Protein AF-0000000084470427 (afdb_homodimer)

Organism: NCBI:txid879819

Solvent-accessible surface area (backbone atoms only — not comparable to full-atom values): 25221 Å² total; per-residue (Å²): 129,80,79,66,42,74,39,89,88,28,77,55,55,62,18,39,40,30,24,36,75,31,31,33,35,25,37,55,49,65,61,48,43,73,49,12,62,55,51,40,52,55,36,69,72,40,95,55,68,43,71,46,78,41,76,47,62,79,40,29,23,48,70,33,50,50,32,50,50,33,35,75,75,68,65,41,80,74,83,70,77,54,63,73,68,60,48,66,65,60,88,35,27,63,62,39,49,36,32,50,42,46,18,47,51,49,40,21,37,54,49,38,34,57,75,44,50,18,67,69,55,52,55,50,47,47,55,48,49,54,70,34,50,65,83,79,36,54,38,56,17,41,28,45,23,14,45,62,68,71,32,66,66,42,28,36,54,26,36,68,72,51,64,61,80,67,62,78,46,91,40,67,48,67,58,41,72,49,41,45,28,38,49,87,78,61,84,49,56,74,37,67,39,53,40,17,49,73,56,54,74,52,43,47,62,66,55,48,47,17,47,25,38,20,65,56,23,37,76,82,59,47,32,62,42,24,55,49,24,41,53,38,50,53,54,56,56,69,73,104,129,82,78,66,43,74,38,90,89,28,76,54,55,63,18,40,40,29,23,36,77,31,32,32,36,25,34,54,50,67,62,48,41,73,50,13,62,54,51,41,52,55,36,70,72,41,96,53,70,43,73,46,78,41,75,48,60,78,38,28,24,51,69,33,50,49,34,50,50,32,35,76,75,67,64,41,80,73,81,70,77,55,62,74,69,60,47,63,62,60,88,36,28,60,65,40,48,37,35,51,42,45,17,49,52,50,38,19,37,54,49,38,33,58,75,44,50,18,67,69,55,52,54,50,48,49,56,47,49,54,70,34,50,64,82,79,35,54,38,58,16,41,28,47,24,14,45,63,68,70,31,66,66,43,28,35,55,26,35,68,71,52,63,62,82,68,61,75,48,92,39,67,49,66,57,42,73,48,41,45,25,39,50,88,78,58,85,50,54,74,37,67,39,53,39,17,48,74,55,55,72,51,44,47,62,64,54,48,47,17,46,24,38,19,66,55,22,37,75,83,58,47,32,63,42,24,55,48,26,42,52,39,51,53,54,55,55,68,74,102

Sequence (480 aa):
MTDVTDDPGWTSGDATLVSADGVRFKVASYYLFTASCVFRQAHAVSSGPLHLEFDDTSIESASTIRNFLNLIVHLRLHLEPAPTSAASAHSSSPRLSSTLHQADQLNALFRFLDKYDCPVLRRSAILVLDTLLPSSIDPAAALLAGCAADEPDLVSAALRFADRGKSDGHYEAPEAELALTAAKEDKDTLDPARMPYEFVRRIPQEYAWALARAWGGRPYPVRERFGEYIKAVKRYRSKEMTDVTDDPGWTSG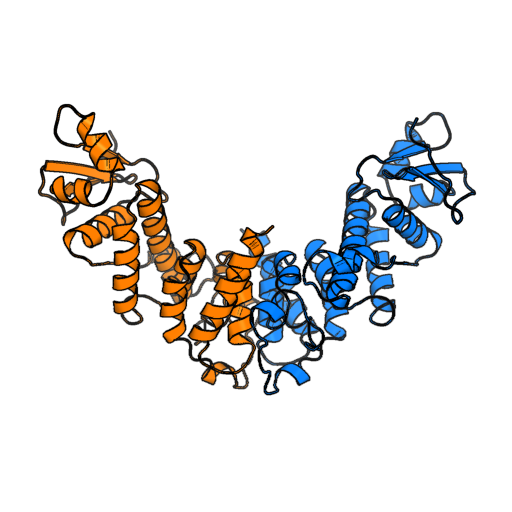DATLVSADGVRFKVASYYLFTASCVFRQAHAVSSGPLHLEFDDTSIESASTIRNFLNLIVHLRLHLEPAPTSAASAHSSSPRLSSTLHQADQLNALFRFLDKYDCPVLRRSAILVLDTLLPSSIDPAAALLAGCAADEPDLVSAALRFADRGKSDGHYEAPEAELALTAAKEDKDTLDPARMPYEFVRRIPQEYAWALARAWGGRPYPVRERFGEYIKAVKRYRSKE

pLDDT: mean 86.88, std 13.07, range [41.12, 97.94]

Radius of gyration: 27.4 Å; Cα contacts (8 Å, |Δi|>4): 758; chains: 2; bounding box: 57×79×62 Å

Nearest PDB structures (foldseek):
  7k79-assembly1_N  TM=5.739E-01  e=6.125E-01  Saccharomyces cerevisiae S288C
  6frk-assembly1_r  TM=2.318E-01  e=6.065E+00  Canis lupus familiaris
  7k79-assembly1_N  TM=5.738E-01  e=3.033E-01  Saccharomyces cerevisiae S288C
  6frk-assembly1_r  TM=2.279E-01  e=6.448E+00  Canis lupus familiaris

Secondary structure (DSSP, 8-state):
----EEEEEEE-SSEEEE-TTSEEEEE-HHHHHHH-HHHHHHHHH-SSS-EEE---TTT-SHHHHHHHHHHHHHS---PPPPPTTHHHHSS--HHHHHHHHHHHHHHHHHHHHHHTT-HHHHHHHHHHHHHHTTTTS-HHHHHHHHHHTT-HHHHHHHHTT--GGGTSS--BPPPHHHHHTT-TT-S-TTSGGG--HHHHTTS-HHHHHHHHHHHHSBSSPHHHHHHHHHHHHHHHHHT-/---PEEEEEEE-SSEEEE-TTSEEEEE-HHHHHHH-HHHHHHHHH-SSS-EEE---TTT-SHHHHHHHHHHHHHS---PPPPPTTHHHHSS--HHHHHHHHHHHHHHHHHHHHHHTT-HHHHHHHHHHHHHHTTTTS-HHHHHHHHHHTT-HHHHHHHHTT--GGGTSS--BPPPHHHHHTT-TT-S-TTSGGG--HHHHTTS-HHHHHHHHHHHHSBSSPHHHHHHHHHHHHHHHHHT-

Foldseek 3Di:
DPAAAEDPVADDEQAWEAFQNRYIGHDHLVLVVVQFVLSVVQVVVDPGRHYDYDNDCQQRHPQLVVQVCCCSPPLAGDQDFADPVVCPDDPADSVLRRLVSLLSSLLSNLVVCVVRVGVVSNVSNLVNVLVCPPPRHPLLSQLLNCQLSVNLSSNLSSLVPADLVVVPDPDDDDDPVCLQRLDDPPVGCLQLVRPHPVSVVSGDPLLSVLQNVLSVDDDDDSSVSSVVSSVVVVVVVVVD/DPAAAEDPVADDEQAWEAFQVRYIGHDHLVLVVVQFVLSVVQVVVDPGGHYYYDNDCQQRHPQLVVQVCCCSPPLAGDQDFADPVVCPDDPADSVLRRLVSLLSSLLSNLVVCVVRVRVVSNVSNLVNLLVCPPPRHPLLSQLLNCQLSVNLSSNLSSLVPADLVVVPDPDDDDDPVCLQRQDDPPVGCLQLVRPHPVSVVSGDPLLSVLQNVLSVDDDDDSSVSSVVSSVVVVVVVVVD

Structure (mmCIF, N/CA/C/O backbone):
data_AF-0000000084470427-model_v1
#
loop_
_entity.id
_entity.type
_entity.pdbx_description
1 polymer 'BTB domain-containing protein'
#
loop_
_atom_site.group_PDB
_atom_site.id
_atom_site.type_symbol
_atom_site.label_atom_id
_atom_site.label_alt_id
_atom_site.label_comp_id
_atom_site.label_asym_id
_atom_site.label_entity_id
_atom_site.label_seq_id
_atom_site.pdbx_PDB_ins_code
_atom_site.Cartn_x
_atom_site.Cartn_y
_atom_site.Cartn_z
_atom_site.occupancy
_atom_site.B_iso_or_equiv
_atom_site.auth_seq_id
_atom_site.auth_comp_id
_atom_site.auth_asym_id
_atom_site.auth_atom_id
_atom_site.pdbx_PDB_model_num
ATOM 1 N N . MET A 1 1 ? -31.609 26.75 11.797 1 41.38 1 MET A N 1
ATOM 2 C CA . MET A 1 1 ? -30.5 27.703 11.664 1 41.38 1 MET A CA 1
ATOM 3 C C . MET A 1 1 ? -29.328 27.297 12.555 1 41.38 1 MET A C 1
ATOM 5 O O . MET A 1 1 ? -29.453 27.25 13.773 1 41.38 1 MET A O 1
ATOM 9 N N . THR A 1 2 ? -28.469 26.406 12.148 1 57.31 2 THR A N 1
ATOM 10 C CA . THR A 1 2 ? -27.484 25.797 13.031 1 57.31 2 THR A CA 1
ATOM 11 C C . THR A 1 2 ? -26.625 26.875 13.719 1 57.31 2 THR A C 1
ATOM 13 O O . THR A 1 2 ? -26.281 27.875 13.109 1 57.31 2 THR A O 1
ATOM 16 N N . ASP A 1 3 ? -26.641 26.969 15 1 78.69 3 ASP A N 1
ATOM 17 C CA . ASP A 1 3 ? -26.031 27.938 15.891 1 78.69 3 ASP A CA 1
ATOM 18 C C . ASP A 1 3 ? -24.562 28.141 15.547 1 78.69 3 ASP A C 1
ATOM 20 O O . ASP A 1 3 ? -23.781 27.188 15.531 1 78.69 3 ASP A O 1
ATOM 24 N N . VAL A 1 4 ? -24.328 29.25 14.805 1 91 4 VAL A N 1
ATOM 25 C CA . VAL A 1 4 ? -22.984 29.641 14.422 1 91 4 VAL A CA 1
ATOM 26 C C . VAL A 1 4 ? -22.328 30.422 15.562 1 91 4 VAL A C 1
ATOM 28 O O . VAL A 1 4 ? -22.938 31.297 16.156 1 91 4 VAL A O 1
ATOM 31 N N . THR A 1 5 ? -21.125 29.953 16.031 1 95.56 5 THR A N 1
ATOM 32 C CA . THR A 1 5 ? -20.375 30.609 17.078 1 95.56 5 THR A CA 1
ATOM 33 C C . THR A 1 5 ? -19.172 31.359 16.5 1 95.56 5 THR A C 1
ATOM 35 O O . THR A 1 5 ? -18.578 30.938 15.516 1 95.56 5 THR A O 1
ATOM 38 N N . ASP A 1 6 ? -18.812 32.5 17.125 1 96 6 ASP A N 1
ATOM 39 C CA . ASP A 1 6 ? -17.672 33.312 16.672 1 96 6 ASP A CA 1
ATOM 40 C C . ASP A 1 6 ? -16.359 32.75 17.203 1 96 6 ASP A C 1
ATOM 42 O O . ASP A 1 6 ? -16.281 32.344 18.359 1 96 6 ASP A O 1
ATOM 46 N N . ASP A 1 7 ? -15.375 32.656 16.359 1 96.31 7 ASP A N 1
ATOM 47 C CA . ASP A 1 7 ? -14.039 32.344 16.844 1 96.31 7 ASP A CA 1
ATOM 48 C C . ASP A 1 7 ? -13.445 33.469 17.672 1 96.31 7 ASP A C 1
ATOM 50 O O . ASP A 1 7 ? -13.484 34.625 17.25 1 96.31 7 ASP A O 1
ATOM 54 N N . PRO A 1 8 ? -12.945 33.156 18.781 1 94.19 8 PRO A N 1
ATOM 55 C CA . PRO A 1 8 ? -12.461 34.219 19.672 1 94.19 8 PRO A CA 1
ATOM 56 C C . PRO A 1 8 ? -11.234 34.938 19.125 1 94.19 8 PRO A C 1
ATOM 58 O O . PRO A 1 8 ? -10.984 36.094 19.484 1 94.19 8 PRO A O 1
ATOM 61 N N . GLY A 1 9 ? -10.461 34.312 18.281 1 94.06 9 GLY A N 1
ATOM 62 C CA . GLY A 1 9 ? -9.234 34.906 17.781 1 94.06 9 GLY A CA 1
ATOM 63 C C . GLY A 1 9 ? -9.414 35.656 16.469 1 94.06 9 GLY A C 1
ATOM 64 O O . GLY A 1 9 ? -8.531 36.375 16.047 1 94.06 9 GLY A O 1
ATOM 65 N N . TRP A 1 10 ? -10.523 35.438 15.852 1 96.44 10 TRP A N 1
ATOM 66 C CA . TRP A 1 10 ? -10.766 36.031 14.531 1 96.44 10 TRP A CA 1
ATOM 67 C C . TRP A 1 10 ? -12.117 36.75 14.484 1 96.44 10 TRP A C 1
ATOM 69 O O . TRP A 1 10 ? -13.078 36.219 13.906 1 96.44 10 TRP A O 1
ATOM 79 N N . THR A 1 11 ? -12.109 38 15.008 1 95.38 11 THR A N 1
ATOM 80 C CA . THR A 1 11 ? -13.383 38.688 15.211 1 95.38 11 THR A CA 1
ATOM 81 C C . THR A 1 11 ? -13.422 40 14.422 1 95.38 11 THR A C 1
ATOM 83 O O . THR A 1 11 ? -14.43 40.719 14.438 1 95.38 11 THR A O 1
ATOM 86 N N . SER A 1 12 ? -12.32 40.281 13.758 1 93.81 12 SER A N 1
ATOM 87 C CA . SER A 1 12 ? -12.266 41.562 13.039 1 93.81 12 SER A CA 1
ATOM 88 C C . SER A 1 12 ? -11.906 41.344 11.578 1 93.81 12 SER A C 1
ATOM 90 O O . SER A 1 12 ? -11.133 40.438 11.242 1 93.81 12 SER A O 1
ATOM 92 N N . GLY A 1 13 ? -12.586 42.094 10.648 1 93.25 13 GLY A N 1
ATOM 93 C CA . GLY A 1 13 ? -12.297 42.031 9.227 1 93.25 13 GLY A CA 1
ATOM 94 C C . GLY A 1 13 ? -13.531 42.219 8.359 1 93.25 13 GLY A C 1
ATOM 95 O O . GLY A 1 13 ? -14.656 42.219 8.867 1 93.25 13 GLY A O 1
ATOM 96 N N . ASP A 1 14 ? -13.266 42.406 7.09 1 93.44 14 ASP A N 1
ATOM 97 C CA . ASP A 1 14 ? -14.352 42.719 6.164 1 93.44 14 ASP A CA 1
ATOM 98 C C . ASP A 1 14 ? -14.805 41.438 5.426 1 93.44 14 ASP A C 1
ATOM 100 O O . ASP A 1 14 ? -15.672 41.531 4.547 1 93.44 14 ASP A O 1
ATOM 104 N N . ALA A 1 15 ? -14.234 40.344 5.734 1 94.88 15 ALA A N 1
ATOM 105 C CA . ALA A 1 15 ? -14.648 39.062 5.168 1 94.88 15 ALA A CA 1
ATOM 106 C C . ALA A 1 15 ? -15.055 38.094 6.27 1 94.88 15 ALA A C 1
ATOM 108 O O . ALA A 1 15 ? -14.438 38.031 7.332 1 94.88 15 ALA A O 1
ATOM 109 N N . THR A 1 16 ? -16.062 37.344 5.91 1 96.06 16 THR A N 1
ATOM 110 C CA . THR A 1 16 ? -16.578 36.375 6.871 1 96.06 16 THR A CA 1
ATOM 111 C C . THR A 1 16 ? -16.5 34.969 6.305 1 96.06 16 THR A C 1
ATOM 113 O O . THR A 1 16 ? -17.016 34.719 5.219 1 96.06 16 THR A O 1
ATOM 116 N N . LEU A 1 17 ? -15.812 34.125 7.062 1 96.31 17 LEU A N 1
ATOM 117 C CA . LEU A 1 17 ? -15.758 32.688 6.738 1 96.31 17 LEU A CA 1
ATOM 118 C C . LEU A 1 17 ? -16.484 31.875 7.793 1 96.31 17 LEU A C 1
ATOM 120 O O . LEU A 1 17 ? -16.312 32.094 8.992 1 96.31 17 LEU A O 1
ATOM 124 N N . VAL A 1 18 ? -17.312 30.969 7.328 1 97.31 18 VAL A N 1
ATOM 125 C CA . VAL A 1 18 ? -18 30.094 8.258 1 97.31 18 VAL A CA 1
ATOM 126 C C . VAL A 1 18 ? -17.625 28.641 7.98 1 97.31 18 VAL A C 1
ATOM 128 O O . VAL A 1 18 ? -17.844 28.125 6.875 1 97.31 18 VAL A O 1
ATOM 131 N N . SER A 1 19 ? -17.047 28.031 9.023 1 97.69 19 SER A N 1
ATOM 132 C CA . SER A 1 19 ? -16.594 26.641 8.891 1 97.69 19 SER A CA 1
ATOM 133 C C . SER A 1 19 ? -17.766 25.688 8.789 1 97.69 19 SER A C 1
ATOM 135 O O . SER A 1 19 ? -18.891 26.047 9.125 1 97.69 19 SER A O 1
ATOM 137 N N . ALA A 1 20 ? -17.469 24.484 8.32 1 96.56 20 ALA A N 1
ATOM 138 C CA . ALA A 1 20 ? -18.5 23.453 8.148 1 96.56 20 ALA A CA 1
ATOM 139 C C . ALA A 1 20 ? -19.094 23.031 9.5 1 96.56 20 ALA A C 1
ATOM 141 O O . ALA A 1 20 ? -20.234 22.578 9.57 1 96.56 20 ALA A O 1
ATOM 142 N N . ASP A 1 21 ? -18.375 23.156 10.562 1 95.12 21 ASP A N 1
ATOM 143 C CA . ASP A 1 21 ? -18.844 22.766 11.883 1 95.12 21 ASP A CA 1
ATOM 144 C C . ASP A 1 21 ? -19.375 23.984 12.656 1 95.12 21 ASP A C 1
ATOM 146 O O . ASP A 1 21 ? -19.531 23.922 13.875 1 95.12 21 ASP A O 1
ATOM 150 N N . GLY A 1 22 ? -19.562 25.125 12.016 1 95.5 22 GLY A N 1
ATOM 151 C CA . GLY A 1 22 ? -20.391 26.203 12.547 1 95.5 22 GLY A CA 1
ATOM 152 C C . GLY A 1 22 ? -19.594 27.25 13.297 1 95.5 22 GLY A C 1
ATOM 153 O O . GLY A 1 22 ? -20.078 27.828 14.273 1 95.5 22 GLY A O 1
ATOM 154 N N . VAL A 1 23 ? -18.438 27.547 12.938 1 97.19 23 VAL A N 1
ATOM 155 C CA . VAL A 1 23 ? -17.641 28.594 13.562 1 97.19 23 VAL A CA 1
ATOM 156 C C . VAL A 1 23 ? -17.391 29.719 12.555 1 97.19 23 VAL A C 1
ATOM 158 O O . VAL A 1 23 ? -17.031 29.469 11.406 1 97.19 23 VAL A O 1
ATOM 161 N N . ARG A 1 24 ? -17.594 30.906 13.031 1 97.94 24 ARG A N 1
ATOM 162 C CA . ARG A 1 24 ? -17.438 32.094 12.18 1 97.94 24 ARG A CA 1
ATOM 163 C C . ARG A 1 24 ? -16.094 32.75 12.406 1 97.94 24 ARG A C 1
ATOM 165 O O . ARG A 1 24 ? -15.664 32.938 13.547 1 97.94 24 ARG A O 1
ATOM 172 N N . PHE A 1 25 ? -15.43 33.062 11.312 1 97.88 25 PHE A N 1
ATOM 173 C CA . PHE A 1 25 ? -14.156 33.781 11.32 1 97.88 25 PHE A CA 1
ATOM 174 C C . PHE A 1 25 ? -14.258 35.062 10.547 1 97.88 25 PHE A C 1
ATOM 176 O O . PHE A 1 25 ? -14.797 35.094 9.438 1 97.88 25 PHE A O 1
ATOM 183 N N . LYS A 1 26 ? -13.773 36.125 11.117 1 96.88 26 LYS A N 1
ATOM 184 C CA . LYS A 1 26 ? -13.648 37.406 10.422 1 96.88 26 LYS A CA 1
ATOM 185 C C . LYS A 1 26 ? -12.188 37.75 10.148 1 96.88 26 LYS A C 1
ATOM 187 O O . LYS A 1 26 ? -11.336 37.594 11.023 1 96.88 26 LYS A O 1
ATOM 192 N N . VAL A 1 27 ? -11.922 38.125 8.945 1 96 27 VAL A N 1
ATOM 193 C CA . VAL A 1 27 ? -10.547 38.406 8.539 1 96 27 VAL A CA 1
ATOM 194 C C . VAL A 1 27 ? -10.547 39.5 7.465 1 96 27 VAL A C 1
ATOM 196 O O . VAL A 1 27 ? -11.562 39.719 6.805 1 96 27 VAL A O 1
ATOM 199 N N . ALA A 1 28 ? -9.445 40.25 7.402 1 94.69 28 ALA A N 1
ATOM 200 C CA . ALA A 1 28 ? -9.297 41.219 6.309 1 94.69 28 ALA A CA 1
ATOM 201 C C . ALA A 1 28 ? -9.227 40.5 4.961 1 94.69 28 ALA A C 1
ATOM 203 O O . ALA A 1 28 ? -8.398 39.594 4.766 1 94.69 28 ALA A O 1
ATOM 204 N N . SER A 1 29 ? -9.984 40.875 3.992 1 92.75 29 SER A N 1
ATOM 205 C CA . SER A 1 29 ? -10.156 40.188 2.723 1 92.75 29 SER A CA 1
ATOM 206 C C . SER A 1 29 ? -8.867 40.156 1.915 1 92.75 29 SER A C 1
ATOM 208 O O . SER A 1 29 ? -8.625 39.25 1.143 1 92.75 29 SER A O 1
ATOM 210 N N . TYR A 1 30 ? -8.078 41.125 2.102 1 91.44 30 TYR A N 1
ATOM 211 C CA . TYR A 1 30 ? -6.855 41.219 1.312 1 91.44 30 TYR A CA 1
ATOM 212 C C . TYR A 1 30 ? -5.965 40 1.55 1 91.44 30 TYR A C 1
ATOM 214 O O . TYR A 1 30 ? -5.27 39.562 0.638 1 91.44 30 TYR A O 1
ATOM 222 N N . TYR A 1 31 ? -5.938 39.438 2.725 1 92.69 31 TYR A N 1
ATOM 223 C CA . TYR A 1 31 ? -5.164 38.219 2.994 1 92.69 31 TYR A CA 1
ATOM 224 C C . TYR A 1 31 ? -5.648 37.062 2.139 1 92.69 31 TYR A C 1
ATOM 226 O O . TYR A 1 31 ? -4.84 36.312 1.595 1 92.69 31 TYR A O 1
ATOM 234 N N . LEU A 1 32 ? -6.926 36.938 2.025 1 93.75 32 LEU A N 1
ATOM 235 C CA . LEU A 1 32 ? -7.531 35.875 1.26 1 93.75 32 LEU A CA 1
ATOM 236 C C . LEU A 1 32 ? -7.246 36.031 -0.23 1 93.75 32 LEU A C 1
ATOM 238 O O . LEU A 1 32 ? -6.918 35.062 -0.913 1 93.75 32 LEU A O 1
ATOM 242 N N . PHE A 1 33 ? -7.273 37.281 -0.665 1 90.44 33 PHE A N 1
ATOM 243 C CA . PHE A 1 33 ? -7.098 37.562 -2.082 1 90.44 33 PHE A CA 1
ATOM 244 C C . PHE A 1 33 ? -5.656 37.312 -2.512 1 90.44 33 PHE A C 1
ATOM 246 O O . PHE A 1 33 ? -5.406 36.875 -3.635 1 90.44 33 PHE A O 1
ATOM 253 N N . THR A 1 34 ? -4.82 37.562 -1.643 1 89.19 34 THR A N 1
ATOM 254 C CA . THR A 1 34 ? -3.408 37.375 -1.944 1 89.19 34 THR A CA 1
ATOM 255 C C . THR A 1 34 ? -3.064 35.875 -1.943 1 89.19 34 THR A C 1
ATOM 257 O O . THR A 1 34 ? -2.189 35.438 -2.691 1 89.19 34 THR A O 1
ATOM 260 N N . ALA A 1 35 ? -3.752 35.156 -1.205 1 89.56 35 ALA A N 1
ATOM 261 C CA . ALA A 1 35 ? -3.416 33.75 -0.988 1 89.56 35 ALA A CA 1
ATOM 262 C C . ALA A 1 35 ? -3.992 32.875 -2.094 1 89.56 35 ALA A C 1
ATOM 264 O O . ALA A 1 35 ? -3.443 31.812 -2.4 1 89.56 35 ALA A O 1
ATOM 265 N N . SER A 1 36 ? -5.121 33.281 -2.738 1 91.69 36 SER A N 1
ATOM 266 C CA . SER A 1 36 ? -5.836 32.344 -3.605 1 91.69 36 SER A CA 1
ATOM 267 C C . SER A 1 36 ? -6.621 33.094 -4.684 1 91.69 36 SER A C 1
ATOM 269 O O . SER A 1 36 ? -7.285 34.094 -4.402 1 91.69 36 SER A O 1
ATOM 271 N N . CYS A 1 37 ? -6.586 32.562 -5.801 1 86.81 37 CYS A N 1
ATOM 272 C CA . CYS A 1 37 ? -7.391 33.094 -6.898 1 86.81 37 CYS A CA 1
ATOM 273 C C . CYS A 1 37 ? -8.859 32.75 -6.719 1 86.81 37 CYS A C 1
ATOM 275 O O . CYS A 1 37 ? -9.742 33.5 -7.121 1 86.81 37 CYS A O 1
ATOM 277 N N . VAL A 1 38 ? -9.062 31.656 -6.145 1 90.19 38 VAL A N 1
ATOM 278 C CA . VAL A 1 38 ? -10.43 31.203 -5.922 1 90.19 38 VAL A CA 1
ATOM 279 C C . VAL A 1 38 ? -11.172 32.188 -5.031 1 90.19 38 VAL A C 1
ATOM 281 O O . VAL A 1 38 ? -12.32 32.531 -5.305 1 90.19 38 VAL A O 1
ATOM 284 N N . PHE A 1 39 ? -10.523 32.719 -4.039 1 91.25 39 PHE A N 1
ATOM 285 C CA . PHE A 1 39 ? -11.156 33.656 -3.141 1 91.25 39 PHE A CA 1
ATOM 286 C C . PHE A 1 39 ? -11.352 35 -3.838 1 91.25 39 PHE A C 1
ATOM 288 O O . PHE A 1 39 ? -12.352 35.688 -3.605 1 91.25 39 PHE A O 1
ATOM 295 N N . ARG A 1 40 ? -10.43 35.312 -4.68 1 88.69 40 ARG A N 1
ATOM 296 C CA . ARG A 1 40 ? -10.578 36.531 -5.465 1 88.69 40 ARG A CA 1
ATOM 297 C C . ARG A 1 40 ? -11.797 36.469 -6.375 1 88.69 40 ARG A C 1
ATOM 299 O O . ARG A 1 40 ? -12.57 37.438 -6.461 1 88.69 40 ARG A O 1
ATOM 306 N N . GLN A 1 41 ? -11.938 35.375 -6.941 1 88.75 41 GLN A N 1
ATOM 307 C CA . GLN A 1 41 ? -13.055 35.188 -7.859 1 88.75 41 GLN A CA 1
ATOM 308 C C . GLN A 1 41 ? -14.383 35.156 -7.113 1 88.75 41 GLN A C 1
ATOM 310 O O . GLN A 1 41 ? -15.383 35.719 -7.594 1 88.75 41 GLN A O 1
ATOM 315 N N . ALA A 1 42 ? -14.367 34.531 -6.023 1 87.69 42 ALA A N 1
ATOM 316 C CA . ALA A 1 42 ? -15.578 34.5 -5.215 1 87.69 42 ALA A CA 1
ATOM 317 C C . ALA A 1 42 ? -16 35.906 -4.809 1 87.69 42 ALA A C 1
ATOM 319 O O . ALA A 1 42 ? -17.188 36.219 -4.758 1 87.69 42 ALA A O 1
ATOM 320 N N . HIS A 1 43 ? -15.062 36.75 -4.551 1 86.12 43 HIS A N 1
ATOM 321 C CA . HIS A 1 43 ? -15.336 38.125 -4.176 1 86.12 43 HIS A CA 1
ATOM 322 C C . HIS A 1 43 ? -15.859 38.938 -5.367 1 86.12 43 HIS A C 1
ATOM 324 O O . HIS A 1 43 ? -16.719 39.781 -5.207 1 86.12 43 HIS A O 1
ATOM 330 N N . ALA A 1 44 ? -15.281 38.656 -6.418 1 84.69 44 ALA A N 1
ATOM 331 C CA . ALA A 1 44 ? -15.625 39.406 -7.621 1 84.69 44 ALA A CA 1
ATOM 332 C C . ALA A 1 44 ? -17.094 39.219 -7.984 1 84.69 44 ALA A C 1
ATOM 334 O O . ALA A 1 44 ? -17.734 40.125 -8.539 1 84.69 44 ALA A O 1
ATOM 335 N N . VAL A 1 45 ? -17.547 38.125 -7.645 1 83.62 45 VAL A N 1
ATOM 336 C CA . VAL A 1 45 ? -18.922 37.812 -8.023 1 83.62 45 VAL A CA 1
ATOM 337 C C . VAL A 1 45 ? -19.875 38.281 -6.93 1 83.62 45 VAL A C 1
ATOM 339 O O . VAL A 1 45 ? -21.078 38.406 -7.16 1 83.62 45 VAL A O 1
ATOM 342 N N . SER A 1 46 ? -19.312 38.656 -5.902 1 79.31 46 SER A N 1
ATOM 343 C CA . SER A 1 46 ? -20.156 39.062 -4.781 1 79.31 46 SER A CA 1
ATOM 344 C C . SER A 1 46 ? -20.406 40.562 -4.793 1 79.31 46 SER A C 1
ATOM 346 O O . SER A 1 46 ? -19.547 41.312 -5.227 1 79.31 46 SER A O 1
ATOM 348 N N . SER A 1 47 ? -21.594 41 -4.508 1 80.56 47 SER A N 1
ATOM 349 C CA . SER A 1 47 ? -21.984 42.406 -4.477 1 80.56 47 SER A CA 1
ATOM 350 C C . SER A 1 47 ? -21.609 43.062 -3.15 1 80.56 47 SER A C 1
ATOM 352 O O . SER A 1 47 ? -21.703 44.281 -3 1 80.56 47 SER A O 1
ATOM 354 N N . GLY A 1 48 ? -21.094 42.375 -2.234 1 80.56 48 GLY A N 1
ATOM 355 C CA . GLY A 1 48 ? -20.766 42.875 -0.911 1 80.56 48 GLY A CA 1
ATOM 356 C C . GLY A 1 48 ? -19.578 42.156 -0.289 1 80.56 48 GLY A C 1
ATOM 357 O O . GLY A 1 48 ? -18.734 41.594 -0.998 1 80.56 48 GLY A O 1
ATOM 358 N N . PRO A 1 49 ? -19.5 42.5 1.004 1 85.44 49 PRO A N 1
ATOM 359 C CA . PRO A 1 49 ? -18.391 41.844 1.706 1 85.44 49 PRO A CA 1
ATOM 360 C C . PRO A 1 49 ? -18.391 40.312 1.494 1 85.44 49 PRO A C 1
ATOM 362 O O . PRO A 1 49 ? -19.453 39.719 1.358 1 85.44 49 PRO A O 1
ATOM 365 N N . LEU A 1 50 ? -17.219 39.812 1.347 1 89 50 LEU A N 1
ATOM 366 C CA . LEU A 1 50 ? -17.062 38.375 1.091 1 89 50 LEU A CA 1
ATOM 367 C C . LEU A 1 50 ? -17.625 37.562 2.252 1 89 50 LEU A C 1
ATOM 369 O O . LEU A 1 50 ? -17.25 37.781 3.406 1 89 50 LEU A O 1
ATOM 373 N N . HIS A 1 51 ? -18.578 36.781 1.916 1 92.12 51 HIS A N 1
ATOM 374 C CA . HIS A 1 51 ? -19.156 35.812 2.846 1 92.12 51 HIS A CA 1
ATOM 375 C C . HIS A 1 51 ? -19.141 34.406 2.268 1 92.12 51 HIS A C 1
ATOM 377 O O . HIS A 1 51 ? -19.844 34.125 1.295 1 92.12 51 HIS A O 1
ATOM 383 N N . LEU A 1 52 ? -18.312 33.594 2.938 1 92.88 52 LEU A N 1
ATOM 384 C CA . LEU A 1 52 ? -18.156 32.25 2.424 1 92.88 52 LEU A CA 1
ATOM 385 C C . LEU A 1 52 ? -18.547 31.219 3.48 1 92.88 52 LEU A C 1
ATOM 387 O O . LEU A 1 52 ? -18.062 31.25 4.609 1 92.88 52 LEU A O 1
ATOM 391 N N . GLU A 1 53 ? -19.422 30.344 3.072 1 94.25 53 GLU A N 1
ATOM 392 C CA . GLU A 1 53 ? -19.812 29.219 3.924 1 94.25 53 GLU A CA 1
ATOM 393 C C . GLU A 1 53 ? -19.281 27.906 3.383 1 94.25 53 GLU A C 1
ATOM 395 O O . GLU A 1 53 ? -19.562 27.531 2.242 1 94.25 53 GLU A O 1
ATOM 400 N N . PHE A 1 54 ? -18.547 27.25 4.332 1 95 54 PHE A N 1
ATOM 401 C CA . PHE A 1 54 ? -17.969 25.984 3.936 1 95 54 PHE A CA 1
ATOM 402 C C . PHE A 1 54 ? -18.859 24.812 4.367 1 95 54 PHE A C 1
ATOM 404 O O . PHE A 1 54 ? -19.516 24.891 5.402 1 95 54 PHE A O 1
ATOM 411 N N . ASP A 1 55 ? -18.828 23.703 3.562 1 94.5 55 ASP A N 1
ATOM 412 C CA . ASP A 1 55 ? -19.75 22.609 3.842 1 94.5 55 ASP A CA 1
ATOM 413 C C . ASP A 1 55 ? -19 21.281 3.961 1 94.5 55 ASP A C 1
ATOM 415 O O . ASP A 1 55 ? -19.562 20.297 4.438 1 94.5 55 ASP A O 1
ATOM 419 N N . ASP A 1 56 ? -17.781 21.25 3.646 1 95.31 56 ASP A N 1
ATOM 420 C CA . ASP A 1 56 ? -17.016 20 3.709 1 95.31 56 ASP A CA 1
ATOM 421 C C . ASP A 1 56 ? -16.375 19.812 5.082 1 95.31 56 ASP A C 1
ATOM 423 O O . ASP A 1 56 ? -15.305 20.375 5.348 1 95.31 56 ASP A O 1
ATOM 427 N N . THR A 1 57 ? -16.891 18.984 5.879 1 93 57 THR A N 1
ATOM 428 C CA . THR A 1 57 ? -16.453 18.812 7.262 1 93 57 THR A CA 1
ATOM 429 C C . THR A 1 57 ? -15.086 18.141 7.32 1 93 57 THR A C 1
ATOM 431 O O . THR A 1 57 ? -14.398 18.203 8.344 1 93 57 THR A O 1
ATOM 434 N N . SER A 1 58 ? -14.711 17.5 6.285 1 94.06 58 SER A N 1
ATOM 435 C CA . SER A 1 58 ? -13.453 16.766 6.293 1 94.06 58 SER A CA 1
ATOM 436 C C . SER A 1 58 ? -12.258 17.703 6.164 1 94.06 58 SER A C 1
ATOM 438 O O . SER A 1 58 ? -11.188 17.438 6.727 1 94.06 58 SER A O 1
ATOM 440 N N . ILE A 1 59 ? -12.445 18.781 5.484 1 96.56 59 ILE A N 1
ATOM 441 C CA . ILE A 1 59 ? -11.273 19.625 5.258 1 96.56 59 ILE A CA 1
ATOM 442 C C . ILE A 1 59 ? -11.609 21.078 5.566 1 96.56 59 ILE A C 1
ATOM 444 O O . ILE A 1 59 ? -10.734 21.953 5.543 1 96.56 59 ILE A O 1
ATOM 448 N N . GLU A 1 60 ? -12.859 21.375 5.875 1 97.69 60 GLU A N 1
ATOM 449 C CA . GLU A 1 60 ? -13.281 22.75 6.082 1 97.69 60 GLU A CA 1
ATOM 450 C C . GLU A 1 60 ? -13.828 22.953 7.488 1 97.69 60 GLU A C 1
ATOM 452 O O . GLU A 1 60 ? -14.836 23.641 7.676 1 97.69 60 GLU A O 1
ATOM 457 N N . SER A 1 61 ? -13.219 22.312 8.398 1 96.44 61 SER A N 1
ATOM 458 C CA . SER A 1 61 ? -13.555 22.469 9.805 1 96.44 61 SER A CA 1
ATOM 459 C C . SER A 1 61 ? -12.969 23.75 10.383 1 96.44 61 SER A C 1
ATOM 461 O O . SER A 1 61 ? -12.141 24.406 9.742 1 96.44 61 SER A O 1
ATOM 463 N N . ALA A 1 62 ? -13.438 24.078 11.594 1 96.38 62 ALA A N 1
ATOM 464 C CA . ALA A 1 62 ? -12.93 25.266 12.289 1 96.38 62 ALA A CA 1
ATOM 465 C C . ALA A 1 62 ? -11.422 25.172 12.508 1 9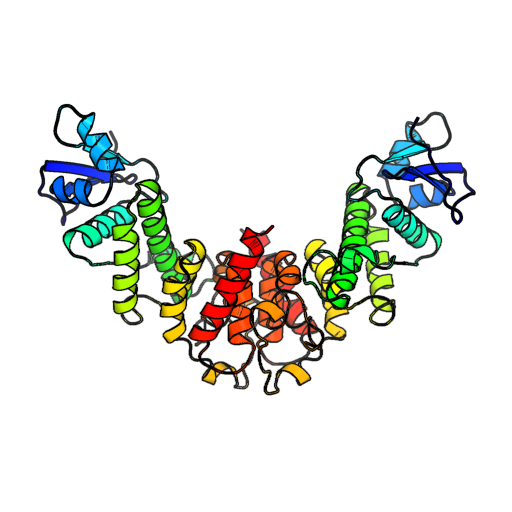6.38 62 ALA A C 1
ATOM 467 O O . ALA A 1 62 ? -10.703 26.156 12.312 1 96.38 62 ALA A O 1
ATOM 468 N N . SER A 1 63 ? -11.016 24.016 12.859 1 95.06 63 SER A N 1
ATOM 469 C CA . SER A 1 63 ? -9.594 23.797 13.102 1 95.06 63 SER A CA 1
ATOM 470 C C . SER A 1 63 ? -8.773 24.047 11.844 1 95.06 63 SER A C 1
ATOM 472 O O . SER A 1 63 ? -7.727 24.703 11.898 1 95.06 63 SER A O 1
ATOM 474 N N . THR A 1 64 ? -9.227 23.594 10.75 1 97.31 64 THR A N 1
ATOM 475 C CA . THR A 1 64 ? -8.531 23.766 9.477 1 97.31 64 THR A CA 1
ATOM 476 C C . THR A 1 64 ? -8.492 25.234 9.078 1 97.31 64 THR A C 1
ATOM 478 O O . THR A 1 64 ? -7.441 25.75 8.695 1 97.31 64 THR A O 1
ATOM 481 N N . ILE A 1 65 ? -9.602 25.859 9.156 1 97 65 ILE A N 1
ATOM 482 C CA . ILE A 1 65 ? -9.695 27.266 8.766 1 97 65 ILE A CA 1
ATOM 483 C C . ILE A 1 65 ? -8.828 28.125 9.688 1 97 65 ILE A C 1
ATOM 485 O O . ILE A 1 65 ? -8.133 29.031 9.234 1 97 65 ILE A O 1
ATOM 489 N N . ARG A 1 66 ? -8.844 27.844 10.977 1 96.62 66 ARG A N 1
ATOM 490 C CA . ARG A 1 66 ? -8.008 28.547 11.938 1 96.62 66 ARG A CA 1
ATOM 491 C C . ARG A 1 66 ? -6.535 28.438 11.562 1 96.62 66 ARG A C 1
ATOM 493 O O . ARG A 1 66 ? -5.809 29.438 11.57 1 96.62 66 ARG A O 1
ATOM 500 N N . ASN A 1 67 ? -6.105 27.297 11.234 1 96.38 67 ASN A N 1
ATOM 501 C CA . ASN A 1 67 ? -4.711 27.094 10.852 1 96.38 67 ASN A CA 1
ATOM 502 C C . ASN A 1 67 ? -4.387 27.781 9.531 1 96.38 67 ASN A C 1
ATOM 504 O O . ASN A 1 67 ? -3.287 28.297 9.352 1 96.38 67 ASN A O 1
ATOM 508 N N . PHE A 1 68 ? -5.305 27.719 8.648 1 96.88 68 PHE A N 1
ATOM 509 C CA . PHE A 1 68 ? -5.16 28.422 7.383 1 96.88 68 PHE A CA 1
ATOM 510 C C . PHE A 1 68 ? -4.945 29.922 7.629 1 96.88 68 PHE A C 1
ATOM 512 O O . PHE A 1 68 ? -3.994 30.516 7.109 1 96.88 68 PHE A O 1
ATOM 519 N N . LEU A 1 69 ? -5.828 30.469 8.414 1 96.25 69 LEU A N 1
ATOM 520 C CA . LEU A 1 69 ? -5.742 31.891 8.719 1 96.25 69 LEU A CA 1
ATOM 521 C C . LEU A 1 69 ? -4.469 32.219 9.492 1 96.25 69 LEU A C 1
ATOM 523 O O . LEU A 1 69 ? -3.809 33.219 9.234 1 96.25 69 LEU A O 1
ATOM 527 N N . ASN A 1 70 ? -4.113 31.359 10.445 1 95.38 70 ASN A N 1
ATOM 528 C CA . ASN A 1 70 ? -2.865 31.531 11.18 1 95.38 70 ASN A CA 1
ATOM 529 C C . ASN A 1 70 ? -1.661 31.547 10.242 1 95.38 70 ASN A C 1
ATOM 531 O O . ASN A 1 70 ? -0.712 32.312 10.453 1 95.38 70 ASN A O 1
ATOM 535 N N . LEU A 1 71 ? -1.701 30.719 9.25 1 94.75 71 LEU A N 1
ATOM 536 C CA . LEU A 1 71 ? -0.602 30.609 8.297 1 94.75 71 LEU A CA 1
ATOM 537 C C . LEU A 1 71 ? -0.509 31.859 7.434 1 94.75 71 LEU A C 1
ATOM 539 O O . LEU A 1 71 ? 0.579 32.406 7.242 1 94.75 71 LEU A O 1
ATOM 543 N N . ILE A 1 72 ? -1.645 32.281 6.93 1 93.38 72 ILE A N 1
ATOM 544 C CA . ILE A 1 72 ? -1.596 33.375 5.953 1 93.38 72 ILE A CA 1
ATOM 545 C C . ILE A 1 72 ? -1.322 34.688 6.668 1 93.38 72 ILE A C 1
ATOM 547 O O . ILE A 1 72 ? -0.681 35.562 6.109 1 93.38 72 ILE A O 1
ATOM 551 N N . VAL A 1 73 ? -1.745 34.844 7.91 1 92.75 73 VAL A N 1
ATOM 552 C CA . VAL A 1 73 ? -1.627 36.125 8.594 1 92.75 73 VAL A CA 1
ATOM 553 C C . VAL A 1 73 ? -0.362 36.125 9.445 1 92.75 73 VAL A C 1
ATOM 555 O O . VAL A 1 73 ? 0.354 37.125 9.492 1 92.75 73 VAL A O 1
ATOM 558 N N . HIS A 1 74 ? -0.022 35 10.133 1 92.69 74 HIS A N 1
ATOM 559 C CA . HIS A 1 74 ? 1.028 35.031 11.141 1 92.69 74 HIS A CA 1
ATOM 560 C C . HIS A 1 74 ? 2.154 34.062 10.789 1 92.69 74 HIS A C 1
ATOM 562 O O . HIS A 1 74 ? 3.17 34 11.484 1 92.69 74 HIS A O 1
ATOM 568 N N . LEU A 1 75 ? 2.049 33.25 9.758 1 92.12 75 LEU A N 1
ATOM 569 C CA . LEU A 1 75 ? 3.01 32.188 9.398 1 92.12 75 LEU A CA 1
ATOM 570 C C . LEU A 1 75 ? 3.266 31.266 10.578 1 92.12 75 LEU A C 1
ATOM 572 O O . LEU A 1 75 ? 4.418 30.984 10.922 1 92.12 75 LEU A O 1
ATOM 576 N N . ARG A 1 76 ? 2.131 30.891 11.164 1 92.69 76 ARG A N 1
ATOM 577 C CA . ARG A 1 76 ? 2.17 29.969 12.305 1 92.69 76 ARG A CA 1
ATOM 578 C C . ARG A 1 76 ? 1.167 28.844 12.133 1 92.69 76 ARG A C 1
ATOM 580 O O . ARG A 1 76 ? 0.234 28.938 11.336 1 92.69 76 ARG A O 1
ATOM 587 N N . LEU A 1 77 ? 1.462 27.781 12.852 1 93.69 77 LEU A N 1
ATOM 588 C CA . LEU A 1 77 ? 0.564 26.625 12.883 1 93.69 77 LEU A CA 1
ATOM 589 C C . LEU A 1 77 ? 0.368 26.141 14.32 1 93.69 77 LEU A C 1
ATOM 591 O O . LEU A 1 77 ? 1.319 26.094 15.102 1 93.69 77 LEU A O 1
ATOM 595 N N . HIS A 1 78 ? -0.892 25.906 14.633 1 90.75 78 HIS A N 1
ATOM 596 C CA . HIS A 1 78 ? -1.226 25.359 15.938 1 90.75 78 HIS A CA 1
ATOM 597 C C . HIS A 1 78 ? -2.15 24.156 15.812 1 90.75 78 HIS A C 1
ATOM 599 O O . HIS A 1 78 ? -3.361 24.312 15.633 1 90.75 78 HIS A O 1
ATOM 605 N N . LEU A 1 79 ? -1.561 23.016 16 1 93 79 LEU A N 1
ATOM 606 C CA . LEU A 1 79 ? -2.379 21.812 15.922 1 93 79 LEU A CA 1
ATOM 607 C C . LEU A 1 79 ? -3.055 21.531 17.25 1 93 79 LEU A C 1
ATOM 609 O O . LEU A 1 79 ? -2.453 21.719 18.312 1 93 79 LEU A O 1
ATOM 613 N N . GLU A 1 80 ? -4.285 21.188 17.141 1 89.44 80 GLU A N 1
ATOM 614 C CA . GLU A 1 80 ? -5.051 20.875 18.344 1 89.44 80 GLU A CA 1
ATOM 615 C C . GLU A 1 80 ? -4.715 19.484 18.859 1 89.44 80 GLU A C 1
ATOM 617 O O . GLU A 1 80 ? -4.492 18.547 18.078 1 89.44 80 GLU A O 1
ATOM 622 N N . PRO A 1 81 ? -4.715 19.375 20.141 1 87.19 81 PRO A N 1
ATOM 623 C CA . PRO A 1 81 ? -4.488 18.047 20.703 1 87.19 81 PRO A CA 1
ATOM 624 C C . PRO A 1 81 ? -5.645 17.078 20.422 1 87.19 81 PRO A C 1
ATOM 626 O O . PRO A 1 81 ? -6.77 17.516 20.172 1 87.19 81 PRO A O 1
ATOM 629 N N . ALA A 1 82 ? -5.25 15.773 20.453 1 84.19 82 ALA A N 1
ATOM 630 C CA . ALA A 1 82 ? -6.285 14.766 20.266 1 84.19 82 ALA A CA 1
ATOM 631 C C . ALA A 1 82 ? -7.305 14.805 21.406 1 84.19 82 ALA A C 1
ATOM 633 O O . ALA A 1 82 ? -6.945 15.031 22.562 1 84.19 82 ALA A O 1
ATOM 634 N N . PRO A 1 83 ? -8.609 14.57 20.891 1 77.31 83 PRO A N 1
ATOM 635 C CA . PRO A 1 83 ? -9.617 14.539 21.969 1 77.31 83 PRO A CA 1
ATOM 636 C C . PRO A 1 83 ? -9.398 13.383 22.938 1 77.31 83 PRO A C 1
ATOM 638 O O . PRO A 1 83 ? -8.859 12.344 22.562 1 77.31 83 PRO A O 1
ATOM 641 N N . THR A 1 84 ? -9.492 13.609 24.188 1 67.94 84 THR A N 1
ATOM 642 C CA . THR A 1 84 ? -9.312 12.617 25.25 1 67.94 84 THR A CA 1
ATOM 643 C C . THR A 1 84 ? -10.148 11.375 24.969 1 67.94 84 THR A C 1
ATOM 645 O O . THR A 1 84 ? -9.758 10.266 25.344 1 67.94 84 THR A O 1
ATOM 648 N N . SER A 1 85 ? -11.242 11.523 24.406 1 59.06 85 SER A N 1
ATOM 649 C CA . SER A 1 85 ? -12.148 10.406 24.156 1 59.06 85 SER A CA 1
ATOM 650 C C . SER A 1 85 ? -11.578 9.445 23.109 1 59.06 85 SER A C 1
ATOM 652 O O . SER A 1 85 ? -12.07 8.328 22.953 1 59.06 85 SER A O 1
ATOM 654 N N . ALA A 1 86 ? -10.82 9.914 22.375 1 53.44 86 ALA A N 1
ATOM 655 C CA . ALA A 1 86 ? -10.289 9.094 21.297 1 53.44 86 ALA A CA 1
ATOM 656 C C . ALA A 1 86 ? -9.375 7.992 21.844 1 53.44 86 ALA A C 1
ATOM 658 O O . ALA A 1 86 ? -9.117 6.996 21.156 1 53.44 86 ALA A O 1
ATOM 659 N N . ALA A 1 87 ? -8.875 8.367 23.062 1 50.41 87 ALA A N 1
ATOM 660 C CA . ALA A 1 87 ? -8.016 7.387 23.734 1 50.41 87 ALA A CA 1
ATOM 661 C C . ALA A 1 87 ? -8.758 6.07 23.938 1 50.41 87 ALA A C 1
ATOM 663 O O . ALA A 1 87 ? -8.133 5.02 24.125 1 50.41 87 ALA A O 1
ATOM 664 N N . SER A 1 88 ? -10.07 6.297 24.141 1 47.34 88 SER A N 1
ATOM 665 C CA . SER A 1 88 ? -10.789 5.121 24.625 1 47.34 88 SER A CA 1
ATOM 666 C C . SER A 1 88 ? -10.945 4.082 23.516 1 47.34 88 SER A C 1
ATOM 668 O O . SER A 1 88 ? -11.406 2.965 23.781 1 47.34 88 SER A O 1
ATOM 670 N N . ALA A 1 89 ? -11.492 4.77 22.438 1 43.16 89 ALA A N 1
ATOM 671 C CA . ALA A 1 89 ? -12.047 3.684 21.641 1 43.16 89 ALA A CA 1
ATOM 672 C C . ALA A 1 89 ? -11 2.607 21.359 1 43.16 89 ALA A C 1
ATOM 674 O O . ALA A 1 89 ? -11.25 1.419 21.578 1 43.16 89 ALA A O 1
ATOM 675 N N . HIS A 1 90 ? -10.398 2.652 20.094 1 47.94 90 HIS A N 1
ATOM 676 C CA . HIS A 1 90 ? -9.562 1.513 19.734 1 47.94 90 HIS A CA 1
ATOM 677 C C . HIS A 1 90 ? -8.258 1.517 20.516 1 47.94 90 HIS A C 1
ATOM 679 O O . HIS A 1 90 ? -7.836 2.557 21.031 1 47.94 90 HIS A O 1
ATOM 685 N N . SER A 1 91 ? -7.668 0.292 20.906 1 52.59 91 SER A N 1
ATOM 686 C CA . SER A 1 91 ? -6.449 -0.255 21.484 1 52.59 91 SER A CA 1
ATOM 687 C C . SER A 1 91 ? -5.23 0.582 21.109 1 52.59 91 SER A C 1
ATOM 689 O O . SER A 1 91 ? -4.09 0.154 21.297 1 52.59 91 SER A O 1
ATOM 691 N N . SER A 1 92 ? -5.574 1.776 20.562 1 60.22 92 SER A N 1
ATOM 692 C CA . SER A 1 92 ? -4.336 2.438 20.156 1 60.22 92 SER A CA 1
ATOM 693 C C . SER A 1 92 ? -3.738 3.244 21.297 1 60.22 92 SER A C 1
ATOM 695 O O . SER A 1 92 ? -4.457 3.684 22.203 1 60.22 92 SER A O 1
ATOM 697 N N . SER A 1 93 ? -2.471 3.16 21.453 1 72.88 93 SER A N 1
ATOM 698 C CA . SER A 1 93 ? -1.706 3.941 22.422 1 72.88 93 SER A CA 1
ATOM 699 C C . SER A 1 93 ? -1.991 5.434 22.281 1 72.88 93 SER A C 1
ATOM 701 O O . SER A 1 93 ? -2.236 5.918 21.172 1 72.88 93 SER A O 1
ATOM 703 N N . PRO A 1 94 ? -2.211 6.109 23.422 1 76 94 PRO A N 1
ATOM 704 C CA . PRO A 1 94 ? -2.406 7.559 23.391 1 76 94 PRO A CA 1
ATOM 705 C C . PRO A 1 94 ? -1.44 8.266 22.438 1 76 94 PRO A C 1
ATOM 707 O O . PRO A 1 94 ? -1.816 9.234 21.781 1 76 94 PRO A O 1
ATOM 710 N N . ARG A 1 95 ? -0.316 7.777 22.359 1 79.69 95 ARG A N 1
ATOM 711 C CA . ARG A 1 95 ? 0.674 8.383 21.469 1 79.69 95 ARG A CA 1
ATOM 712 C C . ARG A 1 95 ? 0.276 8.211 20.016 1 79.69 95 ARG A C 1
ATOM 714 O O . ARG A 1 95 ? 0.387 9.148 19.219 1 79.69 95 ARG A O 1
ATOM 721 N N . LEU A 1 96 ? -0.14 7.086 19.719 1 84.81 96 LEU A N 1
ATOM 722 C CA . LEU A 1 96 ? -0.572 6.812 18.344 1 84.81 96 LEU A CA 1
ATOM 723 C C . LEU A 1 96 ? -1.755 7.695 17.969 1 84.81 96 LEU A C 1
ATOM 725 O O . LEU A 1 96 ? -1.787 8.258 16.875 1 84.81 96 LEU A O 1
ATOM 729 N N . SER A 1 97 ? -2.633 7.789 18.906 1 85.75 97 SER A N 1
ATOM 730 C CA . SER A 1 97 ? -3.814 8.609 18.656 1 85.75 97 SER A CA 1
ATOM 731 C C . SER A 1 97 ? -3.436 10.07 18.422 1 85.75 97 SER A C 1
ATOM 733 O O . SER A 1 97 ? -4 10.727 17.547 1 85.75 97 SER A O 1
ATOM 735 N N . SER A 1 98 ? -2.553 10.508 19.219 1 88.62 98 SER A N 1
ATOM 736 C CA . SER A 1 98 ? -2.096 11.891 19.078 1 88.62 98 SER A CA 1
ATOM 737 C C . SER A 1 98 ? -1.409 12.117 17.734 1 88.62 98 SER A C 1
ATOM 739 O O . SER A 1 98 ? -1.655 13.125 17.062 1 88.62 98 SER A O 1
ATOM 741 N N . THR A 1 99 ? -0.528 11.203 17.359 1 90.44 99 THR A N 1
ATOM 742 C CA . THR A 1 99 ? 0.191 11.305 16.094 1 90.44 99 THR A CA 1
ATOM 743 C C . THR A 1 99 ? -0.78 11.297 14.914 1 90.44 99 THR A C 1
ATOM 745 O O . THR A 1 99 ? -0.669 12.125 14.008 1 90.44 99 THR A O 1
ATOM 748 N N . LEU A 1 100 ? -1.716 10.445 14.977 1 91.62 100 LEU A N 1
ATOM 749 C CA . LEU A 1 100 ? -2.684 10.32 13.898 1 91.62 100 LEU A CA 1
ATOM 750 C C . LEU A 1 100 ? -3.559 11.57 13.805 1 91.62 100 LEU A C 1
ATOM 752 O O . LEU A 1 100 ? -3.91 12.008 12.711 1 91.62 100 LEU A O 1
ATOM 756 N N . HIS A 1 101 ? -3.855 12.055 14.969 1 93 101 HIS A N 1
ATOM 757 C CA . HIS A 1 101 ? -4.66 13.266 15 1 93 101 HIS A CA 1
ATOM 758 C C . HIS A 1 101 ? -3.918 14.438 14.359 1 93 101 HIS A C 1
ATOM 760 O O . HIS A 1 101 ? -4.5 15.195 13.578 1 93 101 HIS A O 1
ATOM 766 N N . GLN A 1 102 ? -2.684 14.555 14.703 1 94.12 102 GLN A N 1
ATOM 767 C CA . GLN A 1 102 ? -1.861 15.594 14.086 1 94.12 102 GLN A CA 1
ATOM 768 C C . GLN A 1 102 ? -1.768 15.406 12.578 1 94.12 102 GLN A C 1
ATOM 770 O O . GLN A 1 102 ? -1.909 16.359 11.82 1 94.12 102 GLN A O 1
ATOM 775 N N . ALA A 1 103 ? -1.535 14.188 12.164 1 95.44 103 ALA A N 1
ATOM 776 C CA . ALA A 1 103 ? -1.452 13.875 10.734 1 95.44 103 ALA A CA 1
ATOM 777 C C . ALA A 1 103 ? -2.744 14.258 10.023 1 95.44 103 ALA A C 1
ATOM 779 O O . ALA A 1 103 ? -2.709 14.82 8.922 1 95.44 103 ALA A O 1
ATOM 780 N N . ASP A 1 104 ? -3.812 13.992 10.656 1 95.56 104 ASP A N 1
ATOM 781 C CA . ASP A 1 104 ? -5.109 14.297 10.062 1 95.56 104 ASP A CA 1
ATOM 782 C C . ASP A 1 104 ? -5.305 15.797 9.906 1 95.56 104 ASP A C 1
ATOM 784 O O . ASP A 1 104 ? -5.82 16.266 8.883 1 95.56 104 ASP A O 1
ATOM 788 N N . GLN A 1 105 ? -4.941 16.469 10.875 1 96.12 105 GLN A N 1
ATOM 789 C CA . GLN A 1 105 ? -5.051 17.922 10.812 1 96.12 105 GLN A CA 1
ATOM 790 C C . GLN A 1 105 ? -4.195 18.484 9.68 1 96.12 105 GLN A C 1
ATOM 792 O O . GLN A 1 105 ? -4.641 19.359 8.938 1 96.12 105 GLN A O 1
ATOM 797 N N . LEU A 1 106 ? -3.016 18 9.578 1 97.12 106 LEU A N 1
ATOM 798 C CA . LEU A 1 106 ? -2.121 18.453 8.516 1 97.12 106 LEU A CA 1
ATOM 799 C C . LEU A 1 106 ? -2.674 18.078 7.145 1 97.12 106 LEU A C 1
ATOM 801 O O . LEU A 1 106 ? -2.633 18.891 6.219 1 97.12 106 LEU A O 1
ATOM 805 N N . ASN A 1 107 ? -3.162 16.906 7.039 1 97 107 ASN A N 1
ATOM 806 C CA . ASN A 1 107 ? -3.764 16.469 5.785 1 97 107 ASN A CA 1
ATOM 807 C C . ASN A 1 107 ? -4.934 17.359 5.387 1 97 107 ASN A C 1
ATOM 809 O O . ASN A 1 107 ? -5.074 17.734 4.215 1 97 107 ASN A O 1
ATOM 813 N N . ALA A 1 108 ? -5.758 17.625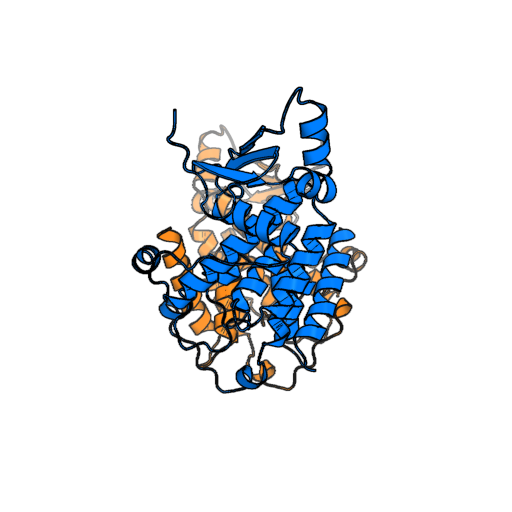 6.355 1 97.19 108 ALA A N 1
ATOM 814 C CA . ALA A 1 108 ? -6.895 18.5 6.09 1 97.19 108 ALA A CA 1
ATOM 815 C C . ALA A 1 108 ? -6.43 19.859 5.609 1 97.19 108 ALA A C 1
ATOM 817 O O . ALA A 1 108 ? -6.996 20.422 4.668 1 97.19 108 ALA A O 1
ATOM 818 N N . LEU A 1 109 ? -5.434 20.359 6.199 1 97.31 109 LEU A N 1
ATOM 819 C CA . LEU A 1 109 ? -4.895 21.656 5.816 1 97.31 109 LEU A CA 1
ATOM 820 C C . LEU A 1 109 ? -4.367 21.625 4.383 1 97.31 109 LEU A C 1
ATOM 822 O O . LEU A 1 109 ? -4.707 22.5 3.574 1 97.31 109 LEU A O 1
ATOM 826 N N . PHE A 1 110 ? -3.574 20.656 4.031 1 97.12 110 PHE A N 1
ATOM 827 C CA . PHE A 1 110 ? -3.006 20.547 2.689 1 97.12 110 PHE A CA 1
ATOM 828 C C . PHE A 1 110 ? -4.105 20.391 1.647 1 97.12 110 PHE A C 1
ATOM 830 O O . PHE A 1 110 ? -4.047 21 0.575 1 97.12 110 PHE A O 1
ATOM 837 N N . ARG A 1 111 ? -5.051 19.609 1.962 1 96.94 111 ARG A N 1
ATOM 838 C CA . ARG A 1 111 ? -6.16 19.438 1.034 1 96.94 111 ARG A CA 1
ATOM 839 C C . ARG A 1 111 ? -6.941 20.734 0.85 1 96.94 111 ARG A C 1
ATOM 841 O O . ARG A 1 111 ? -7.402 21.031 -0.252 1 96.94 111 ARG A O 1
ATOM 848 N N . PHE A 1 112 ? -7.125 21.391 1.923 1 97.12 112 PHE A N 1
ATOM 849 C CA . PHE A 1 112 ? -7.777 22.703 1.852 1 97.12 112 PHE A CA 1
ATOM 850 C C . PHE A 1 112 ? -7.004 23.641 0.936 1 97.12 112 PHE A C 1
ATOM 852 O O . PHE A 1 112 ? -7.59 24.281 0.061 1 97.12 112 PHE A O 1
ATOM 859 N N . LEU A 1 113 ? -5.742 23.719 1.116 1 96.44 113 LEU A N 1
ATOM 860 C CA . LEU A 1 113 ? -4.895 24.594 0.314 1 96.44 113 LEU A CA 1
ATOM 861 C C . LEU A 1 113 ? -4.961 24.203 -1.16 1 96.44 113 LEU A C 1
ATOM 863 O O . LEU A 1 113 ? -4.93 25.078 -2.035 1 96.44 113 LEU A O 1
ATOM 867 N N . ASP A 1 114 ? -5.07 22.938 -1.419 1 94.94 114 ASP A N 1
ATOM 868 C CA . ASP A 1 114 ? -5.188 22.453 -2.793 1 94.94 114 ASP A CA 1
ATOM 869 C C . ASP A 1 114 ? -6.543 22.828 -3.391 1 94.94 114 ASP A C 1
ATOM 871 O O . ASP A 1 114 ? -6.617 23.328 -4.516 1 94.94 114 ASP A O 1
ATOM 875 N N . LYS A 1 115 ? -7.5 22.531 -2.662 1 95.19 115 LYS A N 1
ATOM 876 C CA . LYS A 1 115 ? -8.859 22.781 -3.125 1 95.19 115 LYS A CA 1
ATOM 877 C C . LYS A 1 115 ? -9.062 24.25 -3.479 1 95.19 115 LYS A C 1
ATOM 879 O O . LYS A 1 115 ? -9.742 24.578 -4.453 1 95.19 115 LYS A O 1
ATOM 884 N N . TYR A 1 116 ? -8.5 25.141 -2.734 1 95.06 116 TYR A N 1
ATOM 885 C CA . TYR A 1 116 ? -8.719 26.578 -2.916 1 95.06 116 TYR A CA 1
ATOM 886 C C . TYR A 1 116 ? -7.523 27.234 -3.592 1 95.06 116 TYR A C 1
ATOM 888 O O . TYR A 1 116 ? -7.355 28.453 -3.531 1 95.06 116 TYR A O 1
ATOM 896 N N . ASP A 1 117 ? -6.613 26.469 -4.156 1 93.38 117 ASP A N 1
ATOM 897 C CA . ASP A 1 117 ? -5.512 26.875 -5.02 1 93.38 117 ASP A CA 1
ATOM 898 C C . ASP A 1 117 ? -4.621 27.891 -4.324 1 93.38 117 ASP A C 1
ATOM 900 O O . ASP A 1 117 ? -4.457 29.016 -4.816 1 93.38 117 ASP A O 1
ATOM 904 N N . CYS A 1 118 ? -3.98 27.422 -3.299 1 94.31 118 CYS A N 1
ATOM 905 C CA . CYS A 1 118 ? -3.045 28.25 -2.537 1 94.31 118 CYS A CA 1
ATOM 906 C C . CYS A 1 118 ? -1.629 27.688 -2.631 1 94.31 118 CYS A C 1
ATOM 908 O O . CYS A 1 118 ? -1.051 27.281 -1.623 1 94.31 118 CYS A O 1
ATOM 910 N N . PRO A 1 119 ? -0.969 27.844 -3.752 1 90.56 119 PRO A N 1
ATOM 911 C CA . PRO A 1 119 ? 0.326 27.188 -3.941 1 90.56 119 PRO A CA 1
ATOM 912 C C . PRO A 1 119 ? 1.438 27.828 -3.107 1 90.56 119 PRO A C 1
ATOM 914 O O . PRO A 1 119 ? 2.299 27.109 -2.58 1 90.56 119 PRO A O 1
ATOM 917 N N . VAL A 1 120 ? 1.471 29.141 -3.047 1 90.31 120 VAL A N 1
ATOM 918 C CA . VAL A 1 120 ? 2.502 29.828 -2.277 1 90.31 120 VAL A CA 1
ATOM 919 C C . VAL A 1 120 ? 2.377 29.469 -0.8 1 90.31 120 VAL A C 1
ATOM 921 O O . VAL A 1 120 ? 3.381 29.203 -0.131 1 90.31 120 VAL A O 1
ATOM 924 N N . LEU A 1 121 ? 1.167 29.406 -0.349 1 92.44 121 LEU A N 1
ATOM 925 C CA . LEU A 1 121 ? 0.932 29.094 1.054 1 92.44 121 LEU A CA 1
ATOM 926 C C . LEU A 1 121 ? 1.313 27.641 1.349 1 92.44 121 LEU A C 1
ATOM 928 O O . LEU A 1 121 ? 1.772 27.328 2.449 1 92.44 121 LEU A O 1
ATOM 932 N N . ARG A 1 122 ? 1.095 26.781 0.428 1 93.19 122 ARG A N 1
ATOM 933 C CA . ARG A 1 122 ? 1.495 25.391 0.599 1 93.19 122 ARG A CA 1
ATOM 934 C C . ARG A 1 122 ? 2.988 25.281 0.887 1 93.19 122 ARG A C 1
ATOM 936 O O . ARG A 1 122 ? 3.4 24.562 1.798 1 93.19 122 ARG A O 1
ATOM 943 N N . ARG A 1 123 ? 3.764 26.031 0.18 1 91.5 123 ARG A N 1
ATOM 944 C CA . ARG A 1 123 ? 5.211 26.016 0.375 1 91.5 123 ARG A CA 1
ATOM 945 C C . ARG A 1 123 ? 5.578 26.609 1.73 1 91.5 123 ARG A C 1
ATOM 947 O O . ARG A 1 123 ? 6.461 26.109 2.42 1 91.5 123 ARG A O 1
ATOM 954 N N . SER A 1 124 ? 4.891 27.656 2.059 1 92.31 124 SER A N 1
ATOM 955 C CA . SER A 1 124 ? 5.121 28.281 3.357 1 92.31 124 SER A CA 1
ATOM 956 C C . SER A 1 124 ? 4.805 27.312 4.496 1 92.31 124 SER A C 1
ATOM 958 O O . SER A 1 124 ? 5.5 27.297 5.516 1 92.31 124 SER A O 1
ATOM 960 N N . ALA A 1 125 ? 3.77 26.547 4.301 1 94.75 125 ALA A N 1
ATOM 961 C CA . ALA A 1 125 ? 3.369 25.578 5.32 1 94.75 125 ALA A CA 1
ATOM 962 C C . ALA A 1 125 ? 4.48 24.562 5.578 1 94.75 125 ALA A C 1
ATOM 964 O O . ALA A 1 125 ? 4.77 24.234 6.73 1 94.75 125 ALA A O 1
ATOM 965 N N . ILE A 1 126 ? 5.09 24.141 4.562 1 93.25 126 ILE A N 1
ATOM 966 C CA . ILE A 1 126 ? 6.16 23.156 4.668 1 93.25 126 ILE A CA 1
ATOM 967 C C . ILE A 1 126 ? 7.332 23.75 5.445 1 93.25 126 ILE A C 1
ATOM 969 O O . ILE A 1 126 ? 7.906 23.094 6.316 1 93.25 126 ILE A O 1
ATOM 973 N N . LEU A 1 127 ? 7.668 24.953 5.164 1 91.81 127 LEU A N 1
ATOM 974 C CA . LEU A 1 127 ? 8.758 25.641 5.852 1 91.81 127 LEU A CA 1
ATOM 975 C C . LEU A 1 127 ? 8.453 25.797 7.336 1 91.81 127 LEU A C 1
ATOM 977 O O . LEU A 1 127 ? 9.312 25.562 8.188 1 91.81 127 LEU A O 1
ATOM 981 N N . VAL A 1 128 ? 7.297 26.188 7.609 1 94.06 128 VAL A N 1
ATOM 982 C CA . VAL A 1 128 ? 6.875 26.375 8.992 1 94.06 128 VAL A CA 1
ATOM 983 C C . VAL A 1 128 ? 6.922 25.031 9.727 1 94.06 128 VAL A C 1
ATOM 985 O O . VAL A 1 128 ? 7.422 24.953 10.852 1 94.06 128 VAL A O 1
ATOM 988 N N . LEU A 1 129 ? 6.426 24.047 9.07 1 94.62 129 LEU A N 1
ATOM 989 C CA . LEU A 1 129 ? 6.418 22.734 9.688 1 94.62 129 LEU A CA 1
ATOM 990 C C . LEU A 1 129 ? 7.836 22.266 9.984 1 94.62 129 LEU A C 1
ATOM 992 O O . LEU A 1 129 ? 8.086 21.641 11.023 1 94.62 129 LEU A O 1
ATOM 996 N N . ASP A 1 130 ? 8.703 22.562 9.133 1 92.69 130 ASP A N 1
ATOM 997 C CA . ASP A 1 130 ? 10.102 22.188 9.32 1 92.69 130 ASP A CA 1
ATOM 998 C C . ASP A 1 130 ? 10.664 22.812 10.602 1 92.69 130 ASP A C 1
ATOM 1000 O O . ASP A 1 130 ? 11.453 22.188 11.312 1 92.69 130 ASP A O 1
ATOM 1004 N N . THR A 1 131 ? 10.258 24 10.906 1 92.19 131 THR A N 1
ATOM 1005 C CA . THR A 1 131 ? 10.75 24.703 12.094 1 92.19 131 THR A CA 1
ATOM 1006 C C . THR A 1 131 ? 10.086 24.156 13.352 1 92.19 131 THR A C 1
ATOM 1008 O O . THR A 1 131 ? 10.633 24.281 14.453 1 92.19 131 THR A O 1
ATOM 1011 N N . LEU A 1 132 ? 8.984 23.562 13.219 1 93.56 132 LEU A N 1
ATOM 1012 C CA . LEU A 1 132 ? 8.219 23.094 14.367 1 93.56 132 LEU A CA 1
ATOM 1013 C C . LEU A 1 132 ? 8.625 21.672 14.742 1 93.56 132 LEU A C 1
ATOM 1015 O O . LEU A 1 132 ? 8.297 21.203 15.836 1 93.56 132 LEU A O 1
ATOM 1019 N N . LEU A 1 133 ? 9.359 21.062 13.867 1 91 133 LEU A N 1
ATOM 1020 C CA . LEU A 1 133 ? 9.844 19.719 14.125 1 91 133 LEU A CA 1
ATOM 1021 C C . LEU A 1 133 ? 11.102 19.75 14.984 1 91 133 LEU A C 1
ATOM 1023 O O . LEU A 1 133 ? 11.984 20.578 14.773 1 91 133 LEU A O 1
ATOM 1027 N N . PRO A 1 134 ? 11.203 18.812 15.938 1 89.5 134 PRO A N 1
ATOM 1028 C CA . PRO A 1 134 ? 10.227 17.859 16.469 1 89.5 134 PRO A CA 1
ATOM 1029 C C . PRO A 1 134 ? 9.5 18.391 17.703 1 89.5 134 PRO A C 1
ATOM 1031 O O . PRO A 1 134 ? 8.742 17.641 18.328 1 89.5 134 PRO A O 1
ATOM 1034 N N . SER A 1 135 ? 9.633 19.609 18.016 1 89.38 135 SER A N 1
ATOM 1035 C CA . SER A 1 135 ? 9.219 20.172 19.297 1 89.38 135 SER A CA 1
ATOM 1036 C C . SER A 1 135 ? 7.695 20.234 19.406 1 89.38 135 SER A C 1
ATOM 1038 O O . SER A 1 135 ? 7.121 19.812 20.406 1 89.38 135 SER A O 1
ATOM 1040 N N . SER A 1 136 ? 7.004 20.609 18.375 1 90.62 136 SER A N 1
ATOM 1041 C CA . SER A 1 136 ? 5.566 20.844 18.453 1 90.62 136 SER A CA 1
ATOM 1042 C C . SER A 1 136 ? 4.801 19.812 17.609 1 90.62 136 SER A C 1
ATOM 1044 O O . SER A 1 136 ? 3.604 19.609 17.828 1 90.62 136 SER A O 1
ATOM 1046 N N . ILE A 1 137 ? 5.516 19.297 16.703 1 92 137 ILE A N 1
ATOM 1047 C CA . ILE A 1 137 ? 4.883 18.344 15.812 1 92 137 ILE A CA 1
ATOM 1048 C C . ILE A 1 137 ? 5.668 17.031 15.805 1 92 137 ILE A C 1
ATOM 1050 O O . ILE A 1 137 ? 6.898 17.047 15.719 1 92 137 ILE A O 1
ATOM 1054 N N . ASP A 1 138 ? 4.941 15.984 15.961 1 91.25 138 ASP A N 1
ATOM 1055 C CA . ASP A 1 138 ? 5.543 14.656 15.883 1 91.25 138 ASP A CA 1
ATOM 1056 C C . ASP A 1 138 ? 6.07 14.375 14.477 1 91.25 138 ASP A C 1
ATOM 1058 O O . ASP A 1 138 ? 5.324 14.461 13.5 1 91.25 138 ASP A O 1
ATOM 1062 N N . PRO A 1 139 ? 7.348 14.039 14.391 1 93.19 139 PRO A N 1
ATOM 1063 C CA . PRO A 1 139 ? 7.91 13.734 13.07 1 93.19 139 PRO A CA 1
ATOM 1064 C C . PRO A 1 139 ? 7.109 12.672 12.32 1 93.19 139 PRO A C 1
ATOM 1066 O O . PRO A 1 139 ? 6.984 12.742 11.094 1 93.19 139 PRO A O 1
ATOM 1069 N N . ALA A 1 140 ? 6.59 11.711 12.977 1 93 140 ALA A N 1
ATOM 1070 C CA . ALA A 1 140 ? 5.781 10.68 12.328 1 93 140 ALA A CA 1
ATOM 1071 C C . ALA A 1 140 ? 4.527 11.281 11.695 1 93 140 ALA A C 1
ATOM 1073 O O . ALA A 1 140 ? 4.117 10.875 10.602 1 93 140 ALA A O 1
ATOM 1074 N N . ALA A 1 141 ? 3.951 12.203 12.391 1 94.06 141 ALA A N 1
ATOM 1075 C CA . ALA A 1 141 ? 2.775 12.875 11.836 1 94.06 141 ALA A CA 1
ATOM 1076 C C . ALA A 1 141 ? 3.121 13.625 10.562 1 94.06 141 ALA A C 1
ATOM 1078 O O . ALA A 1 141 ? 2.379 13.57 9.578 1 94.06 141 ALA A O 1
ATOM 1079 N N . ALA A 1 142 ? 4.234 14.281 10.664 1 95.19 142 ALA A N 1
ATOM 1080 C CA . ALA A 1 142 ? 4.691 15.031 9.492 1 95.19 142 ALA A CA 1
ATOM 1081 C C . ALA A 1 142 ? 4.996 14.094 8.328 1 95.19 142 ALA A C 1
ATOM 1083 O O . ALA A 1 142 ? 4.684 14.406 7.176 1 95.19 142 ALA A O 1
ATOM 1084 N N . LEU A 1 143 ? 5.605 13.008 8.609 1 96.19 143 LEU A N 1
ATOM 1085 C CA . LEU A 1 143 ? 5.902 12.016 7.582 1 96.19 143 LEU A CA 1
ATOM 1086 C C . LEU A 1 143 ? 4.621 11.516 6.918 1 96.19 143 LEU A C 1
ATOM 1088 O O . LEU A 1 143 ? 4.523 11.484 5.691 1 96.19 143 LEU A O 1
ATOM 1092 N N . LEU A 1 144 ? 3.701 11.148 7.699 1 96.56 144 LEU A N 1
ATOM 1093 C CA . LEU A 1 144 ? 2.438 10.633 7.184 1 96.56 144 LEU A CA 1
ATOM 1094 C C . LEU A 1 144 ? 1.729 11.68 6.332 1 96.56 144 LEU A C 1
ATOM 1096 O O . LEU A 1 144 ? 1.265 11.375 5.23 1 96.56 144 LEU A O 1
ATOM 1100 N N . ALA A 1 145 ? 1.652 12.836 6.855 1 96.94 145 ALA A N 1
ATOM 1101 C CA . ALA A 1 145 ? 0.998 13.914 6.121 1 96.94 145 ALA A CA 1
ATOM 1102 C C . ALA A 1 145 ? 1.725 14.203 4.812 1 96.94 145 ALA A C 1
ATOM 1104 O O . ALA A 1 145 ? 1.09 14.445 3.783 1 96.94 145 ALA A O 1
ATOM 1105 N N . GLY A 1 146 ? 3.053 14.25 4.898 1 97.44 146 GLY A N 1
ATOM 1106 C CA . GLY A 1 146 ? 3.84 14.469 3.695 1 97.44 146 GLY A CA 1
ATOM 1107 C C . GLY A 1 146 ? 3.605 13.414 2.631 1 97.44 146 GLY A C 1
ATOM 1108 O O . GLY A 1 146 ? 3.5 13.727 1.445 1 97.44 146 GLY A O 1
ATOM 1109 N N . CYS A 1 147 ? 3.512 12.219 3.012 1 97.62 147 CYS A N 1
ATOM 1110 C CA . CYS A 1 147 ? 3.234 11.133 2.076 1 97.62 147 CYS A CA 1
ATOM 1111 C C . CYS A 1 147 ? 1.861 11.305 1.438 1 97.62 147 CYS A C 1
ATOM 1113 O O . CYS A 1 147 ? 1.726 11.219 0.216 1 97.62 147 CYS A O 1
ATOM 1115 N N . ALA A 1 148 ? 0.913 11.547 2.24 1 96.44 148 ALA A N 1
ATOM 1116 C CA . ALA A 1 148 ? -0.462 11.672 1.763 1 96.44 148 ALA A CA 1
ATOM 1117 C C . ALA A 1 148 ? -0.617 12.867 0.831 1 96.44 148 ALA A C 1
ATOM 1119 O O . ALA A 1 148 ? -1.364 12.805 -0.148 1 96.44 148 ALA A O 1
ATOM 1120 N N . ALA A 1 149 ? 0.049 13.875 1.157 1 96 149 ALA A N 1
ATOM 1121 C CA . ALA A 1 149 ? -0.062 15.117 0.39 1 96 149 ALA A CA 1
ATOM 1122 C C . ALA A 1 149 ? 0.895 15.109 -0.799 1 96 149 ALA A C 1
ATOM 1124 O O . ALA A 1 149 ? 0.947 16.078 -1.565 1 96 149 ALA A O 1
ATOM 1125 N N . ASP A 1 150 ? 1.68 14.078 -0.977 1 95.69 150 ASP A N 1
ATOM 1126 C CA . ASP A 1 150 ? 2.695 13.984 -2.021 1 95.69 150 ASP A CA 1
ATOM 1127 C C . ASP A 1 150 ? 3.697 15.133 -1.918 1 95.69 150 ASP A C 1
ATOM 1129 O O . ASP A 1 150 ? 3.928 15.844 -2.893 1 95.69 150 ASP A O 1
ATOM 1133 N N . GLU A 1 151 ? 4.18 15.289 -0.741 1 95.25 151 GLU A N 1
ATOM 1134 C CA . GLU A 1 151 ? 5.188 16.297 -0.439 1 95.25 151 GLU A CA 1
ATOM 1135 C C . GLU A 1 151 ? 6.469 15.664 0.087 1 95.25 151 GLU A C 1
ATOM 1137 O O . GLU A 1 151 ? 6.719 15.664 1.294 1 95.25 151 GLU A O 1
ATOM 1142 N N . PRO A 1 152 ? 7.387 15.305 -0.813 1 95.94 152 PRO A N 1
ATOM 1143 C CA . PRO A 1 152 ? 8.602 14.609 -0.388 1 95.94 152 PRO A CA 1
ATOM 1144 C C . PRO A 1 152 ? 9.484 15.461 0.525 1 95.94 152 PRO A C 1
ATOM 1146 O O . PRO A 1 152 ? 10.18 14.93 1.391 1 95.94 152 PRO A O 1
ATOM 1149 N N . ASP A 1 153 ? 9.445 16.75 0.336 1 94.06 153 ASP A N 1
ATOM 1150 C CA . ASP A 1 153 ? 10.273 17.625 1.161 1 94.06 153 ASP A CA 1
ATOM 1151 C C . ASP A 1 153 ? 9.867 17.547 2.631 1 94.06 153 ASP A C 1
ATOM 1153 O O . ASP A 1 153 ? 10.719 17.562 3.518 1 94.06 153 ASP A O 1
ATOM 1157 N N . LEU A 1 154 ? 8.586 17.516 2.877 1 95.75 154 LEU A N 1
ATOM 1158 C CA . LEU A 1 154 ? 8.109 17.391 4.25 1 95.75 154 LEU A CA 1
ATOM 1159 C C . LEU A 1 154 ? 8.508 16.031 4.84 1 95.75 154 LEU A C 1
ATOM 1161 O O . LEU A 1 154 ? 8.883 15.953 6.012 1 95.75 154 LEU A O 1
ATOM 1165 N N . VAL A 1 155 ? 8.398 14.992 4.039 1 96.62 155 VAL A N 1
ATOM 1166 C CA . VAL A 1 155 ? 8.828 13.664 4.477 1 96.62 155 VAL A CA 1
ATOM 1167 C C . VAL A 1 155 ? 10.312 13.695 4.82 1 96.62 155 VAL A C 1
ATOM 1169 O O . VAL A 1 155 ? 10.727 13.18 5.863 1 96.62 155 VAL A O 1
ATOM 1172 N N . SER A 1 156 ? 11.094 14.328 3.977 1 93.75 156 SER A N 1
ATOM 1173 C CA . SER A 1 156 ? 12.531 14.445 4.203 1 93.75 156 SER A CA 1
ATOM 1174 C C . SER A 1 156 ? 12.82 15.203 5.492 1 93.75 156 SER A C 1
ATOM 1176 O O . SER A 1 156 ? 13.727 14.828 6.242 1 93.75 156 SER A O 1
ATOM 1178 N N . ALA A 1 157 ? 12.117 16.203 5.719 1 93 157 ALA A N 1
ATOM 1179 C CA . ALA A 1 157 ? 12.297 16.969 6.949 1 93 157 ALA A CA 1
ATOM 1180 C C . ALA A 1 157 ? 12.039 16.109 8.18 1 93 157 ALA A C 1
ATOM 1182 O O . ALA A 1 157 ? 12.789 16.172 9.156 1 93 157 ALA A O 1
ATOM 1183 N N . ALA A 1 158 ? 10.969 15.344 8.109 1 93.94 158 ALA A N 1
ATOM 1184 C CA . ALA A 1 158 ? 10.656 14.445 9.219 1 93.94 158 ALA A CA 1
ATOM 1185 C C . ALA A 1 158 ? 11.773 13.43 9.43 1 93.94 158 ALA A C 1
ATOM 1187 O O . ALA A 1 158 ? 12.133 13.125 10.57 1 93.94 158 ALA A O 1
ATOM 1188 N N . LEU A 1 159 ? 12.367 12.93 8.367 1 92.69 159 LEU A N 1
ATOM 1189 C CA . LEU A 1 159 ? 13.367 11.875 8.406 1 92.69 159 LEU A CA 1
ATOM 1190 C C . LEU A 1 159 ? 14.68 12.391 8.984 1 92.69 159 LEU A C 1
ATOM 1192 O O . LEU A 1 159 ? 15.57 11.602 9.32 1 92.69 159 LEU A O 1
ATOM 1196 N N . ARG A 1 160 ? 14.883 13.672 9.07 1 89.62 160 ARG A N 1
ATOM 1197 C CA . ARG A 1 160 ? 16.047 14.242 9.75 1 89.62 160 ARG A CA 1
ATOM 1198 C C . ARG A 1 160 ? 16.125 13.75 11.195 1 89.62 160 ARG A C 1
ATOM 1200 O O . ARG A 1 160 ? 17.219 13.711 11.781 1 89.62 160 ARG A O 1
ATOM 1207 N N . PHE A 1 161 ? 15.023 13.391 11.656 1 87.44 161 PHE A N 1
ATOM 1208 C CA . PHE A 1 161 ? 14.961 12.992 13.055 1 87.44 161 PHE A CA 1
ATOM 1209 C C . PHE A 1 161 ? 14.969 11.477 13.188 1 87.44 161 PHE A C 1
ATOM 1211 O O . PHE A 1 161 ? 14.766 10.938 14.281 1 87.44 161 PHE A O 1
ATOM 1218 N N . ALA A 1 162 ? 15.047 10.844 11.984 1 80.69 162 ALA A N 1
ATOM 1219 C CA . ALA A 1 162 ? 15.172 9.391 12 1 80.69 162 ALA A CA 1
ATOM 1220 C C . ALA A 1 162 ? 16.516 8.961 12.57 1 80.69 162 ALA A C 1
ATOM 1222 O O . ALA A 1 162 ? 17.547 9.609 12.32 1 80.69 162 ALA A O 1
ATOM 1223 N N . ASP A 1 163 ? 16.516 8.141 13.516 1 67.5 163 ASP A N 1
ATOM 1224 C CA . ASP A 1 163 ? 17.734 7.609 14.102 1 67.5 163 ASP A CA 1
ATOM 1225 C C . ASP A 1 163 ? 17.953 6.156 13.688 1 67.5 163 ASP A C 1
ATOM 1227 O O . ASP A 1 163 ? 17.516 5.234 14.383 1 67.5 163 ASP A O 1
ATOM 1231 N N . ARG A 1 164 ? 18.5 5.867 12.531 1 61.94 164 ARG A N 1
ATOM 1232 C CA . ARG A 1 164 ? 18.734 4.5 12.07 1 61.94 164 ARG A CA 1
ATOM 1233 C C . ARG A 1 164 ? 19.734 3.787 12.961 1 61.94 164 ARG A C 1
ATOM 1235 O O . ARG A 1 164 ? 19.734 2.557 13.047 1 61.94 164 ARG A O 1
ATOM 1242 N N . GLY A 1 165 ? 20.688 4.531 13.445 1 56.41 165 GLY A N 1
ATOM 1243 C CA . GLY A 1 165 ? 21.688 3.889 14.297 1 56.41 165 GLY A CA 1
ATOM 1244 C C . GLY A 1 165 ? 21.062 2.977 15.344 1 56.41 165 GLY A C 1
ATOM 1245 O O . GLY A 1 165 ? 21.719 2.037 15.812 1 56.41 165 GLY A O 1
ATOM 1246 N N . LYS A 1 166 ? 19.906 3.283 15.664 1 52.34 166 LYS A N 1
ATOM 1247 C CA . LYS A 1 166 ? 19.281 2.506 16.734 1 52.34 166 LYS A CA 1
ATOM 1248 C C . LYS A 1 166 ? 18.625 1.244 16.172 1 52.34 166 LYS A C 1
ATOM 1250 O O . LYS A 1 166 ? 18.266 0.342 16.938 1 52.34 166 LYS A O 1
ATOM 1255 N N . SER A 1 167 ? 18.438 1.226 14.781 1 54.31 167 SER A N 1
ATOM 1256 C CA . SER A 1 167 ? 17.75 0.062 14.211 1 54.31 167 SER A CA 1
ATOM 1257 C C . SER A 1 167 ? 18.703 -1.122 14.094 1 54.31 167 SER A C 1
ATOM 1259 O O . SER A 1 167 ? 18.266 -2.266 13.953 1 54.31 167 SER A O 1
ATOM 1261 N N . ASP A 1 168 ? 20.031 -0.842 13.945 1 55.53 168 ASP A N 1
ATOM 1262 C CA . ASP A 1 168 ? 21.031 -1.889 13.766 1 55.53 168 ASP A CA 1
ATOM 1263 C C . ASP A 1 168 ? 21.062 -2.822 14.977 1 55.53 168 ASP A C 1
ATOM 1265 O O . ASP A 1 168 ? 21.531 -3.963 14.875 1 55.53 168 ASP A O 1
ATOM 1269 N N . GLY A 1 169 ? 20.531 -2.293 16.047 1 54.56 169 GLY A N 1
ATOM 1270 C CA . GLY A 1 169 ? 20.641 -3.133 17.234 1 54.56 169 GLY A CA 1
ATOM 1271 C C . GLY A 1 169 ? 19.688 -4.305 17.234 1 54.56 169 GLY A C 1
ATOM 1272 O O . GLY A 1 169 ? 18.938 -4.496 16.266 1 54.56 169 GLY A O 1
ATOM 1273 N N . HIS A 1 170 ? 19.812 -5.23 18.109 1 63.06 170 HIS A N 1
ATOM 1274 C CA . HIS A 1 170 ? 18.969 -6.395 18.391 1 63.06 170 HIS A CA 1
ATOM 1275 C C . HIS A 1 170 ? 17.531 -5.988 18.656 1 63.06 170 HIS A C 1
ATOM 1277 O O . HIS A 1 170 ? 17.141 -5.801 19.812 1 63.06 170 HIS A O 1
ATOM 1283 N N . TYR A 1 171 ? 16.891 -5.449 17.641 1 67.81 171 TYR A N 1
ATOM 1284 C CA . TYR A 1 171 ? 15.484 -5.121 17.797 1 67.81 171 TYR A CA 1
ATOM 1285 C C . TYR A 1 171 ? 14.648 -6.387 17.938 1 67.81 171 TYR A C 1
ATOM 1287 O O . TYR A 1 171 ? 14.711 -7.281 17.094 1 67.81 171 TYR A O 1
ATOM 1295 N N . GLU A 1 172 ? 14.047 -6.441 19.188 1 73.56 172 GLU A N 1
ATOM 1296 C CA . GLU A 1 172 ? 13.07 -7.508 19.391 1 73.56 172 GLU A CA 1
ATOM 1297 C C . GLU A 1 172 ? 11.672 -7.062 18.953 1 73.56 172 GLU A C 1
ATOM 1299 O O . GLU A 1 172 ? 11.086 -6.16 19.562 1 73.56 172 GLU A O 1
ATOM 1304 N N . ALA A 1 173 ? 11.211 -7.691 17.906 1 74.56 173 ALA A N 1
ATOM 1305 C CA . ALA A 1 173 ? 9.891 -7.332 17.391 1 74.56 173 ALA A CA 1
ATOM 1306 C C . ALA A 1 173 ? 8.797 -7.617 18.406 1 74.56 173 ALA A C 1
ATOM 1308 O O . ALA A 1 173 ? 8.797 -8.672 19.047 1 74.56 173 ALA A O 1
ATOM 1309 N N . PRO A 1 174 ? 7.922 -6.672 18.656 1 78.06 174 PRO A N 1
ATOM 1310 C CA . PRO A 1 174 ? 6.828 -6.879 19.609 1 78.06 174 PRO A CA 1
ATOM 1311 C C . PRO A 1 174 ? 5.828 -7.934 19.141 1 78.06 174 PRO A C 1
ATOM 1313 O O . PRO A 1 174 ? 5.863 -8.352 17.984 1 78.06 174 PRO A O 1
ATOM 1316 N N . GLU A 1 175 ? 5.047 -8.312 20.141 1 82.12 175 GLU A N 1
ATOM 1317 C CA . GLU A 1 175 ? 3.918 -9.164 19.781 1 82.12 175 GLU A CA 1
ATOM 1318 C C . GLU A 1 175 ? 3.027 -8.484 18.734 1 82.12 175 GLU A C 1
ATOM 1320 O O . GLU A 1 175 ? 2.867 -7.266 18.75 1 82.12 175 GLU A O 1
ATOM 1325 N N . ALA A 1 176 ? 2.434 -9.305 17.875 1 83.88 176 ALA A N 1
ATOM 1326 C CA . ALA A 1 176 ? 1.703 -8.828 16.703 1 83.88 176 ALA A CA 1
ATOM 1327 C C . ALA A 1 176 ? 0.578 -7.879 17.109 1 83.88 176 ALA A C 1
ATOM 1329 O O . ALA A 1 176 ? 0.382 -6.836 16.484 1 83.88 176 ALA A O 1
ATOM 1330 N N . GLU A 1 177 ? -0.101 -8.18 18.203 1 81.19 177 GLU A N 1
ATOM 1331 C CA . GLU A 1 177 ? -1.227 -7.363 18.641 1 81.19 177 GLU A CA 1
ATOM 1332 C C . GLU A 1 177 ? -0.76 -5.984 19.094 1 81.19 177 GLU A C 1
ATOM 1334 O O . GLU A 1 177 ? -1.449 -4.984 18.875 1 81.19 177 GLU A O 1
ATOM 1339 N N . LEU A 1 178 ? 0.42 -5.98 19.625 1 78.88 178 LEU A N 1
ATOM 1340 C CA . LEU A 1 178 ? 0.979 -4.723 20.109 1 78.88 178 LEU A CA 1
ATOM 1341 C C . LEU A 1 178 ? 1.513 -3.883 18.953 1 78.88 178 LEU A C 1
ATOM 1343 O O . LEU A 1 178 ? 1.462 -2.652 19 1 78.88 178 LEU A O 1
ATOM 1347 N N . ALA A 1 179 ? 1.98 -4.562 17.953 1 80.69 179 ALA A N 1
ATOM 1348 C CA . ALA A 1 179 ? 2.578 -3.893 16.797 1 80.69 179 ALA A CA 1
ATOM 1349 C C . ALA A 1 179 ? 1.522 -3.15 15.984 1 80.69 179 ALA A C 1
ATOM 1351 O O . ALA A 1 179 ? 1.843 -2.223 15.242 1 80.69 179 ALA A O 1
ATOM 1352 N N . LEU A 1 180 ? 0.255 -3.58 16.141 1 80.75 180 LEU A N 1
ATOM 1353 C CA . LEU A 1 180 ? -0.837 -2.967 15.391 1 80.75 180 LEU A CA 1
ATOM 1354 C C . LEU A 1 180 ? -1.092 -1.542 15.875 1 80.75 180 LEU A C 1
ATOM 1356 O O . LEU A 1 180 ? -1.457 -0.67 15.078 1 80.75 180 LEU A O 1
ATOM 1360 N N . THR A 1 181 ? -1.129 -1.226 17.141 1 64.75 181 THR A N 1
ATOM 1361 C CA . THR A 1 181 ? -1.572 0.049 17.688 1 64.75 181 THR A CA 1
ATOM 1362 C C . THR A 1 181 ? -0.396 0.82 18.281 1 64.75 181 THR A C 1
ATOM 1364 O O . THR A 1 181 ? -0.572 1.916 18.828 1 64.75 181 THR A O 1
ATOM 1367 N N . ALA A 1 182 ? 0.902 0.856 17.734 1 57.56 182 ALA A N 1
ATOM 1368 C CA . ALA A 1 182 ? 2.117 1.623 18 1 57.56 182 ALA A CA 1
ATOM 1369 C C . ALA A 1 182 ? 2.398 1.704 19.5 1 57.56 182 ALA A C 1
ATOM 1371 O O . ALA A 1 182 ? 2 2.666 20.156 1 57.56 182 ALA A O 1
ATOM 1372 N N . ALA A 1 183 ? 2.459 0.719 20.188 1 48.22 183 ALA A N 1
ATOM 1373 C CA . ALA A 1 183 ? 2.715 0.948 21.594 1 48.22 183 ALA A CA 1
ATOM 1374 C C . ALA A 1 183 ? 4.012 1.728 21.812 1 48.22 183 ALA A C 1
ATOM 1376 O O . ALA A 1 183 ? 4.84 1.814 20.891 1 48.22 183 ALA A O 1
ATOM 1377 N N . LYS A 1 184 ? 4.27 2.229 22.906 1 49.62 184 LYS A N 1
ATOM 1378 C CA . LYS A 1 184 ? 5.227 3.045 23.641 1 49.62 184 LYS A CA 1
ATOM 1379 C C . LYS A 1 184 ? 6.641 2.863 23.094 1 49.62 184 LYS A C 1
ATOM 1381 O O . LYS A 1 184 ? 7.406 3.826 23 1 49.62 184 LYS A O 1
ATOM 1386 N N . GLU A 1 185 ? 7.062 1.692 23.016 1 47.78 185 GLU A N 1
ATOM 1387 C CA . GLU A 1 185 ? 8.484 1.392 23.078 1 47.78 185 GLU A CA 1
ATOM 1388 C C . GLU A 1 185 ? 9.148 1.568 21.703 1 47.78 185 GLU A C 1
ATOM 1390 O O . GLU A 1 185 ? 10.383 1.526 21.609 1 47.78 185 GLU A O 1
ATOM 1395 N N . ASP A 1 186 ? 8.352 1.667 20.656 1 51.44 186 ASP A N 1
ATOM 1396 C CA . ASP A 1 186 ? 9.133 1.565 19.438 1 51.44 186 ASP A CA 1
ATOM 1397 C C . ASP A 1 186 ? 9.672 2.932 19 1 51.44 186 ASP A C 1
ATOM 1399 O O . ASP A 1 186 ? 8.906 3.787 18.547 1 51.44 186 ASP A O 1
ATOM 1403 N N . LYS A 1 187 ? 10.703 3.395 19.641 1 55.91 187 LYS A N 1
ATOM 1404 C CA . LYS A 1 187 ? 11.453 4.641 19.531 1 55.91 187 LYS A CA 1
ATOM 1405 C C . LYS A 1 187 ? 11.602 5.055 18.062 1 55.91 187 LYS A C 1
ATOM 1407 O O . LYS A 1 187 ? 11.727 6.242 17.766 1 55.91 187 LYS A O 1
ATOM 1412 N N . ASP A 1 188 ? 11.414 4.105 17.047 1 72.94 188 ASP A N 1
ATOM 1413 C CA . ASP A 1 188 ? 11.695 4.68 15.734 1 72.94 188 ASP A CA 1
ATOM 1414 C C . ASP A 1 188 ? 10.562 4.387 14.75 1 72.94 188 ASP A C 1
ATOM 1416 O O . ASP A 1 188 ? 10.727 3.594 13.82 1 72.94 188 ASP A O 1
ATOM 1420 N N . THR A 1 189 ? 9.367 5.094 14.922 1 81.38 189 THR A N 1
ATOM 1421 C CA . THR A 1 189 ? 8.188 4.879 14.094 1 81.38 189 THR A CA 1
ATOM 1422 C C . THR A 1 189 ? 8.406 5.453 12.695 1 81.38 189 THR A C 1
ATOM 1424 O O . THR A 1 189 ? 7.523 5.363 11.836 1 81.38 189 THR A O 1
ATOM 1427 N N . LEU A 1 190 ? 9.578 5.973 12.547 1 88.94 190 LEU A N 1
ATOM 1428 C CA . LEU A 1 190 ? 9.906 6.438 11.195 1 88.94 190 LEU A CA 1
ATOM 1429 C C . LEU A 1 190 ? 10.461 5.297 10.352 1 88.94 190 LEU A C 1
ATOM 1431 O O . LEU A 1 190 ? 10.539 5.414 9.125 1 88.94 190 LEU A O 1
ATOM 1435 N N . ASP A 1 191 ? 10.812 4.238 11.078 1 87.31 191 ASP A N 1
ATOM 1436 C CA . ASP A 1 191 ? 11.273 3.02 10.422 1 87.31 191 ASP A CA 1
ATOM 1437 C C . ASP A 1 191 ? 10.094 2.195 9.906 1 87.31 191 ASP A C 1
ATOM 1439 O O . ASP A 1 191 ? 9.273 1.724 10.688 1 87.31 191 ASP A O 1
ATOM 1443 N N . PRO A 1 192 ? 10.109 1.958 8.562 1 88.94 192 PRO A N 1
ATOM 1444 C CA . PRO A 1 192 ? 8.984 1.195 8.008 1 88.94 192 PRO A CA 1
ATOM 1445 C C . PRO A 1 192 ? 8.82 -0.168 8.68 1 88.94 192 PRO A C 1
ATOM 1447 O O . PRO A 1 192 ? 7.695 -0.677 8.773 1 88.94 192 PRO A O 1
ATOM 1450 N N . ALA A 1 193 ? 9.836 -0.739 9.141 1 86.19 193 ALA A N 1
ATOM 1451 C CA . ALA A 1 193 ? 9.781 -2.057 9.766 1 86.19 193 ALA A CA 1
ATOM 1452 C C . ALA A 1 193 ? 9.195 -1.968 11.18 1 86.19 193 ALA A C 1
ATOM 1454 O O . ALA A 1 193 ? 8.883 -2.99 11.789 1 86.19 193 ALA A O 1
ATOM 1455 N N . ARG A 1 194 ? 8.953 -0.78 11.625 1 86.75 194 ARG A N 1
ATOM 1456 C CA . ARG A 1 194 ? 8.492 -0.608 12.992 1 86.75 194 ARG A CA 1
ATOM 1457 C C . ARG A 1 194 ? 7.203 0.203 13.039 1 86.75 194 ARG A C 1
ATOM 1459 O O . ARG A 1 194 ? 6.672 0.468 14.125 1 86.75 194 ARG A O 1
ATOM 1466 N N . MET A 1 195 ? 6.73 0.551 11.945 1 89.75 195 MET A N 1
ATOM 1467 C CA . MET A 1 195 ? 5.504 1.34 11.875 1 89.75 195 MET A CA 1
ATOM 1468 C C . MET A 1 195 ? 4.289 0.497 12.258 1 89.75 195 MET A C 1
ATOM 1470 O O . MET A 1 195 ? 4.184 -0.664 11.852 1 89.75 195 MET A O 1
ATOM 1474 N N . PRO A 1 196 ? 3.453 1.077 13.117 1 89.44 196 PRO A N 1
ATOM 1475 C CA . PRO A 1 196 ? 2.17 0.395 13.297 1 89.44 196 PRO A CA 1
ATOM 1476 C C . PRO A 1 196 ? 1.333 0.352 12.023 1 89.44 196 PRO A C 1
ATOM 1478 O O . PRO A 1 196 ? 1.585 1.118 11.094 1 89.44 196 PRO A O 1
ATOM 1481 N N . TYR A 1 197 ? 0.377 -0.532 11.984 1 90.62 197 TYR A N 1
ATOM 1482 C CA . TYR A 1 197 ? -0.413 -0.742 10.773 1 90.62 197 TYR A CA 1
ATOM 1483 C C . TYR A 1 197 ? -1.183 0.52 10.398 1 90.62 197 TYR A C 1
ATOM 1485 O O . TYR A 1 197 ? -1.35 0.823 9.219 1 90.62 197 TYR A O 1
ATOM 1493 N N . GLU A 1 198 ? -1.636 1.265 11.344 1 89.44 198 GLU A N 1
ATOM 1494 C CA . GLU A 1 198 ? -2.422 2.471 11.102 1 89.44 198 GLU A CA 1
ATOM 1495 C C . GLU A 1 198 ? -1.61 3.518 10.352 1 89.44 198 GLU A C 1
ATOM 1497 O O . GLU A 1 198 ? -2.172 4.348 9.633 1 89.44 198 GLU A O 1
ATOM 1502 N N . PHE A 1 199 ? -0.261 3.439 10.531 1 92.06 199 PHE A N 1
ATOM 1503 C CA . PHE A 1 199 ? 0.601 4.332 9.766 1 92.06 199 PHE A CA 1
ATOM 1504 C C . PHE A 1 199 ? 0.74 3.85 8.328 1 92.06 199 PHE A C 1
ATOM 1506 O O . PHE A 1 199 ? 0.53 4.617 7.387 1 92.06 199 PHE A O 1
ATOM 1513 N N . VAL A 1 200 ? 0.946 2.607 8.188 1 92.81 200 VAL A N 1
ATOM 1514 C CA . VAL A 1 200 ? 1.275 2.02 6.895 1 92.81 200 VAL A CA 1
ATOM 1515 C C . VAL A 1 200 ? 0.087 2.16 5.945 1 92.81 200 VAL A C 1
ATOM 1517 O O . VAL A 1 200 ? 0.264 2.424 4.754 1 92.81 200 VAL A O 1
ATOM 1520 N N . ARG A 1 201 ? -1.064 2.014 6.453 1 92 201 ARG A N 1
ATOM 1521 C CA . ARG A 1 201 ? -2.26 2.059 5.613 1 92 201 ARG A CA 1
ATOM 1522 C C . ARG A 1 201 ? -2.457 3.447 5.016 1 92 201 ARG A C 1
ATOM 1524 O O . ARG A 1 201 ? -3.225 3.615 4.066 1 92 201 ARG A O 1
ATOM 1531 N N . ARG A 1 202 ? -1.76 4.406 5.551 1 92.88 202 ARG A N 1
ATOM 1532 C CA . ARG A 1 202 ? -1.931 5.785 5.105 1 92.88 202 ARG A CA 1
ATOM 1533 C C . ARG A 1 202 ? -0.805 6.199 4.164 1 92.88 202 ARG A C 1
ATOM 1535 O O . ARG A 1 202 ? -0.794 7.324 3.658 1 92.88 202 ARG A O 1
ATOM 1542 N N . ILE A 1 203 ? 0.116 5.336 3.922 1 96.38 203 ILE A N 1
ATOM 1543 C CA . ILE A 1 203 ? 1.283 5.656 3.105 1 96.38 203 ILE A CA 1
ATOM 1544 C C . ILE A 1 203 ? 1.104 5.078 1.703 1 96.38 203 ILE A C 1
ATOM 1546 O O . ILE A 1 203 ? 0.974 3.863 1.536 1 96.38 203 ILE A O 1
ATOM 1550 N N . PRO A 1 204 ? 1.08 5.965 0.715 1 96.38 204 PRO A N 1
ATOM 1551 C CA . PRO A 1 204 ? 1.014 5.465 -0.66 1 96.38 204 PRO A CA 1
ATOM 1552 C C . PRO A 1 204 ? 2.189 4.555 -1.013 1 96.38 204 PRO A C 1
ATOM 1554 O O . PRO A 1 204 ? 3.277 4.699 -0.451 1 96.38 204 PRO A O 1
ATOM 1557 N N . GLN A 1 205 ? 2.098 3.748 -1.989 1 94.62 205 GLN A N 1
ATOM 1558 C CA . GLN A 1 205 ? 3.033 2.676 -2.312 1 94.62 205 GLN A CA 1
ATOM 1559 C C . GLN A 1 205 ? 4.383 3.238 -2.746 1 94.62 205 GLN A C 1
ATOM 1561 O O . GLN A 1 205 ? 5.43 2.668 -2.426 1 94.62 205 GLN A O 1
ATOM 1566 N N . GLU A 1 206 ? 4.359 4.328 -3.488 1 95.81 206 GLU A N 1
ATOM 1567 C CA . GLU A 1 206 ? 5.609 4.934 -3.932 1 95.81 206 GLU A CA 1
ATOM 1568 C C . GLU A 1 206 ? 6.469 5.355 -2.744 1 95.81 206 GLU A C 1
ATOM 1570 O O . GLU A 1 206 ? 7.684 5.137 -2.738 1 95.81 206 GLU A O 1
ATOM 1575 N N . TYR A 1 207 ? 5.766 5.934 -1.799 1 97.38 207 TYR A N 1
ATOM 1576 C CA . TYR A 1 207 ? 6.477 6.402 -0.613 1 97.38 207 TYR A CA 1
ATOM 1577 C C . TYR A 1 207 ? 6.898 5.23 0.265 1 97.38 207 TYR A C 1
ATOM 1579 O O . TYR A 1 207 ? 7.988 5.242 0.847 1 97.38 207 TYR A O 1
ATOM 1587 N N . ALA A 1 208 ? 6 4.234 0.352 1 96.25 208 ALA A N 1
ATOM 1588 C CA . ALA A 1 208 ? 6.348 3.043 1.121 1 96.25 208 ALA A CA 1
ATOM 1589 C C . ALA A 1 208 ? 7.602 2.377 0.568 1 96.25 208 ALA A C 1
ATOM 1591 O O . ALA A 1 208 ? 8.484 1.979 1.329 1 96.25 208 ALA A O 1
ATOM 1592 N N . TRP A 1 209 ? 7.695 2.271 -0.685 1 94.88 209 TRP A N 1
ATOM 1593 C CA . TRP A 1 209 ? 8.859 1.665 -1.332 1 94.88 209 TRP A CA 1
ATOM 1594 C C . TRP A 1 209 ? 10.117 2.486 -1.075 1 94.88 209 TRP A C 1
ATOM 1596 O O . TRP A 1 209 ? 11.148 1.943 -0.68 1 94.88 209 TRP A O 1
ATOM 1606 N N . ALA A 1 210 ? 10 3.766 -1.342 1 95.5 210 ALA A N 1
ATOM 1607 C CA . ALA A 1 210 ? 11.156 4.645 -1.177 1 95.5 210 ALA A CA 1
ATOM 1608 C C . ALA A 1 210 ? 11.672 4.609 0.26 1 95.5 210 ALA A C 1
ATOM 1610 O O . ALA A 1 210 ? 12.883 4.578 0.491 1 95.5 210 ALA A O 1
ATOM 1611 N N . LEU A 1 211 ? 10.719 4.629 1.218 1 93.75 211 LEU A N 1
ATOM 1612 C CA . LEU A 1 211 ? 11.094 4.59 2.627 1 93.75 211 LEU A CA 1
ATOM 1613 C C . LEU A 1 211 ? 11.789 3.275 2.969 1 93.75 211 LEU A C 1
ATOM 1615 O O . LEU A 1 211 ? 12.82 3.271 3.646 1 93.75 211 LEU A O 1
ATOM 1619 N N . ALA A 1 212 ? 11.25 2.188 2.514 1 90.94 212 ALA A N 1
ATOM 1620 C CA . ALA A 1 212 ? 11.82 0.875 2.795 1 90.94 212 ALA A CA 1
ATOM 1621 C C . ALA A 1 212 ? 13.234 0.759 2.221 1 90.94 212 ALA A C 1
ATOM 1623 O O . ALA A 1 212 ? 14.141 0.269 2.893 1 90.94 212 ALA A O 1
ATOM 1624 N N . ARG A 1 213 ? 13.398 1.229 1.037 1 89.31 213 ARG A N 1
ATOM 1625 C CA . ARG A 1 213 ? 14.711 1.174 0.394 1 89.31 213 ARG A CA 1
ATOM 1626 C C . ARG A 1 213 ? 15.719 2.062 1.119 1 89.31 213 ARG A C 1
ATOM 1628 O O . ARG A 1 213 ? 16.875 1.691 1.278 1 89.31 213 ARG A O 1
ATOM 1635 N N . ALA A 1 214 ? 15.273 3.201 1.467 1 89.12 214 ALA A N 1
ATOM 1636 C CA . ALA A 1 214 ? 16.141 4.156 2.137 1 89.12 214 ALA A CA 1
ATOM 1637 C C . ALA A 1 214 ? 16.625 3.615 3.482 1 89.12 214 ALA A C 1
ATOM 1639 O O . ALA A 1 214 ? 17.766 3.838 3.877 1 89.12 214 ALA A O 1
ATOM 1640 N N . TRP A 1 215 ? 15.742 2.889 4.148 1 85.06 215 TRP A N 1
ATOM 1641 C CA . TRP A 1 215 ? 16.062 2.371 5.477 1 85.06 215 TRP A CA 1
ATOM 1642 C C . TRP A 1 215 ? 16.938 1.118 5.375 1 85.06 215 TRP A C 1
ATOM 1644 O O . TRP A 1 215 ? 17.734 0.836 6.266 1 85.06 215 TRP A O 1
ATOM 1654 N N . GLY A 1 216 ? 16.703 0.279 4.395 1 76.94 216 GLY A N 1
ATOM 1655 C CA . GLY A 1 216 ? 17.281 -1.047 4.305 1 76.94 216 GLY A CA 1
ATOM 1656 C C . GLY A 1 216 ? 18.781 -1.02 4.004 1 76.94 216 GLY A C 1
ATOM 1657 O O . GLY A 1 216 ? 19.484 -2.004 4.238 1 76.94 216 GLY A O 1
ATOM 1658 N N . GLY A 1 217 ? 19.297 0.026 3.457 1 71.5 217 GLY A N 1
ATOM 1659 C CA . GLY A 1 217 ? 20.672 -0.061 3.004 1 71.5 217 GLY A CA 1
ATOM 1660 C C . GLY A 1 217 ? 21.516 1.109 3.459 1 71.5 217 GLY A C 1
ATOM 1661 O O . GLY A 1 217 ? 21 2.086 4.004 1 71.5 217 GLY A O 1
ATOM 1662 N N . ARG A 1 218 ? 22.828 0.771 3.357 1 71.25 218 ARG A N 1
ATOM 1663 C CA . ARG A 1 218 ? 23.828 1.82 3.49 1 71.25 218 ARG A CA 1
ATOM 1664 C C . ARG A 1 218 ? 24.156 2.443 2.137 1 71.25 218 ARG A C 1
ATOM 1666 O O . ARG A 1 218 ? 23.75 1.919 1.095 1 71.25 218 ARG A O 1
ATOM 1673 N N . PRO A 1 219 ? 24.781 3.756 2.051 1 64.88 219 PRO A N 1
ATOM 1674 C CA . PRO A 1 219 ? 25.172 4.578 3.195 1 64.88 219 PRO A CA 1
ATOM 1675 C C . PRO A 1 219 ? 24.016 5.379 3.783 1 64.88 219 PRO A C 1
ATOM 1677 O O . PRO A 1 219 ? 22.953 5.461 3.174 1 64.88 219 PRO A O 1
ATOM 1680 N N . TYR A 1 220 ? 24.297 5.859 5.004 1 66 220 TYR A N 1
ATOM 1681 C CA . TYR A 1 220 ? 23.453 6.844 5.668 1 66 220 TYR A CA 1
ATOM 1682 C C . TYR A 1 220 ? 23.938 8.258 5.391 1 66 220 TYR A C 1
ATOM 1684 O O . TYR A 1 220 ? 25.094 8.469 5.027 1 66 220 TYR A O 1
ATOM 1692 N N . PRO A 1 221 ? 22.812 9.406 5.227 1 80.12 221 PRO A N 1
ATOM 1693 C CA . PRO A 1 221 ? 21.578 9.438 6.023 1 80.12 221 PRO A CA 1
ATOM 1694 C C . PRO A 1 221 ? 20.359 8.938 5.246 1 80.12 221 PRO A C 1
ATOM 1696 O O . PRO A 1 221 ? 20.297 9.078 4.023 1 80.12 221 PRO A O 1
ATOM 1699 N N . VAL A 1 222 ? 19.391 8.461 5.926 1 87.81 222 VAL A N 1
ATOM 1700 C CA . VAL A 1 222 ? 18.156 7.918 5.395 1 87.81 222 VAL A CA 1
ATOM 1701 C C . VAL A 1 222 ? 17.422 8.984 4.578 1 87.81 222 VAL A C 1
ATOM 1703 O O . VAL A 1 222 ? 16.875 8.695 3.52 1 87.81 222 VAL A O 1
ATOM 1706 N N . ARG A 1 223 ? 17.578 10.234 5.059 1 89.69 223 ARG A N 1
ATOM 1707 C CA . ARG A 1 223 ? 16.875 11.344 4.418 1 89.69 223 ARG A CA 1
ATOM 1708 C C . ARG A 1 223 ? 17.344 11.523 2.977 1 89.69 223 ARG A C 1
ATOM 1710 O O . ARG A 1 223 ? 16.516 11.695 2.072 1 89.69 223 ARG A O 1
ATOM 1717 N N . GLU A 1 224 ? 18.609 11.531 2.732 1 88.81 224 GLU A N 1
ATOM 1718 C CA . GLU A 1 224 ? 19.156 11.727 1.396 1 88.81 224 GLU A CA 1
ATOM 1719 C C . GLU A 1 224 ? 18.781 10.57 0.472 1 88.81 224 GLU A C 1
ATOM 1721 O O . GLU A 1 224 ? 18.406 10.781 -0.679 1 88.81 224 GLU A O 1
ATOM 1726 N N . ARG A 1 225 ? 18.891 9.422 0.952 1 90.5 225 ARG A N 1
ATOM 1727 C CA . ARG A 1 225 ? 18.547 8.25 0.151 1 90.5 225 ARG A CA 1
ATOM 1728 C C . ARG A 1 225 ? 17.062 8.25 -0.211 1 90.5 225 ARG A C 1
ATOM 1730 O O . ARG A 1 225 ? 16.703 7.922 -1.341 1 90.5 225 ARG A O 1
ATOM 1737 N N . PHE A 1 226 ? 16.297 8.578 0.773 1 94.25 226 PHE A N 1
ATOM 1738 C CA . PHE A 1 226 ? 14.875 8.688 0.498 1 94.25 226 PHE A CA 1
ATOM 1739 C C . PHE A 1 226 ? 14.617 9.641 -0.661 1 94.25 226 PHE A C 1
ATOM 1741 O O . PHE A 1 226 ? 13.844 9.328 -1.57 1 94.25 226 PHE A O 1
ATOM 1748 N N . GLY A 1 227 ? 15.219 10.789 -0.6 1 93.56 227 GLY A N 1
ATOM 1749 C CA . GLY A 1 227 ? 15.055 11.766 -1.66 1 93.56 227 GLY A CA 1
ATOM 1750 C C . GLY A 1 227 ? 15.383 11.219 -3.035 1 93.56 227 GLY A C 1
ATOM 1751 O O . GLY A 1 227 ? 14.672 11.484 -4.004 1 93.56 227 GLY A O 1
ATOM 1752 N N . GLU A 1 228 ? 16.359 10.422 -3.111 1 92.5 228 GLU A N 1
ATOM 1753 C CA . GLU A 1 228 ? 16.781 9.828 -4.379 1 92.5 228 GLU A CA 1
ATOM 1754 C C . GLU A 1 228 ? 15.75 8.805 -4.863 1 92.5 228 GLU A C 1
ATOM 1756 O O . GLU A 1 228 ? 15.375 8.805 -6.035 1 92.5 228 GLU A O 1
ATOM 1761 N N . TYR A 1 229 ? 15.312 8.016 -4.004 1 93.56 229 TYR A N 1
ATOM 1762 C CA . TYR A 1 229 ? 14.414 6.926 -4.379 1 93.56 229 TYR A CA 1
ATOM 1763 C C . TYR A 1 229 ? 13.039 7.457 -4.758 1 93.56 229 TYR A C 1
ATOM 1765 O O . TYR A 1 229 ? 12.422 6.977 -5.711 1 93.56 229 TYR A O 1
ATOM 1773 N N . ILE A 1 230 ? 12.57 8.445 -3.986 1 96.5 230 ILE A N 1
ATOM 1774 C CA . ILE A 1 230 ? 11.234 8.961 -4.27 1 96.5 230 ILE A CA 1
ATOM 1775 C C . ILE A 1 230 ? 11.234 9.672 -5.621 1 96.5 230 ILE A C 1
ATOM 1777 O O . ILE A 1 230 ? 10.273 9.57 -6.383 1 96.5 230 ILE A O 1
ATOM 1781 N N . LYS A 1 231 ? 12.289 10.336 -5.938 1 94.94 231 LYS A N 1
ATOM 1782 C CA . LYS A 1 231 ? 12.406 10.984 -7.238 1 94.94 231 LYS A CA 1
ATOM 1783 C C . LYS A 1 231 ? 12.422 9.961 -8.367 1 94.94 231 LYS A C 1
ATOM 1785 O O . LYS A 1 231 ? 11.75 10.141 -9.391 1 94.94 231 LYS A O 1
ATOM 1790 N N . ALA A 1 232 ? 13.125 8.953 -8.164 1 93.06 232 ALA A N 1
ATOM 1791 C CA . ALA A 1 232 ? 13.258 7.918 -9.18 1 93.06 232 ALA A CA 1
ATOM 1792 C C . ALA A 1 232 ? 11.914 7.238 -9.445 1 93.06 232 ALA A C 1
ATOM 1794 O O . ALA A 1 232 ? 11.539 7.023 -10.602 1 93.06 232 ALA A O 1
ATOM 1795 N N . VAL A 1 233 ? 11.227 6.895 -8.406 1 93.81 233 VAL A N 1
ATOM 1796 C CA . VAL A 1 233 ? 9.984 6.16 -8.586 1 93.81 233 VAL A CA 1
ATOM 1797 C C . VAL A 1 233 ? 8.922 7.078 -9.195 1 93.81 233 VAL A C 1
ATOM 1799 O O . VAL A 1 233 ? 8.094 6.637 -9.992 1 93.81 233 VAL A O 1
ATOM 1802 N N . LYS A 1 234 ? 8.891 8.305 -8.844 1 93.31 234 LYS A N 1
ATOM 1803 C CA . LYS A 1 234 ? 7.949 9.242 -9.445 1 93.31 234 LYS A CA 1
ATOM 1804 C C . LYS A 1 234 ? 8.219 9.414 -10.938 1 93.31 234 LYS A C 1
ATOM 1806 O O . LYS A 1 234 ? 7.289 9.5 -11.742 1 93.31 234 LYS A O 1
ATOM 1811 N N . ARG A 1 235 ? 9.477 9.484 -11.281 1 90.69 235 ARG A N 1
ATOM 1812 C CA . ARG A 1 235 ? 9.852 9.547 -12.688 1 90.69 235 ARG A CA 1
ATOM 1813 C C . ARG A 1 235 ? 9.414 8.289 -13.43 1 90.69 235 ARG A C 1
ATOM 1815 O O . ARG A 1 235 ? 8.93 8.359 -14.555 1 90.69 235 ARG A O 1
ATOM 1822 N N . TYR A 1 236 ? 9.633 7.23 -12.773 1 88 236 TYR A N 1
ATOM 1823 C CA . TYR A 1 236 ? 9.266 5.934 -13.336 1 88 236 TYR A CA 1
ATOM 1824 C C . TYR A 1 236 ? 7.766 5.855 -13.586 1 88 236 TYR A C 1
ATOM 1826 O O . TYR A 1 236 ? 7.332 5.402 -14.648 1 88 236 TYR A O 1
ATOM 1834 N N . ARG A 1 237 ? 6.941 6.328 -12.727 1 88.75 237 ARG A N 1
ATOM 1835 C CA . ARG A 1 237 ? 5.484 6.258 -12.812 1 88.75 237 ARG A CA 1
ATOM 1836 C C . ARG A 1 237 ? 4.949 7.234 -13.852 1 88.75 237 ARG A C 1
ATOM 1838 O O . ARG A 1 237 ? 3.906 6.992 -14.461 1 88.75 237 ARG A O 1
ATOM 1845 N N . SER A 1 238 ? 5.629 8.289 -13.953 1 84.94 238 SER A N 1
ATOM 1846 C CA . SER A 1 238 ? 5.188 9.281 -14.93 1 84.94 238 SER A CA 1
ATOM 1847 C C . SER A 1 238 ? 5.359 8.766 -16.359 1 84.94 238 SER A C 1
ATOM 1849 O O . SER A 1 238 ? 4.711 9.258 -17.281 1 84.94 238 SER A O 1
ATOM 1851 N N . LYS A 1 239 ? 6.23 7.828 -16.609 1 77.12 239 LYS A N 1
ATOM 1852 C CA . LYS A 1 239 ? 6.477 7.266 -17.938 1 77.12 239 LYS A CA 1
ATOM 1853 C C . LYS A 1 239 ? 5.484 6.152 -18.25 1 77.12 239 LYS A C 1
ATOM 1855 O O . LYS A 1 239 ? 5.395 5.707 -19.406 1 77.12 239 LYS A O 1
ATOM 1860 N N . GLU A 1 240 ? 4.785 5.602 -17.266 1 67.94 240 GLU A N 1
ATOM 1861 C CA . GLU A 1 240 ? 3.771 4.574 -17.5 1 67.94 240 GLU A CA 1
ATOM 1862 C C . GLU A 1 240 ? 2.496 5.176 -18.078 1 67.94 240 GLU A C 1
ATOM 1864 O O . GLU A 1 240 ? 2.086 6.273 -17.688 1 67.94 240 GLU A O 1
ATOM 1869 N N . MET B 1 1 ? -15.008 -16.078 -37.719 1 41.12 1 MET B N 1
ATOM 1870 C CA . MET B 1 1 ? -14.867 -17.297 -36.938 1 41.12 1 MET B CA 1
ATOM 1871 C C . MET B 1 1 ? -13.438 -17.453 -36.406 1 41.12 1 MET B C 1
ATOM 1873 O O . MET B 1 1 ? -12.5 -17.562 -37.219 1 41.12 1 MET B O 1
ATOM 1877 N N . THR B 1 2 ? -13.031 -16.812 -35.344 1 57.22 2 THR B N 1
ATOM 1878 C CA . THR B 1 2 ? -11.633 -16.719 -34.938 1 57.22 2 THR B CA 1
ATOM 1879 C C . THR B 1 2 ? -11.008 -18.109 -34.812 1 57.22 2 THR B C 1
ATOM 1881 O O . THR B 1 2 ? -11.672 -19.062 -34.406 1 57.22 2 THR B O 1
ATOM 1884 N N . ASP B 1 3 ? -10 -18.422 -35.562 1 78.38 3 ASP B N 1
ATOM 1885 C CA . ASP B 1 3 ? -9.297 -19.688 -35.75 1 78.38 3 ASP B CA 1
ATOM 1886 C C . ASP B 1 3 ? -8.922 -20.312 -34.406 1 78.38 3 ASP B C 1
ATOM 1888 O O . ASP B 1 3 ? -8.234 -19.688 -33.594 1 78.38 3 ASP B O 1
ATOM 1892 N N . VAL B 1 4 ? -9.805 -21.25 -34 1 90.75 4 VAL B N 1
ATOM 1893 C CA . VAL B 1 4 ? -9.594 -22.016 -32.781 1 90.75 4 VAL B CA 1
ATOM 1894 C C . VAL B 1 4 ? -8.609 -23.156 -33.031 1 90.75 4 VAL B C 1
ATOM 1896 O O . VAL B 1 4 ? -8.727 -23.859 -34.031 1 90.75 4 VAL B O 1
ATOM 1899 N N . THR B 1 5 ? -7.488 -23.219 -32.25 1 95.44 5 THR B N 1
ATOM 1900 C CA . THR B 1 5 ? -6.492 -24.281 -32.344 1 95.44 5 THR B CA 1
ATOM 1901 C C . THR B 1 5 ? -6.648 -25.281 -31.203 1 95.44 5 THR B C 1
ATOM 1903 O O . THR B 1 5 ? -7.039 -24.906 -30.094 1 95.44 5 THR B O 1
ATOM 1906 N N . ASP B 1 6 ? -6.324 -26.562 -31.484 1 96 6 ASP B N 1
ATOM 1907 C CA . ASP B 1 6 ? -6.422 -27.609 -30.453 1 96 6 ASP B CA 1
ATOM 1908 C C . ASP B 1 6 ? -5.16 -27.641 -29.594 1 96 6 ASP B C 1
ATOM 1910 O O . ASP B 1 6 ? -4.047 -27.516 -30.109 1 96 6 ASP B O 1
ATOM 1914 N N . ASP B 1 7 ? -5.34 -27.766 -28.312 1 96.31 7 ASP B N 1
ATOM 1915 C CA . ASP B 1 7 ? -4.191 -28.016 -27.438 1 96.31 7 ASP B CA 1
ATOM 1916 C C . ASP B 1 7 ? -3.635 -29.406 -27.656 1 96.31 7 ASP B C 1
ATOM 1918 O O . ASP B 1 7 ? -4.387 -30.391 -27.688 1 96.31 7 ASP B O 1
ATOM 1922 N N . PRO B 1 8 ? -2.387 -29.5 -27.828 1 94.19 8 PRO B N 1
ATOM 1923 C CA . PRO B 1 8 ? -1.8 -30.797 -28.156 1 94.19 8 PRO B CA 1
ATOM 1924 C C . PRO B 1 8 ? -1.9 -31.797 -27 1 94.19 8 PRO B C 1
ATOM 1926 O O . PRO B 1 8 ? -1.871 -33.031 -27.234 1 94.19 8 PRO B O 1
ATOM 1929 N N . GLY B 1 9 ? -1.984 -31.344 -25.766 1 94.12 9 GLY B N 1
ATOM 1930 C CA . GLY B 1 9 ? -1.989 -32.25 -24.625 1 94.12 9 GLY B CA 1
ATOM 1931 C C . GLY B 1 9 ? -3.387 -32.594 -24.156 1 94.12 9 GLY B C 1
ATOM 1932 O O . GLY B 1 9 ? -3.557 -33.531 -23.344 1 94.12 9 GLY B O 1
ATOM 1933 N N . TRP B 1 10 ? -4.352 -31.922 -24.641 1 96.44 10 TRP B N 1
ATOM 1934 C CA . TRP B 1 10 ? -5.727 -32.125 -24.188 1 96.44 10 TRP B CA 1
ATOM 1935 C C . TRP B 1 10 ? -6.664 -32.281 -25.375 1 96.44 10 TRP B C 1
ATOM 1937 O O . TRP B 1 10 ? -7.426 -31.375 -25.719 1 96.44 10 TRP B O 1
ATOM 1947 N N . THR B 1 11 ? -6.684 -33.562 -25.922 1 95.44 11 THR B N 1
ATOM 1948 C CA . THR B 1 11 ? -7.375 -33.781 -27.188 1 95.44 11 THR B CA 1
ATOM 1949 C C . THR B 1 11 ? -8.477 -34.812 -27.016 1 95.44 11 THR B C 1
ATOM 1951 O O . THR B 1 11 ? -9.195 -35.125 -27.984 1 95.44 11 THR B O 1
ATOM 1954 N N . SER B 1 12 ? -8.586 -35.344 -25.812 1 93.94 12 SER B N 1
ATOM 1955 C CA . SER B 1 12 ? -9.57 -36.375 -25.609 1 93.94 12 SER B CA 1
ATOM 1956 C C . SER B 1 12 ? -10.5 -36.062 -24.438 1 93.94 12 SER B C 1
ATOM 1958 O O . SER B 1 12 ? -10.07 -35.469 -23.453 1 93.94 12 SER B O 1
ATOM 1960 N N . GLY B 1 13 ? -11.82 -36.344 -24.594 1 93.31 13 GLY B N 1
ATOM 1961 C CA . GLY B 1 13 ? -12.805 -36.125 -23.547 1 93.31 13 GLY B CA 1
ATOM 1962 C C . GLY B 1 13 ? -14.164 -35.719 -24.078 1 93.31 13 GLY B C 1
ATOM 1963 O O . GLY B 1 13 ? -14.305 -35.406 -25.266 1 93.31 13 GLY B O 1
ATOM 1964 N N . ASP B 1 14 ? -15.109 -35.719 -23.188 1 93.5 14 ASP B N 1
ATOM 1965 C CA . ASP B 1 14 ? -16.484 -35.438 -23.594 1 93.5 14 ASP B CA 1
ATOM 1966 C C . ASP B 1 14 ? -16.859 -34 -23.312 1 93.5 14 ASP B C 1
ATOM 1968 O O . ASP B 1 14 ? -18.016 -33.594 -23.516 1 93.5 14 ASP B O 1
ATOM 1972 N N . ALA B 1 15 ? -15.969 -33.25 -22.797 1 94.94 15 ALA B N 1
ATOM 1973 C CA . ALA B 1 15 ? -16.172 -31.828 -22.562 1 94.94 15 ALA B CA 1
ATOM 1974 C C . ALA B 1 15 ? -15.156 -31 -23.344 1 94.94 15 ALA B C 1
ATOM 1976 O O . ALA B 1 15 ? -13.984 -31.375 -23.438 1 94.94 15 ALA B O 1
ATOM 1977 N N . THR B 1 16 ? -15.688 -29.922 -23.828 1 96.12 16 THR B N 1
ATOM 1978 C CA . THR B 1 16 ? -14.836 -29.031 -24.594 1 96.12 16 THR B CA 1
ATOM 1979 C C . THR B 1 16 ? -14.766 -27.641 -23.953 1 96.12 16 THR B C 1
ATOM 1981 O O . THR B 1 16 ? -15.797 -27.016 -23.703 1 96.12 16 THR B O 1
ATOM 1984 N N . LEU B 1 17 ? -13.523 -27.234 -23.656 1 96.5 17 LEU B N 1
ATOM 1985 C CA . LEU B 1 17 ? -13.273 -25.875 -23.172 1 96.5 17 LEU B CA 1
ATOM 1986 C C . LEU B 1 17 ? -12.5 -25.062 -24.203 1 96.5 17 LEU B C 1
ATOM 1988 O O . LEU B 1 17 ? -11.523 -25.547 -24.781 1 96.5 17 LEU B O 1
ATOM 1992 N N . VAL B 1 18 ? -12.961 -23.875 -24.438 1 97.38 18 VAL B N 1
ATOM 1993 C CA . VAL B 1 18 ? -12.25 -23 -25.359 1 97.38 18 VAL B CA 1
ATOM 1994 C C . VAL B 1 18 ? -11.781 -21.734 -24.609 1 97.38 18 VAL B C 1
ATOM 1996 O O . VAL B 1 18 ? -12.602 -21 -24.078 1 97.38 18 VAL B O 1
ATOM 1999 N N . SER B 1 19 ? -10.453 -21.578 -24.609 1 97.69 19 SER B N 1
ATOM 2000 C CA . SER B 1 19 ? -9.867 -20.438 -23.906 1 97.69 19 SER B CA 1
ATOM 2001 C C . SER B 1 19 ? -10.195 -19.125 -24.609 1 97.69 19 SER B C 1
ATOM 2003 O O . SER B 1 19 ? -10.586 -19.125 -25.781 1 97.69 19 SER B O 1
ATOM 2005 N N . ALA B 1 20 ? -10.016 -18.016 -23.891 1 96.69 20 ALA B N 1
ATOM 2006 C CA . ALA B 1 20 ? -10.305 -16.688 -24.422 1 96.69 20 ALA B CA 1
ATOM 2007 C C . ALA B 1 20 ? -9.367 -16.344 -25.578 1 96.69 20 ALA B C 1
ATOM 2009 O O . ALA B 1 20 ? -9.703 -15.539 -26.438 1 96.69 20 ALA B O 1
ATOM 2010 N N . ASP B 1 21 ? -8.211 -16.922 -25.641 1 95.12 21 ASP B N 1
ATOM 2011 C CA . ASP B 1 21 ? -7.25 -16.641 -26.703 1 95.12 21 ASP B CA 1
ATOM 2012 C C . ASP B 1 21 ? -7.305 -17.719 -27.781 1 95.12 21 ASP B C 1
ATOM 2014 O O . ASP B 1 21 ? -6.371 -17.844 -28.594 1 95.12 21 ASP B O 1
ATOM 2018 N N . GLY B 1 22 ? -8.312 -18.594 -27.797 1 95.5 22 GLY B N 1
ATOM 2019 C CA . GLY B 1 22 ? -8.656 -19.391 -28.969 1 95.5 22 GLY B CA 1
ATOM 2020 C C . GLY B 1 22 ? -8.031 -20.766 -28.953 1 95.5 22 GLY B C 1
ATOM 2021 O O . GLY B 1 22 ? -7.684 -21.312 -30 1 95.5 22 GLY B O 1
ATOM 2022 N N . VAL B 1 23 ? -7.84 -21.375 -27.875 1 97.06 23 VAL B N 1
ATOM 2023 C CA . VAL B 1 23 ? -7.312 -22.734 -27.781 1 97.06 23 VAL B CA 1
ATOM 2024 C C . VAL B 1 23 ? -8.383 -23.656 -27.234 1 97.06 23 VAL B C 1
ATOM 2026 O O . VAL B 1 23 ? -9.047 -23.344 -26.25 1 97.06 23 VAL B O 1
ATOM 2029 N N . ARG B 1 24 ? -8.5 -24.766 -27.875 1 97.94 24 ARG B N 1
ATOM 2030 C CA . ARG B 1 24 ? -9.516 -25.75 -27.5 1 97.94 24 ARG B CA 1
ATOM 2031 C C . ARG B 1 24 ? -8.906 -26.875 -26.672 1 97.94 24 ARG B C 1
ATOM 2033 O O . ARG B 1 24 ? -7.848 -27.406 -27.016 1 97.94 24 ARG B O 1
ATOM 2040 N N . PHE B 1 25 ? -9.555 -27.188 -25.578 1 97.88 25 PHE B N 1
ATOM 2041 C CA . PHE B 1 25 ? -9.18 -28.266 -24.688 1 97.88 25 PHE B CA 1
ATOM 2042 C C . PHE B 1 25 ? -10.297 -29.297 -24.578 1 97.88 25 PHE B C 1
ATOM 2044 O O . PHE B 1 25 ? -11.461 -28.938 -24.391 1 97.88 25 PHE B O 1
ATOM 2051 N N . LYS B 1 26 ? -9.961 -30.531 -24.703 1 96.88 26 LYS B N 1
ATOM 2052 C CA . LYS B 1 26 ? -10.898 -31.609 -24.438 1 96.88 26 LYS B CA 1
ATOM 2053 C C . LYS B 1 26 ? -10.523 -32.375 -23.172 1 96.88 26 LYS B C 1
ATOM 2055 O O . LYS B 1 26 ? -9.352 -32.688 -22.953 1 96.88 26 LYS B O 1
ATOM 2060 N N . VAL B 1 27 ? -11.5 -32.594 -22.344 1 96.12 27 VAL B N 1
ATOM 2061 C CA . VAL B 1 27 ? -11.258 -33.281 -21.062 1 96.12 27 VAL B CA 1
ATOM 2062 C C . VAL B 1 27 ? -12.492 -34.094 -20.656 1 96.12 27 VAL B C 1
ATOM 2064 O O . VAL B 1 27 ? -13.602 -33.812 -21.141 1 96.12 27 VAL B O 1
ATOM 2067 N N . ALA B 1 28 ? -12.266 -35.156 -19.875 1 94.81 28 ALA B N 1
ATOM 2068 C CA . ALA B 1 28 ? -13.406 -35.875 -19.312 1 94.81 28 ALA B CA 1
ATOM 2069 C C . ALA B 1 28 ? -14.203 -35 -18.359 1 94.81 28 ALA B C 1
ATOM 2071 O O . ALA B 1 28 ? -13.648 -34.406 -17.422 1 94.81 28 ALA B O 1
ATOM 2072 N N . SER B 1 29 ? -15.477 -34.906 -18.516 1 92.88 29 SER B N 1
ATOM 2073 C CA . SER B 1 29 ? -16.344 -33.969 -17.797 1 92.88 29 SER B CA 1
ATOM 2074 C C . SER B 1 29 ? -16.344 -34.25 -16.297 1 92.88 29 SER B C 1
ATOM 2076 O O . SER B 1 29 ? -16.531 -33.344 -15.492 1 92.88 29 SER B O 1
ATOM 2078 N N . TYR B 1 30 ? -16.141 -35.438 -15.961 1 91.62 30 TYR B N 1
ATOM 2079 C CA . TYR B 1 30 ? -16.219 -35.812 -14.547 1 91.62 30 TYR B CA 1
ATOM 2080 C C . TYR B 1 30 ? -15.172 -35.031 -13.734 1 91.62 30 TYR B C 1
ATOM 2082 O O . TYR B 1 30 ? -15.414 -34.688 -12.578 1 91.62 30 TYR B O 1
ATOM 2090 N N . TYR B 1 31 ? -14.008 -34.75 -14.273 1 92.81 31 TYR B N 1
ATOM 2091 C CA . TYR B 1 31 ? -13 -33.938 -13.578 1 92.81 31 TYR B CA 1
ATOM 2092 C C . TYR B 1 31 ? -13.516 -32.562 -13.266 1 92.81 31 TYR B C 1
ATOM 2094 O O . TYR B 1 31 ? -13.305 -32.031 -12.164 1 92.81 31 TYR B O 1
ATOM 2102 N N . LEU B 1 32 ? -14.203 -31.984 -14.211 1 93.88 32 LEU B N 1
ATOM 2103 C CA . LEU B 1 32 ? -14.742 -30.641 -14.055 1 93.88 32 LEU B CA 1
ATOM 2104 C C . LEU B 1 32 ? -15.852 -30.625 -13.008 1 93.88 32 LEU B C 1
ATOM 2106 O O . LEU B 1 32 ? -15.898 -29.719 -12.172 1 93.88 32 LEU B O 1
ATOM 2110 N N . PHE B 1 33 ? -16.625 -31.672 -13.016 1 90.69 33 PHE B N 1
ATOM 2111 C CA . PHE B 1 33 ? -17.781 -31.734 -12.125 1 90.69 33 PHE B CA 1
ATOM 2112 C C . PHE B 1 33 ? -17.344 -31.938 -10.68 1 90.69 33 PHE B C 1
ATOM 2114 O O . PHE B 1 33 ? -17.969 -31.406 -9.758 1 90.69 33 PHE B O 1
ATOM 2121 N N . THR B 1 34 ? -16.328 -32.625 -10.539 1 89.56 34 THR B N 1
ATOM 2122 C CA . THR B 1 34 ? -15.805 -32.875 -9.203 1 89.56 34 THR B CA 1
ATOM 2123 C C . THR B 1 34 ? -15.125 -31.609 -8.648 1 89.56 34 THR B C 1
ATOM 2125 O O . THR B 1 34 ? -15.156 -31.375 -7.438 1 89.56 34 THR B O 1
ATOM 2128 N N . ALA B 1 35 ? -14.617 -30.844 -9.492 1 89.69 35 ALA B N 1
ATOM 2129 C CA . ALA B 1 35 ? -13.797 -29.703 -9.078 1 89.69 35 ALA B CA 1
ATOM 2130 C C . ALA B 1 35 ? -14.664 -28.5 -8.75 1 89.69 35 ALA B C 1
ATOM 2132 O O . ALA B 1 35 ? -14.289 -27.656 -7.926 1 89.69 35 ALA B O 1
ATOM 2133 N N . SER B 1 36 ? -15.875 -28.344 -9.352 1 91.81 36 SER B N 1
ATOM 2134 C CA . SER B 1 36 ? -16.594 -27.078 -9.258 1 91.81 36 SER B CA 1
ATOM 2135 C C . SER B 1 36 ? -18.109 -27.297 -9.406 1 91.81 36 SER B C 1
ATOM 2137 O O . SER B 1 36 ? -18.547 -28.031 -10.297 1 91.81 36 SER B O 1
ATOM 2139 N N . CYS B 1 37 ? -18.812 -26.641 -8.641 1 87.38 37 CYS B N 1
ATOM 2140 C CA . CYS B 1 37 ? -20.266 -26.656 -8.758 1 87.38 37 CYS B CA 1
ATOM 2141 C C . CYS B 1 37 ? -20.719 -25.844 -9.977 1 87.38 37 CYS B C 1
ATOM 2143 O O . CYS B 1 37 ? -21.734 -26.172 -10.594 1 87.38 37 CYS B O 1
ATOM 2145 N N . VAL B 1 38 ? -19.984 -24.891 -10.266 1 90.44 38 VAL B N 1
ATOM 2146 C CA . VAL B 1 38 ? -20.312 -24.031 -11.406 1 90.44 38 VAL B CA 1
ATOM 2147 C C . VAL B 1 38 ? -20.297 -24.844 -12.688 1 90.44 38 VAL B C 1
ATOM 2149 O O . VAL B 1 38 ? -21.203 -24.734 -13.516 1 90.44 38 VAL B O 1
ATOM 2152 N N . PHE B 1 39 ? -19.359 -25.719 -12.844 1 91.38 39 PHE B N 1
ATOM 2153 C CA . PHE B 1 39 ? -19.281 -26.562 -14.039 1 91.38 39 PHE B CA 1
ATOM 2154 C C . PHE B 1 39 ? -20.406 -27.594 -14.055 1 91.38 39 PHE B C 1
ATOM 2156 O O . PHE B 1 39 ? -20.938 -27.922 -15.117 1 91.38 39 PHE B O 1
ATOM 2163 N N . ARG B 1 40 ? -20.734 -28.047 -12.883 1 89.12 40 ARG B N 1
ATOM 2164 C CA . ARG B 1 40 ? -21.859 -28.984 -12.781 1 89.12 40 ARG B CA 1
ATOM 2165 C C . ARG B 1 40 ? -23.156 -28.312 -13.227 1 89.12 40 ARG B C 1
ATOM 2167 O O . ARG B 1 40 ? -23.938 -28.906 -13.984 1 89.12 40 ARG B O 1
ATOM 2174 N N . GLN B 1 41 ? -23.297 -27.141 -12.82 1 88.88 41 GLN B N 1
ATOM 2175 C CA . GLN B 1 41 ? -24.516 -26.406 -13.156 1 88.88 41 GLN B CA 1
ATOM 2176 C C . GLN B 1 41 ? -24.562 -26.078 -14.648 1 88.88 41 GLN B C 1
ATOM 2178 O O . GLN B 1 41 ? -25.609 -26.141 -15.273 1 88.88 41 GLN B O 1
ATOM 2183 N N . ALA B 1 42 ? -23.453 -25.703 -15.133 1 88 42 ALA B N 1
ATOM 2184 C CA . ALA B 1 42 ? -23.375 -25.406 -16.562 1 88 42 ALA B CA 1
ATOM 2185 C C . ALA B 1 42 ? -23.75 -26.625 -17.391 1 88 42 ALA B C 1
ATOM 2187 O O . ALA B 1 42 ? -24.391 -26.516 -18.438 1 88 42 ALA B O 1
ATOM 2188 N N . HIS B 1 43 ? -23.359 -27.766 -16.938 1 86.31 43 HIS B N 1
ATOM 2189 C CA . HIS B 1 43 ? -23.672 -29.016 -17.625 1 86.31 43 HIS B CA 1
ATOM 2190 C C . HIS B 1 43 ? -25.156 -29.359 -17.531 1 86.31 43 HIS B C 1
ATOM 2192 O O . HIS B 1 43 ? -25.75 -29.859 -18.484 1 86.31 43 HIS B O 1
ATOM 2198 N N . ALA B 1 44 ? -25.625 -29.125 -16.422 1 84.81 44 ALA B N 1
ATOM 2199 C CA . ALA B 1 44 ? -27.016 -29.469 -16.156 1 84.81 44 ALA B CA 1
ATOM 2200 C C . ALA B 1 44 ? -27.953 -28.719 -17.094 1 84.81 44 ALA B C 1
ATOM 2202 O O . ALA B 1 44 ? -29.016 -29.219 -17.469 1 84.81 44 ALA B O 1
ATOM 2203 N N . VAL B 1 45 ? -27.531 -27.594 -17.438 1 83.69 45 VAL B N 1
ATOM 2204 C CA . VAL B 1 45 ? -28.406 -26.781 -18.266 1 83.69 45 VAL B CA 1
ATOM 2205 C C . VAL B 1 45 ? -28.141 -27.078 -19.75 1 83.69 45 VAL B C 1
ATOM 2207 O O . VAL B 1 45 ? -28.953 -26.719 -20.609 1 83.69 45 VAL B O 1
ATOM 2210 N N . SER B 1 46 ? -27.172 -27.797 -19.953 1 79.75 46 SER B N 1
ATOM 2211 C CA . SER B 1 46 ? -26.812 -28.062 -21.344 1 79.75 46 SER B CA 1
ATOM 2212 C C . SER B 1 46 ? -27.469 -29.359 -21.828 1 79.75 46 SER B C 1
ATOM 2214 O O . SER B 1 46 ? -27.672 -30.297 -21.047 1 79.75 46 SER B O 1
ATOM 2216 N N . SER B 1 47 ? -28 -29.422 -23.016 1 80.5 47 SER B N 1
ATOM 2217 C CA . SER B 1 47 ? -28.656 -30.578 -23.625 1 80.5 47 SER B CA 1
ATOM 2218 C C . SER B 1 47 ? -27.625 -31.547 -24.188 1 80.5 47 SER B C 1
ATOM 2220 O O . SER B 1 47 ? -27.969 -32.656 -24.609 1 80.5 47 SER B O 1
ATOM 2222 N N . GLY B 1 48 ? -26.391 -31.266 -24.156 1 80.69 48 GLY B N 1
ATOM 2223 C CA . GLY B 1 48 ? -25.344 -32.094 -24.75 1 80.69 48 GLY B CA 1
ATOM 2224 C C . GLY B 1 48 ? -24.031 -31.984 -24.016 1 80.69 48 GLY B C 1
ATOM 2225 O O . GLY B 1 48 ? -24 -31.625 -22.828 1 80.69 48 GLY B O 1
ATOM 2226 N N . PRO B 1 49 ? -23.062 -32.531 -24.75 1 85.69 49 PRO B N 1
ATOM 2227 C CA . PRO B 1 49 ? -21.734 -32.438 -24.141 1 85.69 49 PRO B CA 1
ATOM 2228 C C . PRO B 1 49 ? -21.375 -31.016 -23.719 1 85.69 49 PRO B C 1
ATOM 2230 O O . PRO B 1 49 ? -21.781 -30.062 -24.391 1 85.69 49 PRO B O 1
ATOM 2233 N N . LEU B 1 50 ? -20.75 -30.938 -22.609 1 89.19 50 LEU B N 1
ATOM 2234 C CA . LEU B 1 50 ? -20.406 -29.625 -22.078 1 89.19 50 LEU B CA 1
ATOM 2235 C C . LEU B 1 50 ? -19.453 -28.891 -23.016 1 89.19 50 LEU B C 1
ATOM 2237 O O . LEU B 1 50 ? -18.438 -29.438 -23.422 1 89.19 50 LEU B O 1
ATOM 2241 N N . HIS B 1 51 ? -19.922 -27.766 -23.453 1 92.19 51 HIS B N 1
ATOM 2242 C CA . HIS B 1 51 ? -19.125 -26.844 -24.266 1 92.19 51 HIS B CA 1
ATOM 2243 C C . HIS B 1 51 ? -19.094 -25.453 -23.656 1 92.19 51 HIS B C 1
ATOM 2245 O O . HIS B 1 51 ? -20.109 -24.766 -23.594 1 92.19 51 HIS B O 1
ATOM 2251 N N . LEU B 1 52 ? -17.875 -25.125 -23.203 1 93 52 LEU B N 1
ATOM 2252 C CA . LEU B 1 52 ? -17.734 -23.844 -22.547 1 93 52 LEU B CA 1
ATOM 2253 C C . LEU B 1 52 ? -16.734 -22.953 -23.266 1 93 52 LEU B C 1
ATOM 2255 O O . LEU B 1 52 ? -15.602 -23.375 -23.516 1 93 52 LEU B O 1
ATOM 2259 N N . GLU B 1 53 ? -17.172 -21.781 -23.578 1 94.38 53 GLU B N 1
ATOM 2260 C CA . GLU B 1 53 ? -16.297 -20.766 -24.172 1 94.38 53 GLU B CA 1
ATOM 2261 C C . GLU B 1 53 ? -16.016 -19.641 -23.188 1 94.38 53 GLU B C 1
ATOM 2263 O O . GLU B 1 53 ? -16.938 -18.984 -22.703 1 94.38 53 GLU B O 1
ATOM 2268 N N . PHE B 1 54 ? -14.68 -19.484 -23.016 1 95.12 54 PHE B N 1
ATOM 2269 C CA . PHE B 1 54 ? -14.281 -18.438 -22.078 1 95.12 54 PHE B CA 1
ATOM 2270 C C . PHE B 1 54 ? -13.977 -17.141 -22.828 1 95.12 54 PHE B C 1
ATOM 2272 O O . PHE B 1 54 ? -13.5 -17.156 -23.969 1 95.12 54 PHE B O 1
ATOM 2279 N N . ASP B 1 55 ? -14.211 -15.969 -22.141 1 94.5 55 ASP B N 1
ATOM 2280 C CA . ASP B 1 55 ? -14.062 -14.688 -22.828 1 94.5 55 ASP B CA 1
ATOM 2281 C C . ASP B 1 55 ? -13.141 -13.75 -22.062 1 94.5 55 ASP B C 1
ATOM 2283 O O . ASP B 1 55 ? -12.68 -12.734 -22.594 1 94.5 55 ASP B O 1
ATOM 2287 N N . ASP B 1 56 ? -12.789 -14.078 -20.891 1 95.19 56 ASP B N 1
ATOM 2288 C CA . ASP B 1 56 ? -11.938 -13.211 -20.078 1 95.19 56 ASP B CA 1
ATOM 2289 C C . ASP B 1 56 ? -10.461 -13.531 -20.312 1 95.19 56 ASP B C 1
ATOM 2291 O O . ASP B 1 56 ? -9.922 -14.461 -19.703 1 95.19 56 ASP B O 1
ATOM 2295 N N . THR B 1 57 ? -9.789 -12.719 -21.031 1 92.88 57 THR B N 1
ATOM 2296 C CA . THR B 1 57 ? -8.414 -12.977 -21.438 1 92.88 57 THR B CA 1
ATOM 2297 C C . THR B 1 57 ? -7.465 -12.836 -20.234 1 92.88 57 THR B C 1
ATOM 2299 O O . THR B 1 57 ? -6.332 -13.32 -20.281 1 92.88 57 THR B O 1
ATOM 2302 N N . SER B 1 58 ? -7.883 -12.203 -19.234 1 94 58 SER B N 1
ATOM 2303 C CA . SER B 1 58 ? -7.008 -11.953 -18.094 1 94 58 SER B CA 1
ATOM 2304 C C . SER B 1 58 ? -6.852 -13.203 -17.234 1 94 58 SER B C 1
ATOM 2306 O O . SER B 1 58 ? -5.789 -13.43 -16.656 1 94 58 SER B O 1
ATOM 2308 N N . ILE B 1 59 ? -7.867 -14 -17.203 1 96.56 59 ILE B N 1
ATOM 2309 C CA . ILE B 1 59 ? -7.766 -15.133 -16.281 1 96.56 59 ILE B CA 1
ATOM 2310 C C . ILE B 1 59 ? -8.18 -16.422 -17 1 96.56 59 ILE B C 1
ATOM 2312 O O . ILE B 1 59 ? -8.062 -17.516 -16.453 1 96.56 59 ILE B O 1
ATOM 2316 N N . GLU B 1 60 ? -8.641 -16.328 -18.234 1 97.69 60 GLU B N 1
ATOM 2317 C CA . GLU B 1 60 ? -9.148 -17.5 -18.953 1 97.69 60 GLU B CA 1
ATOM 2318 C C . GLU B 1 60 ? -8.359 -17.75 -20.234 1 97.69 60 GLU B C 1
ATOM 2320 O O . GLU B 1 60 ? -8.945 -18.078 -21.266 1 97.69 60 GLU B O 1
ATOM 2325 N N . SER B 1 61 ? -7.117 -17.531 -20.125 1 96.44 61 SER B N 1
ATOM 2326 C CA . SER B 1 61 ? -6.207 -17.812 -21.219 1 96.44 61 SER B CA 1
ATOM 2327 C C . SER B 1 61 ? -5.906 -19.297 -21.312 1 96.44 61 SER B C 1
ATOM 2329 O O . SER B 1 61 ? -6.234 -20.062 -20.406 1 96.44 61 SER B O 1
ATOM 2331 N N . ALA B 1 62 ? -5.277 -19.672 -22.453 1 96.5 62 ALA B N 1
ATOM 2332 C CA . ALA B 1 62 ? -4.883 -21.062 -22.656 1 96.5 62 ALA B CA 1
ATOM 2333 C C . ALA B 1 62 ? -3.943 -21.547 -21.562 1 96.5 62 ALA B C 1
ATOM 2335 O O . ALA B 1 62 ? -4.09 -22.656 -21.047 1 96.5 62 ALA B O 1
ATOM 2336 N N . SER B 1 63 ? -3.061 -20.672 -21.203 1 95.06 63 SER B N 1
ATOM 2337 C CA . SER B 1 63 ? -2.096 -21.016 -20.156 1 95.06 63 SER B CA 1
ATOM 2338 C C . SER B 1 63 ? -2.795 -21.312 -18.828 1 95.06 63 SER B C 1
ATOM 2340 O O . SER B 1 63 ? -2.471 -22.281 -18.156 1 95.06 63 SER B O 1
ATOM 2342 N N . THR B 1 64 ? -3.74 -20.516 -18.484 1 97.31 64 THR B N 1
ATOM 2343 C CA . THR B 1 64 ? -4.473 -20.688 -17.234 1 97.31 64 THR B CA 1
ATOM 2344 C C . THR B 1 64 ? -5.289 -21.984 -17.266 1 97.31 64 THR B C 1
ATOM 2346 O O . THR B 1 64 ? -5.254 -22.75 -16.312 1 97.31 64 THR B O 1
ATOM 2349 N N . ILE B 1 65 ? -5.977 -22.188 -18.328 1 97.12 65 ILE B N 1
ATOM 2350 C CA . ILE B 1 65 ? -6.816 -23.375 -18.438 1 97.12 65 ILE B CA 1
ATOM 2351 C C . ILE B 1 65 ? -5.949 -24.625 -18.422 1 97.12 65 ILE B C 1
ATOM 2353 O O . ILE B 1 65 ? -6.297 -25.625 -17.781 1 97.12 65 ILE B O 1
ATOM 2357 N N . ARG B 1 66 ? -4.824 -24.594 -19.125 1 96.75 66 ARG B N 1
ATOM 2358 C CA . ARG B 1 66 ? -3.896 -25.719 -19.125 1 96.75 66 ARG B CA 1
ATOM 2359 C C . ARG B 1 66 ? -3.436 -26.062 -17.719 1 96.75 66 ARG B C 1
ATOM 2361 O O . ARG B 1 66 ? -3.424 -27.219 -17.328 1 96.75 66 ARG B O 1
ATOM 2368 N N . ASN B 1 67 ? -3.102 -25.078 -16.953 1 96.25 67 ASN B N 1
ATOM 2369 C CA . ASN B 1 67 ? -2.662 -25.312 -15.586 1 96.25 67 ASN B CA 1
ATOM 2370 C C . ASN B 1 67 ? -3.803 -25.812 -14.703 1 96.25 67 ASN B C 1
ATOM 2372 O O . ASN B 1 67 ? -3.592 -26.641 -13.82 1 96.25 67 ASN B O 1
ATOM 2376 N N . PHE B 1 68 ? -4.973 -25.281 -14.93 1 96.75 68 PHE B N 1
ATOM 2377 C CA . PHE B 1 68 ? -6.156 -25.75 -14.227 1 96.75 68 PHE B CA 1
ATOM 2378 C C . PHE B 1 68 ? -6.367 -27.25 -14.469 1 96.75 68 PHE B C 1
ATOM 2380 O O . PHE B 1 68 ? -6.52 -28.016 -13.523 1 96.75 68 PHE B O 1
ATOM 2387 N N . LEU B 1 69 ? -6.312 -27.594 -15.727 1 96.44 69 LEU B N 1
ATOM 2388 C CA . LEU B 1 69 ? -6.516 -28.984 -16.094 1 96.44 69 LEU B CA 1
ATOM 2389 C C . LEU B 1 69 ? -5.379 -29.859 -15.578 1 96.44 69 LEU B C 1
ATOM 2391 O O . LEU B 1 69 ? -5.613 -30.969 -15.094 1 96.44 69 LEU B O 1
ATOM 2395 N N . ASN B 1 70 ? -4.148 -29.375 -15.68 1 95.38 70 ASN B N 1
ATOM 2396 C CA . ASN B 1 70 ? -3.01 -30.109 -15.125 1 95.38 70 ASN B CA 1
ATOM 2397 C C . ASN B 1 70 ? -3.182 -30.359 -13.625 1 95.38 70 ASN B C 1
ATOM 2399 O O . ASN B 1 70 ? -2.816 -31.422 -13.125 1 95.38 70 ASN B O 1
ATOM 2403 N N . LEU B 1 71 ? -3.729 -29.406 -12.938 1 94.69 71 LEU B N 1
ATOM 2404 C CA . LEU B 1 71 ? -3.924 -29.516 -11.492 1 94.69 71 LEU B CA 1
ATOM 2405 C C . LEU B 1 71 ? -5.008 -30.531 -11.164 1 94.69 71 LEU B C 1
ATOM 2407 O O . LEU B 1 71 ? -4.816 -31.391 -10.297 1 94.69 71 LEU B O 1
ATOM 2411 N N . ILE B 1 72 ? 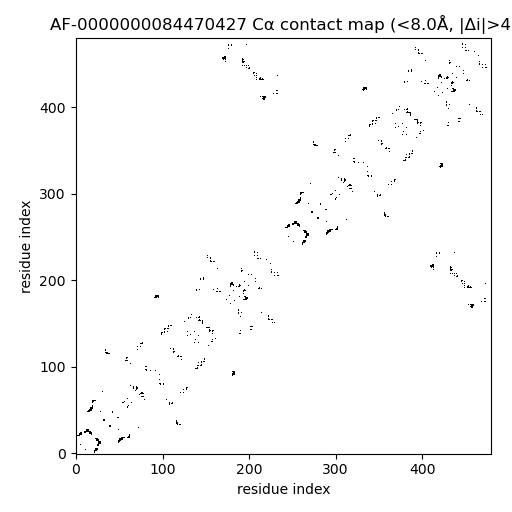-6.105 -30.422 -11.875 1 93.5 72 ILE B N 1
ATOM 2412 C CA . ILE B 1 72 ? -7.238 -31.25 -11.492 1 93.5 72 ILE B CA 1
ATOM 2413 C C . ILE B 1 72 ? -6.992 -32.688 -11.922 1 93.5 72 ILE B C 1
ATOM 2415 O O . ILE B 1 72 ? -7.438 -33.625 -11.258 1 93.5 72 ILE B O 1
AT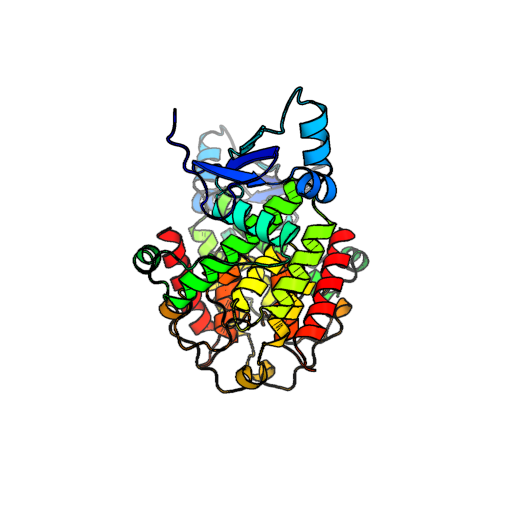OM 2419 N N . VAL B 1 73 ? -6.242 -32.906 -12.992 1 92.81 73 VAL B N 1
ATOM 2420 C CA . VAL B 1 73 ? -6.082 -34.25 -13.523 1 92.81 73 VAL B CA 1
ATOM 2421 C C . VAL B 1 73 ? -4.789 -34.875 -13 1 92.81 73 VAL B C 1
ATOM 2423 O O . VAL B 1 73 ? -4.754 -36.062 -12.641 1 92.81 73 VAL B O 1
ATOM 2426 N N . HIS B 1 74 ? -3.688 -34.094 -12.906 1 92.62 74 HIS B N 1
ATOM 2427 C CA . HIS B 1 74 ? -2.375 -34.656 -12.641 1 92.62 74 HIS B CA 1
ATOM 2428 C C . HIS B 1 74 ? -1.772 -34.094 -11.359 1 92.62 74 HIS B C 1
ATOM 2430 O O . HIS B 1 74 ? -0.702 -34.531 -10.93 1 92.62 74 HIS B O 1
ATOM 2436 N N . LEU B 1 75 ? -2.363 -33.094 -10.703 1 92.12 75 LEU B N 1
ATOM 2437 C CA . LEU B 1 75 ? -1.822 -32.406 -9.539 1 92.12 75 LEU B CA 1
ATOM 2438 C C . LEU B 1 75 ? -0.428 -31.875 -9.828 1 92.12 75 LEU B C 1
ATOM 2440 O O . LEU B 1 75 ? 0.497 -32.062 -9.039 1 92.12 75 LEU B O 1
ATOM 2444 N N . ARG B 1 76 ? -0.371 -31.25 -11 1 92.5 76 ARG B N 1
ATOM 2445 C CA . ARG B 1 76 ? 0.876 -30.625 -11.445 1 92.5 76 ARG B CA 1
ATOM 2446 C C . ARG B 1 76 ? 0.639 -29.203 -11.938 1 92.5 76 ARG B C 1
ATOM 2448 O O . ARG B 1 76 ? -0.493 -28.828 -12.25 1 92.5 76 ARG B O 1
ATOM 2455 N N . LEU B 1 77 ? 1.715 -28.453 -11.898 1 93.69 77 LEU B N 1
ATOM 2456 C CA . LEU B 1 77 ? 1.7 -27.094 -12.422 1 93.69 77 LEU B CA 1
ATOM 2457 C C . LEU B 1 77 ? 2.926 -26.844 -13.297 1 93.69 77 LEU B C 1
ATOM 2459 O O . LEU B 1 77 ? 4.031 -27.281 -12.961 1 93.69 77 LEU B O 1
ATOM 2463 N N . HIS B 1 78 ? 2.643 -26.25 -14.445 1 90.75 78 HIS B N 1
ATOM 2464 C CA . HIS B 1 78 ? 3.723 -25.875 -15.344 1 90.75 78 HIS B CA 1
ATOM 2465 C C . HIS B 1 78 ? 3.582 -24.422 -15.797 1 90.75 78 HIS B C 1
ATOM 2467 O O . HIS B 1 78 ? 2.781 -24.109 -16.688 1 90.75 78 HIS B O 1
ATOM 2473 N N . LEU B 1 79 ? 4.426 -23.609 -15.234 1 93.19 79 LEU B N 1
ATOM 2474 C CA . LEU B 1 79 ? 4.375 -22.203 -15.617 1 93.19 79 LEU B CA 1
ATOM 2475 C C . LEU B 1 79 ? 5.211 -21.953 -16.875 1 93.19 79 LEU B C 1
ATOM 2477 O O . LEU B 1 79 ? 6.297 -22.516 -17.016 1 93.19 79 LEU B O 1
ATOM 2481 N N . GLU B 1 80 ? 4.617 -21.203 -17.734 1 89.69 80 GLU B N 1
ATOM 2482 C CA . GLU B 1 80 ? 5.312 -20.875 -18.969 1 89.69 80 GLU B CA 1
ATOM 2483 C C . GLU B 1 80 ? 6.379 -19.812 -18.75 1 89.69 80 GLU B C 1
ATOM 2485 O O . GLU B 1 80 ? 6.184 -18.891 -17.969 1 89.69 80 GLU B O 1
ATOM 2490 N N . PRO B 1 81 ? 7.43 -19.969 -19.453 1 87.31 81 PRO B N 1
ATOM 2491 C CA . PRO B 1 81 ? 8.453 -18.922 -19.344 1 87.31 81 PRO B CA 1
ATOM 2492 C C . PRO B 1 81 ? 7.996 -17.594 -19.938 1 87.31 81 PRO B C 1
ATOM 2494 O O . PRO B 1 81 ? 7.086 -17.562 -20.766 1 87.31 81 PRO B O 1
ATOM 2497 N N . ALA B 1 82 ? 8.664 -16.531 -19.391 1 84.44 82 ALA B N 1
ATOM 2498 C CA . ALA B 1 82 ? 8.359 -15.203 -19.938 1 84.44 82 ALA B CA 1
ATOM 2499 C C . ALA B 1 82 ? 8.758 -15.094 -21.406 1 84.44 82 ALA B C 1
ATOM 2501 O O . ALA B 1 82 ? 9.781 -15.641 -21.812 1 84.44 82 ALA B O 1
ATOM 2502 N N . PRO B 1 83 ? 7.785 -14.352 -22.125 1 77.38 83 PRO B N 1
ATOM 2503 C CA . PRO B 1 83 ? 8.156 -14.164 -23.516 1 77.38 83 PRO B CA 1
ATOM 2504 C C . PRO B 1 83 ? 9.445 -13.359 -23.688 1 77.38 83 PRO B C 1
ATOM 2506 O O . PRO B 1 83 ? 9.766 -12.516 -22.844 1 77.38 83 PRO B O 1
ATOM 2509 N N . THR B 1 84 ? 10.328 -13.766 -24.516 1 68.12 84 THR B N 1
ATOM 2510 C CA . THR B 1 84 ? 11.602 -13.109 -24.781 1 68.12 84 THR B CA 1
ATOM 2511 C C . THR B 1 84 ? 11.391 -11.625 -25.062 1 68.12 84 THR B C 1
ATOM 2513 O O . THR B 1 84 ? 12.266 -10.797 -24.75 1 68.12 84 THR B O 1
ATOM 2516 N N . SER B 1 85 ? 10.352 -11.297 -25.641 1 59.22 85 SER B N 1
ATOM 2517 C CA . SER B 1 85 ? 10.094 -9.914 -26.031 1 59.22 85 SER B CA 1
ATOM 2518 C C . SER B 1 85 ? 9.883 -9.031 -24.797 1 59.22 85 SER B C 1
ATOM 2520 O O . SER B 1 85 ? 9.898 -7.805 -24.891 1 59.22 85 SER B O 1
ATOM 2522 N N . ALA B 1 86 ? 9.492 -9.594 -23.844 1 53.53 86 ALA B N 1
ATOM 2523 C CA . ALA B 1 86 ? 9.172 -8.82 -22.641 1 53.53 86 ALA B CA 1
ATOM 2524 C C . ALA B 1 86 ? 10.438 -8.242 -22.016 1 53.53 86 ALA B C 1
ATOM 2526 O O . ALA B 1 86 ? 10.375 -7.277 -21.25 1 53.53 86 ALA B O 1
ATOM 2527 N N . ALA B 1 87 ? 11.555 -9.023 -22.344 1 50.31 87 ALA B N 1
ATOM 2528 C CA . ALA B 1 87 ? 12.852 -8.555 -21.844 1 50.31 87 ALA B CA 1
ATOM 2529 C C . ALA B 1 87 ? 13.141 -7.133 -22.328 1 50.31 87 ALA B C 1
ATOM 2531 O O . ALA B 1 87 ? 13.922 -6.41 -21.703 1 50.31 87 ALA B O 1
ATOM 2532 N N . SER B 1 88 ? 12.594 -6.926 -23.578 1 47.22 88 SER B N 1
ATOM 2533 C CA . SER B 1 88 ? 13.047 -5.695 -24.219 1 47.22 88 SER B CA 1
ATOM 2534 C C . SER B 1 88 ? 12.406 -4.469 -23.578 1 47.22 88 SER B C 1
ATOM 2536 O O . SER B 1 88 ? 12.766 -3.336 -23.906 1 47.22 88 SER B O 1
ATOM 2538 N N . ALA B 1 89 ? 11.078 -4.723 -23.469 1 43.31 89 ALA B N 1
ATOM 2539 C CA . ALA B 1 89 ? 10.523 -3.391 -23.281 1 43.31 89 ALA B CA 1
ATOM 2540 C C . ALA B 1 89 ? 11.188 -2.686 -22.094 1 43.31 89 ALA B C 1
ATOM 2542 O O . ALA B 1 89 ? 11.641 -1.547 -22.219 1 43.31 89 ALA B O 1
ATOM 2543 N N . HIS B 1 90 ? 10.391 -2.645 -20.906 1 47.59 90 HIS B N 1
ATOM 2544 C CA . HIS B 1 90 ? 10.906 -1.805 -19.828 1 47.59 90 HIS B CA 1
ATOM 2545 C C . HIS B 1 90 ? 12.18 -2.4 -19.234 1 47.59 90 HIS B C 1
ATOM 2547 O O . HIS B 1 90 ? 12.445 -3.594 -19.391 1 47.59 90 HIS B O 1
ATOM 2553 N N . SER B 1 91 ? 13.18 -1.533 -18.734 1 52.78 91 SER B N 1
ATOM 2554 C CA . SER B 1 91 ? 14.43 -1.548 -17.984 1 52.78 91 SER B CA 1
ATOM 2555 C C . SER B 1 91 ? 14.438 -2.664 -16.938 1 52.78 91 SER B C 1
ATOM 2557 O O . SER B 1 91 ? 15.281 -2.674 -16.031 1 52.78 91 SER B O 1
ATOM 2559 N N . SER B 1 92 ? 13.422 -3.564 -17.125 1 60.47 92 SER B N 1
ATOM 2560 C CA . SER B 1 92 ? 13.477 -4.52 -16.031 1 60.47 92 SER B CA 1
ATOM 2561 C C . SER B 1 92 ? 14.406 -5.684 -16.359 1 60.47 92 SER B C 1
ATOM 2563 O O . SER B 1 92 ? 14.617 -6.008 -17.516 1 60.47 92 SER B O 1
ATOM 2565 N N . SER B 1 93 ? 15.188 -6.086 -15.406 1 72.94 93 SER B N 1
ATOM 2566 C CA . SER B 1 93 ? 16.062 -7.25 -15.484 1 72.94 93 SER B CA 1
ATOM 2567 C C . SER B 1 93 ? 15.289 -8.492 -15.906 1 72.94 93 SER B C 1
ATOM 2569 O O . SER B 1 93 ? 14.117 -8.648 -15.562 1 72.94 93 SER B O 1
ATOM 2571 N N . PRO B 1 94 ? 15.867 -9.234 -16.844 1 76.38 94 PRO B N 1
ATOM 2572 C CA . PRO B 1 94 ? 15.234 -10.5 -17.25 1 76.38 94 PRO B CA 1
ATOM 2573 C C . PRO B 1 94 ? 14.711 -11.305 -16.062 1 76.38 94 PRO B C 1
ATOM 2575 O O . PRO B 1 94 ? 13.664 -11.945 -16.172 1 76.38 94 PRO B O 1
ATOM 2578 N N . ARG B 1 95 ? 15.375 -11.227 -15.031 1 79.81 95 ARG B N 1
ATOM 2579 C CA . ARG B 1 95 ? 14.945 -11.953 -13.844 1 79.81 95 ARG B CA 1
ATOM 2580 C C . ARG B 1 95 ? 13.641 -11.391 -13.297 1 79.81 95 ARG B C 1
ATOM 2582 O O . ARG B 1 95 ? 12.734 -12.141 -12.93 1 79.81 95 ARG B O 1
ATOM 2589 N N . LEU B 1 96 ? 13.57 -10.156 -13.266 1 84.94 96 LEU B N 1
ATOM 2590 C CA . LEU B 1 96 ? 12.359 -9.5 -12.789 1 84.94 96 LEU B CA 1
ATOM 2591 C C . LEU B 1 96 ? 11.164 -9.836 -13.68 1 84.94 96 LEU B C 1
ATOM 2593 O O . LEU B 1 96 ? 10.078 -10.133 -13.188 1 84.94 96 LEU B O 1
ATOM 2597 N N . SER B 1 97 ? 11.461 -9.789 -14.93 1 85.81 97 SER B N 1
ATOM 2598 C CA . SER B 1 97 ? 10.391 -10.086 -15.883 1 85.81 97 SER B CA 1
ATOM 2599 C C . SER B 1 97 ? 9.883 -11.516 -15.711 1 85.81 97 SER B C 1
ATOM 2601 O O . SER B 1 97 ? 8.68 -11.758 -15.773 1 85.81 97 SER B O 1
ATOM 2603 N N . SER B 1 98 ? 10.797 -12.383 -15.547 1 88.75 98 SER B N 1
ATOM 2604 C CA . SER B 1 98 ? 10.438 -13.781 -15.359 1 88.75 98 SER B CA 1
ATOM 2605 C C . SER B 1 98 ? 9.617 -13.977 -14.086 1 88.75 98 SER B C 1
ATOM 2607 O O . SER B 1 98 ? 8.617 -14.688 -14.094 1 88.75 98 SER B O 1
ATOM 2609 N N . THR B 1 99 ? 10.078 -13.359 -12.992 1 90.5 99 THR B N 1
ATOM 2610 C CA . THR B 1 99 ? 9.383 -13.461 -11.719 1 90.5 99 THR B CA 1
ATOM 2611 C C . THR B 1 99 ? 7.965 -12.906 -11.828 1 90.5 99 THR B C 1
ATOM 2613 O O . THR B 1 99 ? 7.004 -13.539 -11.375 1 90.5 99 THR B O 1
ATOM 2616 N N . LEU B 1 100 ? 7.848 -11.812 -12.453 1 91.62 100 LEU B N 1
ATOM 2617 C CA . LEU B 1 100 ? 6.547 -11.172 -12.586 1 91.62 100 LEU B CA 1
ATOM 2618 C C . LEU B 1 100 ? 5.617 -12 -13.469 1 91.62 100 LEU B C 1
ATOM 2620 O O . LEU B 1 100 ? 4.418 -12.078 -13.203 1 91.62 100 LEU B O 1
ATOM 2624 N N . HIS B 1 101 ? 6.238 -12.562 -14.461 1 93 101 HIS B N 1
ATOM 2625 C CA . HIS B 1 101 ? 5.445 -13.406 -15.352 1 93 101 HIS B CA 1
ATOM 2626 C C . HIS B 1 101 ? 4.895 -14.617 -14.609 1 93 101 HIS B C 1
ATOM 2628 O O . HIS B 1 101 ? 3.721 -14.961 -14.766 1 93 101 HIS B O 1
ATOM 2634 N N . GLN B 1 102 ? 5.73 -15.219 -13.828 1 94.31 102 GLN B N 1
ATOM 2635 C CA . GLN B 1 102 ? 5.285 -16.344 -13.016 1 94.31 102 GLN B CA 1
ATOM 2636 C C . GLN B 1 102 ? 4.188 -15.914 -12.039 1 94.31 102 GLN B C 1
ATOM 2638 O O . GLN B 1 102 ? 3.178 -16.609 -11.898 1 94.31 102 GLN B O 1
ATOM 2643 N N . ALA B 1 103 ? 4.383 -14.797 -11.398 1 95.5 103 ALA B N 1
ATOM 2644 C CA . ALA B 1 103 ? 3.389 -14.281 -10.461 1 95.5 103 ALA B CA 1
ATOM 2645 C C . ALA B 1 103 ? 2.049 -14.055 -11.156 1 95.5 103 ALA B C 1
ATOM 2647 O O . ALA B 1 103 ? 0.994 -14.375 -10.609 1 95.5 103 ALA B O 1
ATOM 2648 N N . ASP B 1 104 ? 2.131 -13.547 -12.32 1 95.5 104 ASP B N 1
ATOM 2649 C CA . ASP B 1 104 ? 0.914 -13.266 -13.078 1 95.5 104 ASP B CA 1
ATOM 2650 C C . ASP B 1 104 ? 0.17 -14.555 -13.422 1 95.5 104 ASP B C 1
ATOM 2652 O O . ASP B 1 104 ? -1.059 -14.609 -13.336 1 95.5 104 ASP B O 1
ATOM 2656 N N . GLN B 1 105 ? 0.906 -15.484 -13.82 1 96.12 105 GLN B N 1
ATOM 2657 C CA . GLN B 1 105 ? 0.295 -16.766 -14.133 1 96.12 105 GLN B CA 1
ATOM 2658 C C . GLN B 1 105 ? -0.388 -17.375 -12.914 1 96.12 105 GLN B C 1
ATOM 2660 O O . GLN B 1 105 ? -1.504 -17.891 -13.008 1 96.12 105 GLN B O 1
ATOM 2665 N N . LEU B 1 106 ? 0.275 -17.312 -11.812 1 97.12 106 LEU B N 1
ATOM 2666 C CA . LEU B 1 106 ? -0.292 -17.844 -10.578 1 97.12 106 LEU B CA 1
ATOM 2667 C C . LEU B 1 106 ? -1.536 -17.062 -10.172 1 97.12 106 LEU B C 1
ATOM 2669 O O . LEU B 1 106 ? -2.539 -17.656 -9.766 1 97.12 106 LEU B O 1
ATOM 2673 N N . ASN B 1 107 ? -1.442 -15.781 -10.289 1 96.94 107 ASN B N 1
ATOM 2674 C CA . ASN B 1 107 ? -2.592 -14.938 -9.977 1 96.94 107 ASN B CA 1
ATOM 2675 C C . ASN B 1 107 ? -3.793 -15.281 -10.852 1 96.94 107 ASN B C 1
ATOM 2677 O O . ASN B 1 107 ? -4.922 -15.359 -10.359 1 96.94 107 ASN B O 1
ATOM 2681 N N . ALA B 1 108 ? -3.506 -15.398 -12.109 1 97.19 108 ALA B N 1
ATOM 2682 C CA . ALA B 1 108 ? -4.578 -15.766 -13.031 1 97.19 108 ALA B CA 1
ATOM 2683 C C . ALA B 1 108 ? -5.211 -17.094 -12.633 1 97.19 108 ALA B C 1
ATOM 2685 O O . ALA B 1 108 ? -6.438 -17.25 -12.656 1 97.19 108 ALA B O 1
ATOM 2686 N N . LEU B 1 109 ? -4.43 -18.016 -12.273 1 97.38 109 LEU B N 1
ATOM 2687 C CA . LEU B 1 109 ? -4.922 -19.328 -11.859 1 97.38 109 LEU B CA 1
ATOM 2688 C C . LEU B 1 109 ? -5.797 -19.219 -10.617 1 97.38 109 LEU B C 1
ATOM 2690 O O . LEU B 1 109 ? -6.91 -19.75 -10.586 1 97.38 109 LEU B O 1
ATOM 2694 N N . PHE B 1 110 ? -5.348 -18.531 -9.602 1 97.12 110 PHE B N 1
ATOM 2695 C CA . PHE B 1 110 ? -6.109 -18.375 -8.367 1 97.12 110 PHE B CA 1
ATOM 2696 C C . PHE B 1 110 ? -7.426 -17.656 -8.625 1 97.12 110 PHE B C 1
ATOM 2698 O O . PHE B 1 110 ? -8.461 -18.031 -8.078 1 97.12 110 PHE B O 1
ATOM 2705 N N . ARG B 1 111 ? -7.375 -16.672 -9.414 1 96.88 111 ARG B N 1
ATOM 2706 C CA . ARG B 1 111 ? -8.602 -15.945 -9.742 1 96.88 111 ARG B CA 1
ATOM 2707 C C . ARG B 1 111 ? -9.578 -16.844 -10.5 1 96.88 111 ARG B C 1
ATOM 2709 O O . ARG B 1 111 ? -10.789 -16.75 -10.297 1 96.88 111 ARG B O 1
ATOM 2716 N N . PHE B 1 112 ? -9.023 -17.594 -11.391 1 97.06 112 PHE B N 1
ATOM 2717 C CA . PHE B 1 112 ? -9.844 -18.547 -12.117 1 97.06 112 PHE B CA 1
ATOM 2718 C C . PHE B 1 112 ? -10.531 -19.516 -11.148 1 97.06 112 PHE B C 1
ATOM 2720 O O . PHE B 1 112 ? -11.734 -19.734 -11.234 1 97.06 112 PHE B O 1
ATOM 2727 N N . LEU B 1 113 ? -9.805 -20.047 -10.25 1 96.44 113 LEU B N 1
ATOM 2728 C CA . LEU B 1 113 ? -10.328 -21 -9.273 1 96.44 113 LEU B CA 1
ATOM 2729 C C . LEU B 1 113 ? -11.414 -20.359 -8.414 1 96.44 113 LEU B C 1
ATOM 2731 O O . LEU B 1 113 ? -12.391 -21 -8.055 1 96.44 113 LEU B O 1
ATOM 2735 N N . ASP B 1 114 ? -11.227 -19.094 -8.117 1 94.88 114 ASP B N 1
ATOM 2736 C CA . ASP B 1 114 ? -12.219 -18.359 -7.34 1 94.88 114 ASP B CA 1
ATOM 2737 C C . ASP B 1 114 ? -13.492 -18.125 -8.148 1 94.88 114 ASP B C 1
ATOM 2739 O O . ASP B 1 114 ? -14.602 -18.344 -7.664 1 94.88 114 ASP B O 1
ATOM 2743 N N . LYS B 1 115 ? -13.273 -17.656 -9.281 1 95.25 115 LYS B N 1
ATOM 2744 C CA . LYS B 1 115 ? -14.391 -17.328 -10.156 1 95.25 115 LYS B CA 1
ATOM 2745 C C . LYS B 1 115 ? -15.281 -18.547 -10.391 1 95.25 115 LYS B C 1
ATOM 2747 O O . LYS B 1 115 ? -16.5 -18.438 -10.445 1 95.25 115 LYS B O 1
ATOM 2752 N N . TYR B 1 116 ? -14.711 -19.703 -10.539 1 95.12 116 TYR B N 1
ATOM 2753 C CA . TYR B 1 116 ? -15.453 -20.906 -10.875 1 95.12 116 TYR B CA 1
ATOM 2754 C C . TYR B 1 116 ? -15.633 -21.797 -9.648 1 95.12 116 TYR B C 1
ATOM 2756 O O . TYR B 1 116 ? -15.914 -23 -9.781 1 95.12 116 TYR B O 1
ATOM 2764 N N . ASP B 1 117 ? -15.375 -21.312 -8.461 1 93.31 117 ASP B N 1
ATOM 2765 C CA . ASP B 1 117 ? -15.664 -21.906 -7.156 1 93.31 117 ASP B CA 1
ATOM 2766 C C . ASP B 1 117 ? -15.031 -23.281 -7.031 1 93.31 117 ASP B C 1
ATOM 2768 O O . ASP B 1 117 ? -15.727 -24.281 -6.828 1 93.31 117 ASP B O 1
ATOM 2772 N N . CYS B 1 118 ? -13.742 -23.281 -7.039 1 94.31 118 CYS B N 1
ATOM 2773 C CA . CYS B 1 118 ? -12.953 -24.5 -6.875 1 94.31 118 CYS B CA 1
ATOM 2774 C C . CYS B 1 118 ? -12.141 -24.453 -5.586 1 94.31 118 CYS B C 1
ATOM 2776 O O . CYS B 1 118 ? -10.914 -24.453 -5.621 1 94.31 118 CYS B O 1
ATOM 2778 N N . PRO B 1 119 ? -12.781 -24.609 -4.434 1 90.62 119 PRO B N 1
ATOM 2779 C CA . PRO B 1 119 ? -12.078 -24.422 -3.164 1 90.62 119 PRO B CA 1
ATOM 2780 C C . PRO B 1 119 ? -11.078 -25.531 -2.867 1 90.62 119 PRO B C 1
ATOM 2782 O O . PRO B 1 119 ? -9.992 -25.281 -2.342 1 90.62 119 PRO B O 1
ATOM 2785 N N . VAL B 1 120 ? -11.469 -26.766 -3.117 1 90.31 120 VAL B N 1
ATOM 2786 C CA . VAL B 1 120 ? -10.586 -27.906 -2.857 1 90.31 120 VAL B CA 1
ATOM 2787 C C . VAL B 1 120 ? -9.336 -27.797 -3.729 1 90.31 120 VAL B C 1
ATOM 2789 O O . VAL B 1 120 ? -8.219 -28.031 -3.258 1 90.31 120 VAL B O 1
ATOM 2792 N N . LEU B 1 121 ? -9.547 -27.422 -4.949 1 92.44 121 LEU B N 1
ATOM 2793 C CA . LEU B 1 121 ? -8.422 -27.297 -5.879 1 92.44 121 LEU B CA 1
ATOM 2794 C C . LEU B 1 121 ? -7.5 -26.156 -5.477 1 92.44 121 LEU B C 1
ATOM 2796 O O . LEU B 1 121 ? -6.285 -26.234 -5.676 1 92.44 121 LEU B O 1
ATOM 2800 N N . ARG B 1 122 ? -8.07 -25.109 -4.953 1 93.19 122 ARG B N 1
ATOM 2801 C CA . ARG B 1 122 ? -7.254 -24 -4.477 1 93.19 122 ARG B CA 1
ATOM 2802 C C . ARG B 1 122 ? -6.258 -24.469 -3.42 1 93.19 122 ARG B C 1
ATOM 2804 O O . ARG B 1 122 ? -5.074 -24.125 -3.48 1 93.19 122 ARG B O 1
ATOM 2811 N N . ARG B 1 123 ? -6.691 -25.281 -2.551 1 91.44 123 ARG B N 1
ATOM 2812 C CA . ARG B 1 123 ? -5.828 -25.812 -1.5 1 91.44 123 ARG B CA 1
ATOM 2813 C C . ARG B 1 123 ? -4.77 -26.734 -2.082 1 91.44 123 ARG B C 1
ATOM 2815 O O . ARG B 1 123 ? -3.607 -26.703 -1.669 1 91.44 123 ARG B O 1
ATOM 2822 N N . SER B 1 124 ? -5.199 -27.531 -3.004 1 92.25 124 SER B N 1
ATOM 2823 C CA . SER B 1 124 ? -4.262 -28.422 -3.672 1 92.25 124 SER B CA 1
ATOM 2824 C C . SER B 1 124 ? -3.172 -27.641 -4.398 1 92.25 124 SER B C 1
ATOM 2826 O O . SER B 1 124 ? -2.012 -28.062 -4.41 1 92.25 124 SER B O 1
ATOM 2828 N N . ALA B 1 125 ? -3.566 -26.547 -4.977 1 94.69 125 ALA B N 1
ATOM 2829 C CA . ALA B 1 125 ? -2.611 -25.703 -5.695 1 94.69 125 ALA B CA 1
ATOM 2830 C C . ALA B 1 125 ? -1.513 -25.203 -4.762 1 94.69 125 ALA B C 1
ATOM 2832 O O . ALA B 1 125 ? -0.333 -25.219 -5.121 1 94.69 125 ALA B O 1
ATOM 2833 N N . ILE B 1 126 ? -1.889 -24.844 -3.617 1 93.19 126 ILE B N 1
ATOM 2834 C CA . ILE B 1 126 ? -0.942 -24.328 -2.635 1 93.19 126 ILE B CA 1
ATOM 2835 C C . ILE B 1 126 ? 0.049 -25.422 -2.248 1 93.19 126 ILE B C 1
ATOM 2837 O O . ILE B 1 126 ? 1.254 -25.172 -2.162 1 93.19 126 ILE B O 1
ATOM 2841 N N . LEU B 1 127 ? -0.429 -26.594 -2.041 1 91.75 127 LEU B N 1
ATOM 2842 C CA . LEU B 1 127 ? 0.421 -27.719 -1.683 1 91.75 127 LEU B CA 1
ATOM 2843 C C . LEU B 1 127 ? 1.403 -28.031 -2.805 1 91.75 127 LEU B C 1
ATOM 2845 O O . LEU B 1 127 ? 2.588 -28.266 -2.551 1 91.75 127 LEU B O 1
ATOM 2849 N N . VAL B 1 128 ? 0.925 -28.047 -3.965 1 93.88 128 VAL B N 1
ATOM 2850 C CA . VAL B 1 128 ? 1.766 -28.328 -5.125 1 93.88 128 VAL B CA 1
ATOM 2851 C C . VAL B 1 128 ? 2.84 -27.25 -5.258 1 93.88 128 VAL B C 1
ATOM 2853 O O . VAL B 1 128 ? 4.012 -27.562 -5.48 1 93.88 128 VAL B O 1
ATOM 2856 N N . LEU B 1 129 ? 2.41 -26.062 -5.094 1 94.56 129 LEU B N 1
ATOM 2857 C CA . LEU B 1 129 ? 3.352 -24.953 -5.207 1 94.56 129 LEU B CA 1
ATOM 2858 C C . LEU B 1 129 ? 4.449 -25.062 -4.152 1 94.56 129 LEU B C 1
ATOM 2860 O O . LEU B 1 129 ? 5.613 -24.766 -4.434 1 94.56 129 LEU B O 1
ATOM 2864 N N . ASP B 1 130 ? 4.094 -25.484 -3.027 1 92.5 130 ASP B N 1
ATOM 2865 C CA . ASP B 1 130 ? 5.059 -25.656 -1.947 1 92.5 130 ASP B CA 1
ATOM 2866 C C . ASP B 1 130 ? 6.145 -26.656 -2.34 1 92.5 130 ASP B C 1
ATOM 2868 O O . ASP B 1 130 ? 7.316 -26.469 -1.995 1 92.5 130 ASP B O 1
ATOM 2872 N N . THR B 1 131 ? 5.789 -27.656 -3.07 1 92.06 131 THR B N 1
ATOM 2873 C CA . THR B 1 131 ? 6.738 -28.688 -3.48 1 92.06 131 THR B CA 1
ATOM 2874 C C . THR B 1 131 ? 7.613 -28.188 -4.629 1 92.06 131 THR B C 1
ATOM 2876 O O . THR B 1 131 ? 8.711 -28.703 -4.844 1 92.06 131 THR B O 1
ATOM 2879 N N . LEU B 1 132 ? 7.164 -27.266 -5.324 1 93.44 132 LEU B N 1
ATOM 2880 C CA . LEU B 1 132 ? 7.871 -26.781 -6.504 1 93.44 132 LEU B CA 1
ATOM 2881 C C . LEU B 1 132 ? 8.867 -25.688 -6.129 1 93.44 132 LEU B C 1
ATOM 2883 O O . LEU B 1 132 ? 9.742 -25.344 -6.922 1 93.44 132 LEU B O 1
ATOM 2887 N N . LEU B 1 133 ? 8.727 -25.203 -4.934 1 91.06 133 LEU B N 1
ATOM 2888 C CA . LEU B 1 133 ? 9.633 -24.172 -4.441 1 91.06 133 LEU B CA 1
ATOM 2889 C C . LEU B 1 133 ? 10.93 -24.797 -3.926 1 91.06 133 LEU B C 1
ATOM 2891 O O . LEU B 1 133 ? 10.898 -25.828 -3.246 1 91.06 133 LEU B O 1
ATOM 2895 N N . PRO B 1 134 ? 12.055 -24.172 -4.223 1 89.38 134 PRO B N 1
ATOM 2896 C CA . PRO B 1 134 ? 12.328 -23.047 -5.125 1 89.38 134 PRO B CA 1
ATOM 2897 C C . PRO B 1 134 ? 12.773 -23.5 -6.512 1 89.38 134 PRO B C 1
ATOM 2899 O O . PRO B 1 134 ? 13.172 -22.688 -7.34 1 89.38 134 PRO B O 1
ATOM 2902 N N . SER B 1 135 ? 12.672 -24.75 -6.809 1 89.06 135 SER B N 1
ATOM 2903 C CA . SER B 1 135 ? 13.297 -25.359 -7.977 1 89.06 135 SER B CA 1
ATOM 2904 C C . SER B 1 135 ? 12.617 -24.906 -9.266 1 89.06 135 SER B C 1
ATOM 2906 O O . SER B 1 135 ? 13.289 -24.5 -10.219 1 89.06 135 SER B O 1
ATOM 2908 N N . SER B 1 136 ? 11.328 -24.812 -9.312 1 90.62 136 SER B N 1
ATOM 2909 C CA . SER B 1 136 ? 10.602 -24.547 -10.547 1 90.62 136 SER B CA 1
ATOM 2910 C C . SER B 1 136 ? 9.914 -23.188 -10.492 1 90.62 136 SER B C 1
ATOM 2912 O O . SER B 1 136 ? 9.57 -22.609 -11.531 1 90.62 136 SER B O 1
ATOM 2914 N N . ILE B 1 137 ? 9.719 -22.797 -9.305 1 92.06 137 ILE B N 1
ATOM 2915 C CA . ILE B 1 137 ? 9.023 -21.531 -9.125 1 92.06 137 ILE B CA 1
ATOM 2916 C C . ILE B 1 137 ? 9.859 -20.594 -8.242 1 92.06 137 ILE B C 1
ATOM 2918 O O . ILE B 1 137 ? 10.383 -21.016 -7.215 1 92.06 137 ILE B O 1
ATOM 2922 N N . ASP B 1 138 ? 9.984 -19.406 -8.711 1 91.31 138 ASP B N 1
ATOM 2923 C CA . ASP B 1 138 ? 10.68 -18.375 -7.938 1 91.31 138 ASP B CA 1
ATOM 2924 C C . ASP B 1 138 ? 9.906 -18.047 -6.664 1 91.31 138 ASP B C 1
ATOM 2926 O O . ASP B 1 138 ? 8.734 -17.688 -6.723 1 91.31 138 ASP B O 1
ATOM 2930 N N . PRO B 1 139 ? 10.586 -18.156 -5.531 1 93.25 139 PRO B N 1
ATOM 2931 C CA . PRO B 1 139 ? 9.906 -17.828 -4.273 1 93.25 139 PRO B CA 1
ATOM 2932 C C . PRO B 1 139 ? 9.281 -16.438 -4.289 1 93.25 139 PRO B C 1
ATOM 2934 O O . PRO B 1 139 ? 8.211 -16.219 -3.711 1 93.25 139 PRO B O 1
ATOM 2937 N N . ALA B 1 140 ? 9.883 -15.477 -4.902 1 93 140 ALA B N 1
ATOM 2938 C CA . ALA B 1 140 ? 9.328 -14.133 -4.988 1 93 140 ALA B CA 1
ATOM 2939 C C . ALA B 1 140 ? 8 -14.133 -5.742 1 93 140 ALA B C 1
ATOM 2941 O O . ALA B 1 140 ? 7.07 -13.414 -5.371 1 93 140 ALA B O 1
ATOM 2942 N N . ALA B 1 141 ? 7.953 -14.914 -6.762 1 94.12 141 ALA B N 1
ATOM 2943 C CA . ALA B 1 141 ? 6.707 -15.023 -7.516 1 94.12 141 ALA B CA 1
ATOM 2944 C C . ALA B 1 141 ? 5.594 -15.602 -6.652 1 94.12 141 ALA B C 1
ATOM 2946 O O . ALA B 1 141 ? 4.461 -15.109 -6.676 1 94.12 141 ALA B O 1
ATOM 2947 N N . ALA B 1 142 ? 5.984 -16.609 -5.945 1 95.25 142 ALA B N 1
ATOM 2948 C CA . ALA B 1 142 ? 5.016 -17.234 -5.051 1 95.25 142 ALA B CA 1
ATOM 2949 C C . ALA B 1 142 ? 4.555 -16.266 -3.969 1 95.25 142 ALA B C 1
ATOM 2951 O O . ALA B 1 142 ? 3.371 -16.234 -3.617 1 95.25 142 ALA B O 1
ATOM 2952 N N . LEU B 1 143 ? 5.453 -15.531 -3.445 1 96.25 143 LEU B N 1
ATOM 2953 C CA . LEU B 1 143 ? 5.117 -14.531 -2.438 1 96.25 143 LEU B CA 1
ATOM 2954 C C . LEU B 1 143 ? 4.137 -13.5 -2.994 1 96.25 143 LEU B C 1
ATOM 2956 O O . LEU B 1 143 ? 3.113 -13.211 -2.367 1 96.25 143 LEU B O 1
ATOM 2960 N N . LEU B 1 144 ? 4.426 -12.992 -4.109 1 96.62 144 LEU B N 1
ATOM 2961 C CA . LEU B 1 144 ? 3.574 -11.984 -4.73 1 96.62 144 LEU B CA 1
ATOM 2962 C C . LEU B 1 144 ? 2.182 -12.539 -5.008 1 96.62 144 LEU B C 1
ATOM 2964 O O . LEU B 1 144 ? 1.177 -11.898 -4.699 1 96.62 144 LEU B O 1
ATOM 2968 N N . ALA B 1 145 ? 2.17 -13.68 -5.57 1 96.94 145 ALA B N 1
ATOM 2969 C CA . ALA B 1 145 ? 0.888 -14.312 -5.879 1 96.94 145 ALA B CA 1
ATOM 2970 C C . ALA B 1 145 ? 0.094 -14.586 -4.605 1 96.94 145 ALA B C 1
ATOM 2972 O O . ALA B 1 145 ? -1.123 -14.398 -4.57 1 96.94 145 ALA B O 1
ATOM 2973 N N . GLY B 1 146 ? 0.795 -15.109 -3.607 1 97.38 146 GLY B N 1
ATOM 2974 C CA . GLY B 1 146 ? 0.141 -15.352 -2.332 1 97.38 146 GLY B CA 1
ATOM 2975 C C . GLY B 1 146 ? -0.461 -14.102 -1.72 1 97.38 146 GLY B C 1
ATOM 2976 O O . GLY B 1 146 ? -1.573 -14.141 -1.188 1 97.38 146 GLY B O 1
ATOM 2977 N N . CYS B 1 147 ? 0.214 -13.039 -1.787 1 97.62 147 CYS B N 1
ATOM 2978 C CA . CYS B 1 147 ? -0.296 -11.766 -1.273 1 97.62 147 CYS B CA 1
ATOM 2979 C C . CYS B 1 147 ? -1.537 -11.328 -2.041 1 97.62 147 CYS B C 1
ATOM 2981 O O . CYS B 1 147 ? -2.553 -10.977 -1.439 1 97.62 147 CYS B O 1
ATOM 2983 N N . ALA B 1 148 ? -1.437 -11.375 -3.309 1 96.38 148 ALA B N 1
ATOM 2984 C CA . ALA B 1 148 ? -2.533 -10.914 -4.156 1 96.38 148 ALA B CA 1
ATOM 2985 C C . ALA B 1 148 ? -3.771 -11.789 -3.973 1 96.38 148 ALA B C 1
ATOM 2987 O O . ALA B 1 148 ? -4.898 -11.297 -4 1 96.38 148 ALA B O 1
ATOM 2988 N N . ALA B 1 149 ? -3.541 -13.016 -3.809 1 95.88 149 ALA B N 1
ATOM 2989 C CA . ALA B 1 149 ? -4.641 -13.969 -3.691 1 95.88 149 ALA B CA 1
ATOM 2990 C C . ALA B 1 149 ? -5.125 -14.07 -2.248 1 95.88 149 ALA B C 1
ATOM 2992 O O . ALA B 1 149 ? -6.047 -14.836 -1.948 1 95.88 149 ALA B O 1
ATOM 2993 N N . ASP B 1 150 ? -4.504 -13.383 -1.328 1 95.69 150 ASP B N 1
ATOM 2994 C CA . ASP B 1 150 ? -4.809 -13.445 0.097 1 95.69 150 ASP B CA 1
ATOM 2995 C C . ASP B 1 150 ? -4.637 -14.867 0.63 1 95.69 150 ASP B C 1
ATOM 2997 O O . ASP B 1 150 ? -5.551 -15.422 1.241 1 95.69 150 ASP B O 1
ATOM 3001 N N . GLU B 1 151 ? -3.518 -15.406 0.313 1 95.19 151 GLU B N 1
ATOM 3002 C CA . GLU B 1 151 ? -3.131 -16.734 0.761 1 95.19 151 GLU B CA 1
ATOM 3003 C C . GLU B 1 151 ? -1.862 -16.688 1.607 1 95.19 151 GLU B C 1
ATOM 3005 O O . GLU B 1 151 ? -0.77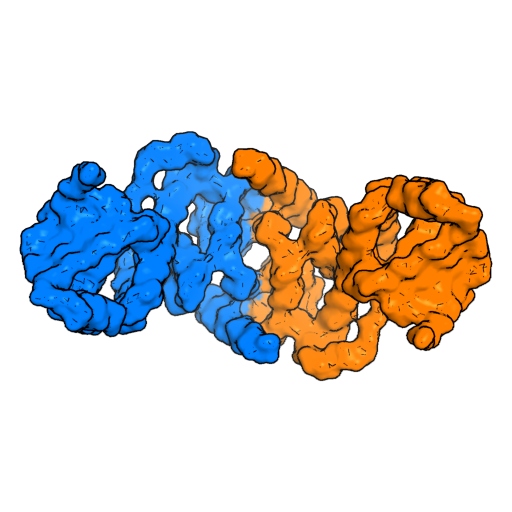1 -16.984 1.115 1 95.19 151 GLU B O 1
ATOM 3010 N N . PRO B 1 152 ? -2.01 -16.516 2.92 1 95.88 152 PRO B N 1
ATOM 3011 C CA . PRO B 1 152 ? -0.832 -16.375 3.781 1 95.88 152 PRO B CA 1
ATOM 3012 C C . PRO B 1 152 ? 0.035 -17.625 3.805 1 95.88 152 PRO B C 1
ATOM 3014 O O . PRO B 1 152 ? 1.254 -17.531 3.973 1 95.88 152 PRO B O 1
ATOM 3017 N N . ASP B 1 153 ? -0.575 -18.766 3.635 1 94.06 153 ASP B N 1
ATOM 3018 C CA . ASP B 1 1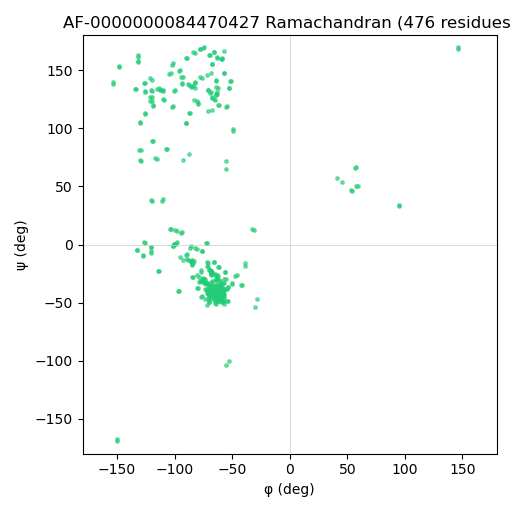53 ? 0.187 -20 3.662 1 94.06 153 ASP B CA 1
ATOM 3019 C C . ASP B 1 153 ? 1.196 -20.062 2.518 1 94.06 153 ASP B C 1
ATOM 3021 O O . ASP B 1 153 ? 2.322 -20.531 2.695 1 94.06 153 ASP B O 1
ATOM 3025 N N . LEU B 1 154 ? 0.774 -19.641 1.357 1 95.69 154 LEU B N 1
ATOM 3026 C CA . LEU B 1 154 ? 1.687 -19.625 0.219 1 95.69 154 LEU B CA 1
ATOM 3027 C C . LEU B 1 154 ? 2.82 -18.625 0.456 1 95.69 154 LEU B C 1
ATOM 3029 O O . LEU B 1 154 ? 3.971 -18.891 0.104 1 95.69 154 LEU B O 1
ATOM 3033 N N . VAL B 1 155 ? 2.471 -17.469 1.021 1 96.56 155 VAL B N 1
ATOM 3034 C CA . VAL B 1 155 ? 3.488 -16.484 1.363 1 96.56 155 VAL B CA 1
ATOM 3035 C C . VAL B 1 155 ? 4.48 -17.078 2.354 1 96.56 155 VAL B C 1
ATOM 3037 O O . VAL B 1 155 ? 5.695 -16.938 2.188 1 96.56 155 VAL B O 1
ATOM 3040 N N . SER B 1 156 ? 3.982 -17.781 3.338 1 93.75 156 SER B N 1
ATOM 3041 C CA . SER B 1 156 ? 4.824 -18.422 4.34 1 93.75 156 SER B CA 1
ATOM 3042 C C . SER B 1 156 ? 5.742 -19.453 3.701 1 93.75 156 SER B C 1
ATOM 3044 O O . SER B 1 156 ? 6.914 -19.578 4.066 1 93.75 156 SER B O 1
ATOM 3046 N N . ALA B 1 157 ? 5.23 -20.203 2.824 1 92.88 157 ALA B N 1
ATOM 3047 C CA . ALA B 1 157 ? 6.035 -21.188 2.121 1 92.88 157 ALA B CA 1
ATOM 3048 C C . ALA B 1 157 ? 7.195 -20.547 1.377 1 92.88 157 ALA B C 1
ATOM 3050 O O . ALA B 1 157 ? 8.32 -21.047 1.399 1 92.88 157 ALA B O 1
ATOM 3051 N N . ALA B 1 158 ? 6.879 -19.453 0.699 1 93.94 158 ALA B N 1
ATOM 3052 C CA . ALA B 1 158 ? 7.922 -18.719 -0.016 1 93.94 158 ALA B CA 1
ATOM 3053 C C . ALA B 1 158 ? 8.992 -18.219 0.945 1 93.94 158 ALA B C 1
ATOM 3055 O O . ALA B 1 158 ? 10.188 -18.266 0.642 1 93.94 158 ALA B O 1
ATOM 3056 N N . LEU B 1 159 ? 8.594 -17.766 2.131 1 92.69 159 LEU B N 1
ATOM 3057 C CA . LEU B 1 159 ? 9.484 -17.141 3.104 1 92.69 159 LEU B CA 1
ATOM 3058 C C . LEU B 1 159 ? 10.406 -18.188 3.732 1 92.69 159 LEU B C 1
ATOM 3060 O O . LEU B 1 159 ? 11.383 -17.828 4.395 1 92.69 159 LEU B O 1
ATOM 3064 N N . ARG B 1 160 ? 10.133 -19.438 3.605 1 89.5 160 ARG B N 1
ATOM 3065 C CA . ARG B 1 160 ? 11.047 -20.484 4.043 1 89.5 160 ARG B CA 1
ATOM 3066 C C . ARG B 1 160 ? 12.414 -20.344 3.383 1 89.5 160 ARG B C 1
ATOM 3068 O O . ARG B 1 160 ? 13.422 -20.797 3.924 1 89.5 160 ARG B O 1
ATOM 3075 N N . PHE B 1 161 ? 12.359 -19.719 2.301 1 87.31 161 PHE B N 1
ATOM 3076 C CA . PHE B 1 161 ? 13.594 -19.594 1.532 1 87.31 161 PHE B CA 1
ATOM 3077 C C . PHE B 1 161 ? 14.227 -18.219 1.746 1 87.31 161 PHE B C 1
ATOM 3079 O O . PHE B 1 161 ? 15.188 -17.859 1.062 1 87.31 161 PHE B O 1
ATOM 3086 N N . ALA B 1 162 ? 13.516 -17.438 2.609 1 80.25 162 ALA B N 1
ATOM 3087 C CA . ALA B 1 162 ? 14.086 -16.156 2.973 1 80.25 162 ALA B CA 1
ATOM 3088 C C . ALA B 1 162 ? 15.352 -16.328 3.812 1 80.25 162 ALA B C 1
ATOM 3090 O O . ALA B 1 162 ? 15.422 -17.234 4.652 1 80.25 162 ALA B O 1
ATOM 3091 N N . ASP B 1 163 ? 16.391 -15.758 3.418 1 67.81 163 ASP B N 1
ATOM 3092 C CA . ASP B 1 163 ? 17.641 -15.805 4.172 1 67.81 163 ASP B CA 1
ATOM 3093 C C . ASP B 1 163 ? 17.938 -14.461 4.836 1 67.81 163 ASP B C 1
ATOM 3095 O O . ASP B 1 163 ? 18.609 -13.609 4.258 1 67.81 163 ASP B O 1
ATOM 3099 N N . ARG B 1 164 ? 17.359 -14.148 5.984 1 62.06 164 ARG B N 1
ATOM 3100 C CA . ARG B 1 164 ? 17.594 -12.883 6.672 1 62.06 164 ARG B CA 1
ATOM 3101 C C . ARG B 1 164 ? 19.047 -12.758 7.109 1 62.06 164 ARG B C 1
ATOM 3103 O O . ARG B 1 164 ? 19.562 -11.648 7.266 1 62.06 164 ARG B O 1
ATOM 3110 N N . GLY B 1 165 ? 19.641 -13.867 7.48 1 56.53 165 GLY B N 1
ATOM 3111 C CA . GLY B 1 165 ? 21.031 -13.797 7.898 1 56.53 165 GLY B CA 1
ATOM 3112 C C . GLY B 1 165 ? 21.891 -13 6.945 1 56.53 165 GLY B C 1
ATOM 3113 O O . GLY B 1 165 ? 22.891 -12.414 7.355 1 56.53 165 GLY B O 1
ATOM 3114 N N . LYS B 1 166 ? 21.484 -12.984 5.77 1 52.78 166 LYS B N 1
ATOM 3115 C CA . LYS B 1 166 ? 22.297 -12.289 4.773 1 52.78 166 LYS B CA 1
ATOM 3116 C C . LYS B 1 166 ? 22 -10.797 4.758 1 52.78 166 LYS B C 1
ATOM 3118 O O . LYS B 1 166 ? 22.766 -10.008 4.188 1 52.78 166 LYS B O 1
ATOM 3123 N N . SER B 1 167 ? 20.797 -10.438 5.41 1 54.56 167 SER B N 1
ATOM 3124 C CA . SER B 1 167 ? 20.422 -9.023 5.379 1 54.56 167 SER B CA 1
ATOM 3125 C C . SER B 1 167 ? 21.188 -8.227 6.434 1 54.56 167 SER B C 1
ATOM 3127 O O . SER B 1 167 ? 21.25 -7 6.367 1 54.56 167 SER B O 1
ATOM 3129 N N . ASP B 1 168 ? 21.625 -8.898 7.543 1 55.78 168 ASP B N 1
ATOM 3130 C CA . ASP B 1 168 ? 22.312 -8.242 8.648 1 55.78 168 ASP B CA 1
ATOM 3131 C C . ASP B 1 168 ? 23.625 -7.617 8.18 1 55.78 168 ASP B C 1
ATOM 3133 O O . ASP B 1 168 ? 24.141 -6.699 8.82 1 55.78 168 ASP B O 1
ATOM 3137 N N . GLY B 1 169 ? 24.047 -8.125 7.062 1 54.97 169 GLY B N 1
ATOM 3138 C CA . GLY B 1 169 ? 25.344 -7.582 6.652 1 54.97 169 GLY B CA 1
ATOM 3139 C C . GLY B 1 169 ? 25.234 -6.176 6.098 1 54.97 169 GLY B C 1
ATOM 3140 O O . GLY B 1 169 ? 24.156 -5.598 6.047 1 54.97 169 GLY B O 1
ATOM 3141 N N . HIS B 1 170 ? 26.328 -5.496 5.906 1 62.75 170 HIS B N 1
ATOM 3142 C CA . HIS B 1 170 ? 26.484 -4.176 5.305 1 62.75 170 HIS B CA 1
ATOM 3143 C C . HIS B 1 170 ? 25.859 -4.125 3.912 1 62.75 170 HIS B C 1
ATOM 3145 O O . HIS B 1 170 ? 26.5 -4.469 2.922 1 62.75 170 HIS B O 1
ATOM 3151 N N . TYR B 1 171 ? 24.547 -4.145 3.879 1 67.88 171 TYR B N 1
ATOM 3152 C CA . TYR B 1 171 ? 23.875 -3.988 2.592 1 67.88 171 TYR B CA 1
ATOM 3153 C C . TYR B 1 171 ? 24.016 -2.564 2.07 1 67.88 171 TYR B C 1
ATOM 3155 O O . TYR B 1 171 ? 23.672 -1.604 2.766 1 67.88 171 TYR B O 1
ATOM 3163 N N . GLU B 1 172 ? 24.766 -2.562 0.895 1 73.56 172 GLU B N 1
ATOM 3164 C CA . GLU B 1 172 ? 24.828 -1.282 0.197 1 73.56 172 GLU B CA 1
ATOM 3165 C C . GLU B 1 172 ? 23.641 -1.116 -0.752 1 73.56 172 GLU B C 1
ATOM 3167 O O . GLU B 1 172 ? 23.5 -1.863 -1.724 1 73.56 172 GLU B O 1
ATOM 3172 N N . ALA B 1 173 ? 22.797 -0.174 -0.424 1 74.56 173 ALA B N 1
ATOM 3173 C CA . ALA B 1 173 ? 21.609 0.065 -1.244 1 74.56 173 ALA B CA 1
ATOM 3174 C C . ALA B 1 173 ? 22 0.519 -2.648 1 74.56 173 ALA B C 1
ATOM 3176 O O . ALA B 1 173 ? 22.875 1.37 -2.812 1 74.56 173 ALA B O 1
ATOM 3177 N N . PRO B 1 174 ? 21.453 -0.1 -3.666 1 78.44 174 PRO B N 1
ATOM 3178 C CA . PRO B 1 174 ? 21.75 0.293 -5.043 1 78.44 174 PRO B CA 1
ATOM 3179 C C . PRO B 1 174 ? 21.25 1.696 -5.379 1 78.44 174 PRO B C 1
ATOM 3181 O O . PRO B 1 174 ? 20.484 2.279 -4.617 1 78.44 174 PRO B O 1
ATOM 3184 N N . GLU B 1 175 ? 21.797 2.131 -6.5 1 82.12 175 GLU B N 1
ATOM 3185 C CA . GLU B 1 175 ? 21.25 3.371 -7.039 1 82.12 175 GLU B CA 1
ATOM 3186 C C . GLU B 1 175 ? 19.75 3.25 -7.289 1 82.12 175 GLU B C 1
ATOM 3188 O O . GLU B 1 175 ? 19.266 2.176 -7.645 1 82.12 175 GLU B O 1
ATOM 3193 N N . ALA B 1 176 ? 19.062 4.367 -7.125 1 83.69 176 ALA B N 1
ATOM 3194 C CA . ALA B 1 176 ? 17.594 4.395 -7.133 1 83.69 176 ALA B CA 1
ATOM 3195 C C . ALA B 1 176 ? 17.047 3.832 -8.438 1 83.69 176 ALA B C 1
ATOM 3197 O O . ALA B 1 176 ? 16.094 3.057 -8.43 1 83.69 176 ALA B O 1
ATOM 3198 N N . GLU B 1 177 ? 17.688 4.145 -9.531 1 81.19 177 GLU B N 1
ATOM 3199 C CA . GLU B 1 177 ? 17.219 3.697 -10.836 1 81.19 177 GLU B CA 1
ATOM 3200 C C . GLU B 1 177 ? 17.344 2.184 -10.977 1 81.19 177 GLU B C 1
ATOM 3202 O O . GLU B 1 177 ? 16.484 1.539 -11.594 1 81.19 177 GLU B O 1
ATOM 3207 N N . LEU B 1 178 ? 18.328 1.68 -10.328 1 78.69 178 LEU B N 1
ATOM 3208 C CA . LEU B 1 178 ? 18.562 0.241 -10.391 1 78.69 178 LEU B CA 1
ATOM 3209 C C . LEU B 1 178 ? 17.594 -0.503 -9.469 1 78.69 178 LEU B C 1
ATOM 3211 O O . LEU B 1 178 ? 17.188 -1.628 -9.766 1 78.69 178 LEU B O 1
ATOM 3215 N N . ALA B 1 179 ? 17.266 0.136 -8.406 1 80.69 179 ALA B N 1
ATOM 3216 C CA . ALA B 1 179 ? 16.406 -0.477 -7.406 1 80.69 179 ALA B CA 1
ATOM 3217 C C . ALA B 1 179 ? 14.984 -0.651 -7.941 1 80.69 179 ALA B C 1
ATOM 3219 O O . ALA B 1 179 ? 14.227 -1.489 -7.445 1 80.69 179 ALA B O 1
ATOM 3220 N N . LEU B 1 180 ? 14.633 0.165 -8.945 1 80.88 180 LEU B N 1
ATOM 3221 C CA . LEU B 1 180 ? 13.297 0.106 -9.531 1 80.88 180 LEU B CA 1
ATOM 3222 C C . LEU B 1 180 ? 13.086 -1.201 -10.289 1 80.88 180 LEU B C 1
ATOM 3224 O O . LEU B 1 180 ? 11.984 -1.744 -10.312 1 80.88 180 LEU B O 1
ATOM 3228 N N . THR B 1 181 ? 14.023 -1.704 -11.078 1 65.75 181 THR B N 1
ATOM 3229 C CA . THR B 1 181 ? 13.852 -2.816 -12.008 1 65.75 181 THR B CA 1
ATOM 3230 C C . THR B 1 181 ? 14.602 -4.051 -11.516 1 65.75 181 THR B C 1
ATOM 3232 O O . THR B 1 181 ? 14.625 -5.082 -12.188 1 65.75 181 THR B O 1
ATOM 3235 N N . ALA B 1 182 ? 14.68 -4.477 -10.141 1 58.38 182 ALA B N 1
ATOM 3236 C CA . ALA B 1 182 ? 15.234 -5.652 -9.469 1 58.38 182 ALA B CA 1
ATOM 3237 C C . ALA B 1 182 ? 16.578 -6.051 -10.078 1 58.38 182 ALA B C 1
ATOM 3239 O O . ALA B 1 182 ? 16.625 -6.867 -11 1 58.38 182 ALA B O 1
ATOM 3240 N N . ALA B 1 183 ? 17.5 -5.289 -10.133 1 49.25 183 ALA B N 1
ATOM 3241 C CA . ALA B 1 183 ? 18.734 -5.773 -10.734 1 49.25 183 ALA B CA 1
ATOM 3242 C C . ALA B 1 183 ? 19.266 -7 -9.992 1 49.25 183 ALA B C 1
ATOM 3244 O O . ALA B 1 183 ? 18.875 -7.258 -8.852 1 49.25 183 ALA B O 1
ATOM 3245 N N . LYS B 1 184 ? 20.109 -7.789 -10.547 1 49.62 184 LYS B N 1
ATOM 3246 C CA . LYS B 1 184 ? 20.906 -9 -10.344 1 49.62 184 LYS B CA 1
ATOM 3247 C C . LYS B 1 184 ? 21.25 -9.195 -8.875 1 49.62 184 LYS B C 1
ATOM 3249 O O . LYS B 1 184 ? 21.25 -10.32 -8.375 1 49.62 184 LYS B O 1
ATOM 3254 N N . GLU B 1 185 ? 21.672 -8.188 -8.289 1 47.84 185 GLU B N 1
ATOM 3255 C CA . GLU B 1 185 ? 22.516 -8.352 -7.109 1 47.84 185 GLU B CA 1
ATOM 3256 C C . GLU B 1 185 ? 21.672 -8.539 -5.852 1 47.84 185 GLU B C 1
ATOM 3258 O O . GLU B 1 185 ? 22.203 -8.875 -4.789 1 47.84 185 GLU B O 1
ATOM 3263 N N . ASP B 1 186 ? 20.359 -8.25 -5.941 1 51.72 186 ASP B N 1
ATOM 3264 C CA . ASP B 1 186 ? 19.75 -8.211 -4.613 1 51.72 186 ASP B CA 1
ATOM 3265 C C . ASP B 1 186 ? 19.172 -9.57 -4.234 1 51.72 186 ASP B C 1
ATOM 3267 O O . ASP B 1 186 ? 18.062 -9.906 -4.656 1 51.72 186 ASP B O 1
ATOM 3271 N N . LYS B 1 187 ? 20.031 -10.516 -3.926 1 55.62 187 LYS B N 1
ATOM 3272 C CA . LYS B 1 187 ? 19.844 -11.914 -3.537 1 55.62 187 LYS B CA 1
ATOM 3273 C C . LYS B 1 187 ? 18.625 -12.062 -2.617 1 55.62 187 LYS B C 1
ATOM 3275 O O . LYS B 1 187 ? 18.016 -13.125 -2.562 1 55.62 187 LYS B O 1
ATOM 3280 N N . ASP B 1 188 ? 18.094 -10.914 -2.004 1 73.12 188 ASP B N 1
ATOM 3281 C CA . ASP B 1 188 ? 17 -11.281 -1.109 1 73.12 188 ASP B CA 1
ATOM 3282 C C . ASP B 1 188 ? 15.75 -10.438 -1.391 1 73.12 188 ASP B C 1
ATOM 3284 O O . ASP B 1 188 ? 15.367 -9.602 -0.574 1 73.12 188 ASP B O 1
ATOM 3288 N N . THR B 1 189 ? 15.078 -10.719 -2.572 1 81.38 189 THR B N 1
ATOM 3289 C CA . THR B 1 189 ? 13.906 -9.953 -2.99 1 81.38 189 THR B CA 1
ATOM 3290 C C . THR B 1 189 ? 12.703 -10.289 -2.123 1 81.38 189 THR B C 1
ATOM 3292 O O . THR B 1 189 ? 11.617 -9.742 -2.318 1 81.38 189 THR B O 1
ATOM 3295 N N . LEU B 1 190 ? 12.992 -11.156 -1.197 1 88.81 190 LEU B N 1
ATOM 3296 C CA . LEU B 1 190 ? 11.914 -11.438 -0.254 1 88.81 190 LEU B CA 1
ATOM 3297 C C . LEU B 1 190 ? 11.906 -10.43 0.885 1 88.81 190 LEU B C 1
ATOM 3299 O O . LEU B 1 190 ? 10.922 -10.328 1.624 1 88.81 190 LEU B O 1
ATOM 3303 N N . ASP B 1 191 ? 13.031 -9.719 0.944 1 87.19 191 ASP B N 1
ATOM 3304 C CA . ASP B 1 191 ? 13.156 -8.633 1.914 1 87.19 191 ASP B CA 1
ATOM 3305 C C . ASP B 1 191 ? 12.453 -7.375 1.419 1 87.19 191 ASP B C 1
ATOM 3307 O O . ASP B 1 191 ? 12.836 -6.805 0.395 1 87.19 191 ASP B O 1
ATOM 3311 N N . PRO B 1 192 ? 11.461 -6.922 2.236 1 88.81 192 PRO B N 1
ATOM 3312 C CA . PRO B 1 192 ? 10.734 -5.727 1.796 1 88.81 192 PRO B CA 1
ATOM 3313 C C . PRO B 1 192 ? 11.664 -4.543 1.525 1 88.81 192 PRO B C 1
ATOM 3315 O O . PRO B 1 192 ? 11.367 -3.707 0.668 1 88.81 192 PRO B O 1
ATOM 3318 N N . ALA B 1 193 ? 12.734 -4.453 2.17 1 86.06 193 ALA B N 1
ATOM 3319 C CA . ALA B 1 193 ? 13.672 -3.342 2.008 1 86.06 193 ALA B CA 1
ATOM 3320 C C . ALA B 1 193 ? 14.477 -3.482 0.719 1 86.06 193 ALA B C 1
ATOM 3322 O O . ALA B 1 193 ? 15.164 -2.547 0.303 1 86.06 193 ALA B O 1
ATOM 3323 N N . ARG B 1 194 ? 14.305 -4.574 0.059 1 86.81 194 ARG B N 1
ATOM 3324 C CA . ARG B 1 194 ? 15.117 -4.828 -1.127 1 86.81 194 ARG B CA 1
ATOM 3325 C C . ARG B 1 194 ? 14.242 -5.133 -2.336 1 86.81 194 ARG B C 1
ATOM 3327 O O . ARG B 1 194 ? 14.75 -5.395 -3.428 1 86.81 194 ARG B O 1
ATOM 3334 N N . MET B 1 195 ? 13.008 -5.098 -2.145 1 89.69 195 MET B N 1
ATOM 3335 C CA . MET B 1 195 ? 12.07 -5.387 -3.227 1 89.69 195 MET B CA 1
ATOM 3336 C C . MET B 1 195 ? 12.07 -4.262 -4.258 1 89.69 195 MET B C 1
ATOM 3338 O O . MET B 1 195 ? 12.102 -3.084 -3.9 1 89.69 195 MET B O 1
ATOM 3342 N N . PRO B 1 196 ? 12.148 -4.66 -5.523 1 89.5 196 PRO B N 1
ATOM 3343 C CA . PRO B 1 196 ? 11.906 -3.625 -6.531 1 89.5 196 PRO B CA 1
ATOM 3344 C C . PRO B 1 196 ? 10.492 -3.057 -6.465 1 89.5 196 PRO B C 1
ATOM 3346 O O . PRO B 1 196 ? 9.602 -3.678 -5.879 1 89.5 196 PRO B O 1
ATOM 3349 N N . TYR B 1 197 ? 10.305 -1.925 -7.016 1 90.69 197 TYR B N 1
ATOM 3350 C CA . TYR B 1 197 ? 9.023 -1.231 -6.922 1 90.69 197 TYR B CA 1
ATOM 3351 C C . TYR B 1 197 ? 7.91 -2.051 -7.562 1 90.69 197 TYR B C 1
ATOM 3353 O O . TYR B 1 197 ? 6.773 -2.051 -7.082 1 90.69 197 TYR B O 1
ATOM 3361 N N . GLU B 1 198 ? 8.172 -2.746 -8.617 1 89.38 198 GLU B N 1
ATOM 3362 C CA . GLU B 1 198 ? 7.176 -3.535 -9.336 1 89.38 198 GLU B CA 1
ATOM 3363 C C . GLU B 1 198 ? 6.605 -4.637 -8.453 1 89.38 198 GLU B C 1
ATOM 3365 O O . GLU B 1 198 ? 5.469 -5.074 -8.656 1 89.38 198 GLU B O 1
ATOM 3370 N N . PHE B 1 199 ? 7.43 -5.078 -7.48 1 92.06 199 PHE B N 1
ATOM 3371 C CA . PHE B 1 199 ? 6.93 -6.059 -6.523 1 92.06 199 PHE B CA 1
ATOM 3372 C C . PHE B 1 199 ? 6.012 -5.395 -5.5 1 92.06 199 PHE B C 1
ATOM 3374 O O . PHE B 1 199 ? 4.891 -5.852 -5.273 1 92.06 199 PHE B O 1
ATOM 3381 N N . VAL B 1 200 ? 6.43 -4.285 -5.023 1 92.75 200 VAL B N 1
ATOM 3382 C CA . VAL B 1 200 ? 5.758 -3.617 -3.912 1 92.75 200 VAL B CA 1
ATOM 3383 C C . VAL B 1 200 ? 4.371 -3.158 -4.348 1 92.75 200 VAL B C 1
ATOM 3385 O O . VAL B 1 200 ? 3.412 -3.24 -3.574 1 92.75 200 VAL B O 1
ATOM 3388 N N . ARG B 1 201 ? 4.262 -2.723 -5.527 1 91.94 201 ARG B N 1
ATOM 3389 C CA . ARG B 1 201 ? 2.99 -2.195 -6.012 1 91.94 201 ARG B CA 1
ATOM 3390 C C . ARG B 1 201 ? 1.934 -3.293 -6.082 1 91.94 201 ARG B C 1
ATOM 3392 O O . ARG B 1 201 ? 0.739 -3.006 -6.184 1 91.94 201 ARG B O 1
ATOM 3399 N N . ARG B 1 202 ? 2.373 -4.516 -6.008 1 92.94 202 ARG B N 1
ATOM 3400 C CA . ARG B 1 202 ? 1.454 -5.641 -6.141 1 92.94 202 ARG B CA 1
ATOM 3401 C C . ARG B 1 202 ? 1.105 -6.23 -4.781 1 92.94 202 ARG B C 1
ATOM 3403 O O . ARG B 1 202 ? 0.316 -7.172 -4.688 1 92.94 202 ARG B O 1
ATOM 3410 N N . ILE B 1 203 ? 1.657 -5.715 -3.75 1 96.44 203 ILE B N 1
ATOM 3411 C CA . ILE B 1 203 ? 1.466 -6.254 -2.408 1 96.44 203 ILE B CA 1
ATOM 3412 C C . ILE B 1 203 ? 0.454 -5.398 -1.648 1 96.44 203 ILE B C 1
ATOM 3414 O O . ILE B 1 203 ? 0.676 -4.203 -1.437 1 96.44 203 ILE B O 1
ATOM 3418 N N . PRO B 1 204 ? -0.648 -6.016 -1.251 1 96.38 204 PRO B N 1
ATOM 3419 C CA . PRO B 1 204 ? -1.604 -5.273 -0.425 1 96.38 204 PRO B CA 1
ATOM 3420 C C . PRO B 1 204 ? -0.994 -4.777 0.882 1 96.38 204 PRO B C 1
ATOM 3422 O O . PRO B 1 204 ? -0.058 -5.387 1.403 1 96.38 204 PRO B O 1
ATOM 3425 N N . GLN B 1 205 ? -1.548 -3.816 1.507 1 94.69 205 GLN B N 1
ATOM 3426 C CA . GLN B 1 205 ? -0.977 -3.096 2.641 1 94.69 205 GLN B CA 1
ATOM 3427 C C . GLN B 1 205 ? -0.855 -4.004 3.863 1 94.69 205 GLN B C 1
ATOM 3429 O O . GLN B 1 205 ? 0.108 -3.9 4.625 1 94.69 205 GLN B O 1
ATOM 3434 N N . GLU B 1 206 ? -1.843 -4.863 4.051 1 95.81 206 GLU B N 1
ATOM 3435 C CA . GLU B 1 206 ? -1.797 -5.773 5.191 1 95.81 206 GLU B CA 1
ATOM 3436 C C . GLU B 1 206 ? -0.573 -6.684 5.125 1 95.81 206 GLU B C 1
ATOM 3438 O O . GLU B 1 206 ? 0.102 -6.902 6.133 1 95.81 206 GLU B O 1
ATOM 3443 N N . TYR B 1 207 ? -0.354 -7.148 3.924 1 97.44 207 TYR B N 1
ATOM 3444 C CA . TYR B 1 207 ? 0.781 -8.039 3.729 1 97.44 207 TYR B CA 1
ATOM 3445 C C . TYR B 1 207 ? 2.096 -7.277 3.787 1 97.44 207 TYR B C 1
ATOM 3447 O O . TYR B 1 207 ? 3.088 -7.773 4.324 1 97.44 207 TYR B O 1
ATOM 3455 N N . ALA B 1 208 ? 2.076 -6.066 3.199 1 96.31 208 ALA B N 1
ATOM 3456 C CA . ALA B 1 208 ? 3.273 -5.234 3.258 1 96.31 208 ALA B CA 1
ATOM 3457 C C . ALA B 1 208 ? 3.678 -4.953 4.703 1 96.31 208 ALA B C 1
ATOM 3459 O O . ALA B 1 208 ? 4.859 -5.031 5.051 1 96.31 208 ALA B O 1
ATOM 3460 N N . TRP B 1 209 ? 2.752 -4.664 5.516 1 94.88 209 TRP B N 1
ATOM 3461 C CA . TRP B 1 209 ? 3.01 -4.387 6.926 1 94.88 209 TRP B CA 1
ATOM 3462 C C . TRP B 1 209 ? 3.549 -5.629 7.633 1 94.88 209 TRP B C 1
ATOM 3464 O O . TRP B 1 209 ? 4.559 -5.559 8.336 1 94.88 209 TRP B O 1
ATOM 3474 N N . ALA B 1 210 ? 2.846 -6.703 7.449 1 95.5 210 ALA B N 1
ATOM 3475 C CA . ALA B 1 210 ? 3.24 -7.941 8.117 1 95.5 210 ALA B CA 1
ATOM 3476 C C . ALA B 1 210 ? 4.652 -8.352 7.715 1 95.5 210 ALA B C 1
ATOM 3478 O O . ALA B 1 210 ? 5.445 -8.789 8.555 1 95.5 210 ALA B O 1
ATOM 3479 N N . LEU B 1 211 ? 4.949 -8.227 6.406 1 93.75 211 LEU B N 1
ATOM 3480 C CA . LEU B 1 211 ? 6.273 -8.586 5.91 1 93.75 211 LEU B CA 1
ATOM 3481 C C . LEU B 1 211 ? 7.344 -7.68 6.516 1 93.75 211 LEU B C 1
ATOM 3483 O O . LEU B 1 211 ? 8.391 -8.156 6.953 1 93.75 211 LEU B O 1
ATOM 3487 N N . ALA B 1 212 ? 7.09 -6.406 6.547 1 90.94 212 ALA B N 1
ATOM 3488 C CA . ALA B 1 212 ? 8.055 -5.449 7.09 1 90.94 212 ALA B CA 1
ATOM 3489 C C . ALA B 1 212 ? 8.328 -5.727 8.562 1 90.94 212 ALA B C 1
ATOM 3491 O O . ALA B 1 212 ? 9.477 -5.719 9 1 90.94 212 ALA B O 1
ATOM 3492 N N . ARG B 1 213 ? 7.293 -5.992 9.289 1 89.31 213 ARG B N 1
ATOM 3493 C CA . ARG B 1 213 ? 7.438 -6.273 10.711 1 89.31 213 ARG B CA 1
ATOM 3494 C C . ARG B 1 213 ? 8.203 -7.574 10.938 1 89.31 213 ARG B C 1
ATOM 3496 O O . ARG B 1 213 ? 9.023 -7.668 11.852 1 89.31 213 ARG B O 1
ATOM 3503 N N . ALA B 1 214 ? 7.863 -8.531 10.172 1 89.19 214 ALA B N 1
ATOM 3504 C CA . ALA B 1 214 ? 8.5 -9.844 10.312 1 89.19 214 ALA B CA 1
ATOM 3505 C C . ALA B 1 214 ? 9.992 -9.758 10.031 1 89.19 214 ALA B C 1
ATOM 3507 O O . ALA B 1 214 ? 10.789 -10.438 10.68 1 89.19 214 ALA B O 1
ATOM 3508 N N . TRP B 1 215 ? 10.367 -8.898 9.086 1 85.19 215 TRP B N 1
ATOM 3509 C CA . TRP B 1 215 ? 11.766 -8.781 8.695 1 85.19 215 TRP B CA 1
ATOM 3510 C C . TRP B 1 215 ? 12.539 -7.914 9.68 1 85.19 215 TRP B C 1
ATOM 3512 O O . TRP B 1 215 ? 13.742 -8.102 9.875 1 85.19 215 TRP B O 1
ATOM 3522 N N . GLY B 1 216 ? 11.93 -6.867 10.188 1 76.75 216 GLY B N 1
ATOM 3523 C CA . GLY B 1 216 ? 12.602 -5.84 10.961 1 76.75 216 GLY B CA 1
ATOM 3524 C C . GLY B 1 216 ? 13.078 -6.328 12.32 1 76.75 216 GLY B C 1
ATOM 3525 O O . GLY B 1 216 ? 13.969 -5.723 12.93 1 76.75 216 GLY B O 1
ATOM 3526 N N . GLY B 1 217 ? 12.523 -7.359 12.859 1 71.56 217 GLY B N 1
ATOM 3527 C CA . GLY B 1 217 ? 12.875 -7.68 14.234 1 71.56 217 GLY B CA 1
ATOM 3528 C C . GLY B 1 217 ? 13.234 -9.141 14.43 1 71.56 217 GLY B C 1
ATOM 3529 O O . GLY B 1 217 ? 13.062 -9.953 13.523 1 71.56 217 GLY B O 1
ATOM 3530 N N . ARG B 1 218 ? 13.898 -9.281 15.609 1 71.62 218 ARG B N 1
ATOM 3531 C CA . ARG B 1 218 ? 14.125 -10.625 16.141 1 71.62 218 ARG B CA 1
ATOM 3532 C C . ARG B 1 218 ? 12.969 -11.062 17.031 1 71.62 218 ARG B C 1
ATOM 3534 O O . ARG B 1 218 ? 12.117 -10.25 17.391 1 71.62 218 ARG B O 1
ATOM 3541 N N . PRO B 1 219 ? 12.758 -12.469 17.312 1 64.94 219 PRO B N 1
ATOM 3542 C CA . PRO B 1 219 ? 13.594 -13.57 16.828 1 64.94 219 PRO B CA 1
ATOM 3543 C C . PRO B 1 219 ? 13.227 -14.023 15.422 1 64.94 219 PRO B C 1
ATOM 3545 O O . PRO B 1 219 ? 12.188 -13.625 14.891 1 64.94 219 PRO B O 1
ATOM 3548 N N . TYR B 1 220 ? 14.18 -14.797 14.875 1 66.56 220 TYR B N 1
ATOM 3549 C CA . TYR B 1 220 ? 13.969 -15.523 13.633 1 66.56 220 TYR B CA 1
ATOM 3550 C C . TYR B 1 220 ? 13.516 -16.953 13.906 1 66.56 220 TYR B C 1
ATOM 3552 O O . TYR B 1 220 ? 13.734 -17.484 15.008 1 66.56 220 TYR B O 1
ATOM 3560 N N . PRO B 1 221 ? 12.445 -17.594 12.883 1 80.5 221 PRO B N 1
ATOM 3561 C CA . PRO B 1 221 ? 12.477 -17.328 11.445 1 80.5 221 PRO B CA 1
ATOM 3562 C C . PRO B 1 221 ? 11.43 -16.297 11.016 1 80.5 221 PRO B C 1
ATOM 3564 O O . PRO B 1 221 ? 10.375 -16.172 11.648 1 80.5 221 PRO B O 1
ATOM 3567 N N . VAL B 1 222 ? 11.648 -15.648 9.938 1 87.81 222 VAL B N 1
ATOM 3568 C CA . VAL B 1 222 ? 10.805 -14.617 9.352 1 87.81 222 VAL B CA 1
ATOM 3569 C C . VAL B 1 222 ? 9.422 -15.188 9.047 1 87.81 222 VAL B C 1
ATOM 3571 O O . VAL B 1 222 ? 8.406 -14.531 9.258 1 87.81 222 VAL B O 1
ATOM 3574 N N . ARG B 1 223 ? 9.438 -16.484 8.656 1 89.75 223 ARG B N 1
ATOM 3575 C CA . ARG B 1 223 ? 8.195 -17.125 8.258 1 89.75 223 ARG B CA 1
ATOM 3576 C C . ARG B 1 223 ? 7.211 -17.188 9.414 1 89.75 223 ARG B C 1
ATOM 3578 O O . ARG B 1 223 ? 6.027 -16.891 9.242 1 89.75 223 ARG B O 1
ATOM 3585 N N . GLU B 1 224 ? 7.637 -17.578 10.562 1 89 224 GLU B N 1
ATOM 3586 C CA . GLU B 1 224 ? 6.77 -17.688 11.734 1 89 224 GLU B CA 1
ATOM 3587 C C . GLU B 1 224 ? 6.25 -16.328 12.18 1 89 224 GLU B C 1
ATOM 3589 O O . GLU B 1 224 ? 5.066 -16.188 12.492 1 89 224 GLU B O 1
ATOM 3594 N N . ARG B 1 225 ? 7.074 -15.406 12.203 1 90.25 225 ARG B N 1
ATOM 3595 C CA . ARG B 1 225 ? 6.672 -14.062 12.602 1 90.25 225 ARG B CA 1
ATOM 3596 C C . ARG B 1 225 ? 5.656 -13.484 11.625 1 90.25 225 ARG B C 1
ATOM 3598 O O . ARG B 1 225 ? 4.684 -12.844 12.031 1 90.25 225 ARG B O 1
ATOM 3605 N N . PHE B 1 226 ? 5.965 -13.688 10.375 1 93.88 226 PHE B N 1
ATOM 3606 C CA . PHE B 1 226 ? 5.012 -13.242 9.367 1 93.88 226 PHE B CA 1
ATOM 3607 C C . PHE B 1 226 ? 3.625 -13.812 9.648 1 93.88 226 PHE B C 1
ATOM 3609 O O . PHE B 1 226 ? 2.629 -13.086 9.609 1 93.88 226 PHE B O 1
ATOM 3616 N N . GLY B 1 227 ? 3.592 -15.086 9.891 1 93.5 227 GLY B N 1
ATOM 3617 C CA . GLY B 1 227 ? 2.322 -15.734 10.18 1 93.5 227 GLY B CA 1
ATOM 3618 C C . GLY B 1 227 ? 1.577 -15.094 11.336 1 93.5 227 GLY B C 1
ATOM 3619 O O . GLY B 1 227 ? 0.36 -14.906 11.266 1 93.5 227 GLY B O 1
ATOM 3620 N N . GLU B 1 228 ? 2.24 -14.695 12.305 1 92.44 228 GLU B N 1
ATOM 3621 C CA . GLU B 1 228 ? 1.637 -14.055 13.469 1 92.44 228 GLU B CA 1
ATOM 3622 C C . GLU B 1 228 ? 1.102 -12.672 13.117 1 92.44 228 GLU B C 1
ATOM 3624 O O . GLU B 1 228 ? -0.023 -12.32 13.484 1 92.44 228 GLU B O 1
ATOM 3629 N N . TYR B 1 229 ? 1.845 -11.953 12.43 1 93.56 229 TYR B N 1
ATOM 3630 C CA . TYR B 1 229 ? 1.485 -10.578 12.125 1 93.56 229 TYR B CA 1
ATOM 3631 C C . TYR B 1 229 ? 0.325 -10.516 11.141 1 93.56 229 TYR B C 1
ATOM 3633 O O . TYR B 1 229 ? -0.572 -9.68 11.281 1 93.56 229 TYR B O 1
ATOM 3641 N N . ILE B 1 230 ? 0.371 -11.414 10.141 1 96.56 230 ILE B N 1
ATOM 3642 C CA . ILE B 1 230 ? -0.69 -11.375 9.141 1 96.56 230 ILE B CA 1
ATOM 3643 C C . ILE B 1 230 ? -2.016 -11.781 9.781 1 96.56 230 ILE B C 1
ATOM 3645 O O . ILE B 1 230 ? -3.064 -11.211 9.461 1 96.56 230 ILE B O 1
ATOM 3649 N N . LYS B 1 231 ? -1.979 -12.688 10.68 1 94.94 231 LYS B N 1
ATOM 3650 C CA . LYS B 1 231 ? -3.189 -13.086 11.391 1 94.94 231 LYS B CA 1
ATOM 3651 C C . LYS B 1 231 ? -3.73 -11.938 12.234 1 94.94 231 LYS B C 1
ATOM 3653 O O . LYS B 1 231 ? -4.938 -11.688 12.25 1 94.94 231 LYS B O 1
ATOM 3658 N N . ALA B 1 232 ? -2.881 -11.305 12.875 1 93.06 232 ALA B N 1
ATOM 3659 C CA . ALA B 1 232 ? -3.273 -10.203 13.75 1 93.06 232 ALA B CA 1
ATOM 3660 C C . ALA B 1 232 ? -3.908 -9.062 12.953 1 93.06 232 ALA B C 1
ATOM 3662 O O . ALA B 1 232 ? -4.945 -8.523 13.344 1 93.06 232 ALA B O 1
ATOM 3663 N N . VAL B 1 233 ? -3.303 -8.703 11.867 1 93.94 233 VAL B N 1
ATOM 3664 C CA . VAL B 1 233 ? -3.805 -7.562 11.109 1 93.94 233 VAL B CA 1
ATOM 3665 C C . VAL B 1 233 ? -5.125 -7.93 10.438 1 93.94 233 VAL B C 1
ATOM 3667 O O . VAL B 1 233 ? -6.02 -7.086 10.312 1 93.94 233 VAL B O 1
ATOM 3670 N N . LYS B 1 234 ? -5.277 -9.102 9.977 1 93.44 234 LYS B N 1
ATOM 3671 C CA . LYS B 1 234 ? -6.547 -9.531 9.391 1 93.44 234 LYS B CA 1
ATOM 3672 C C . LYS B 1 234 ? -7.664 -9.5 10.43 1 93.44 234 LYS B C 1
ATOM 3674 O O . LYS B 1 234 ? -8.789 -9.109 10.125 1 93.44 234 LYS B O 1
ATOM 3679 N N . ARG B 1 235 ? -7.336 -9.93 11.625 1 90.69 235 ARG B N 1
ATOM 3680 C CA . ARG B 1 235 ? -8.297 -9.852 12.719 1 90.69 235 ARG B CA 1
ATOM 3681 C C . ARG B 1 235 ? -8.664 -8.406 13.023 1 90.69 235 ARG B C 1
ATOM 3683 O O . ARG B 1 235 ? -9.836 -8.094 13.266 1 90.69 235 ARG B O 1
ATOM 3690 N N . TYR B 1 236 ? -7.684 -7.641 13.016 1 88 236 TYR B N 1
ATOM 3691 C CA . TYR B 1 236 ? -7.863 -6.215 13.281 1 88 236 TYR B CA 1
ATOM 3692 C C . TYR B 1 236 ? -8.773 -5.578 12.234 1 88 236 TYR B C 1
ATOM 3694 O O . TYR B 1 236 ? -9.688 -4.816 12.578 1 88 236 TYR B O 1
ATOM 3702 N N . ARG B 1 237 ? -8.656 -5.871 11 1 88.75 237 ARG B N 1
ATOM 3703 C CA . ARG B 1 237 ? -9.414 -5.289 9.891 1 88.75 237 ARG B CA 1
ATOM 3704 C C . ARG B 1 237 ? -10.844 -5.809 9.883 1 88.75 237 ARG B C 1
ATOM 3706 O O . ARG B 1 237 ? -11.758 -5.109 9.438 1 88.75 237 ARG B O 1
ATOM 3713 N N . SER B 1 238 ? -10.961 -6.992 10.289 1 84.94 238 SER B N 1
ATOM 3714 C CA . SER B 1 238 ? -12.297 -7.57 10.305 1 84.94 238 SER B CA 1
ATOM 3715 C C . SER B 1 238 ? -13.18 -6.895 11.352 1 84.94 238 SER B C 1
ATOM 3717 O O . SER B 1 238 ? -14.406 -6.953 11.266 1 84.94 238 SER B O 1
ATOM 3719 N N . LYS B 1 239 ? -12.633 -6.285 12.352 1 77.19 239 LYS B N 1
ATOM 3720 C CA . LYS B 1 239 ? -13.375 -5.609 13.414 1 77.19 239 LYS B CA 1
ATOM 3721 C C . LYS B 1 239 ? -13.742 -4.184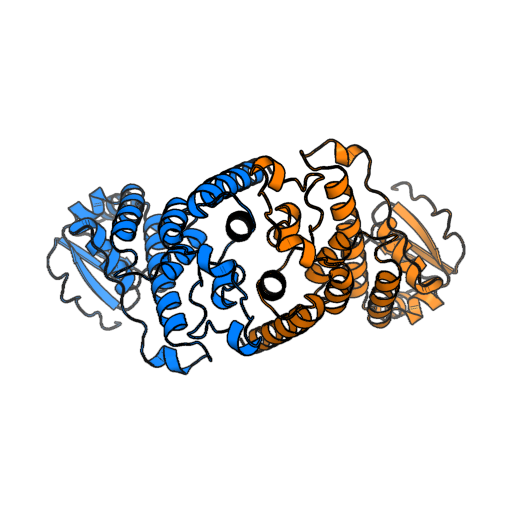 13 1 77.19 239 LYS B C 1
ATOM 3723 O O . LYS B 1 239 ? -14.547 -3.527 13.664 1 77.19 239 LYS B O 1
ATOM 3728 N N . GLU B 1 240 ? -13.086 -3.611 11.984 1 67.56 240 GLU B N 1
ATOM 3729 C CA . GLU B 1 240 ? -13.414 -2.275 11.492 1 67.56 240 GLU B CA 1
ATOM 3730 C C . GLU B 1 240 ? -14.711 -2.285 10.688 1 67.56 240 GLU B C 1
ATOM 3732 O O . GLU B 1 240 ? -14.977 -3.23 9.945 1 67.56 240 GLU B O 1
#